Protein 5YSQ (pdb70)

CATH classification: 3.40.1190.20

Nearest PDB structures (foldseek):
  5ysq-assembly2_B  TM=1.004E+00  e=3.819E-64  Thermotoga maritima MSB8
  5ysp-assembly2_B  TM=1.000E+00  e=1.215E-58  Thermotoga maritima MSB8
  5ysp-assembly1_A  TM=9.959E-01  e=4.113E-56  Thermotoga maritima MSB8
  7e4l-assembly1_A  TM=9.920E-01  e=1.603E-54  Thermotoga maritima MSB8
  7e4l-assembly2_B  TM=9.922E-01  e=3.864E-53  Thermotoga maritima MSB8

B-factor: mean 18.33, std 5.8, range [7.93, 45.81]

Solvent-accessible surface area: 21974 Å² total; per-residue (Å²): 42,0,1,1,1,0,0,0,0,74,17,11,32,20,52,141,73,46,151,101,61,43,74,8,11,3,0,1,17,0,0,0,0,0,20,17,35,68,17,125,2,21,0,10,0,12,3,28,204,129,37,38,79,88,1,58,55,0,141,117,36,57,1,68,12,56,50,45,91,11,101,97,14,0,11,4,39,21,120,140,122,82,14,39,16,78,41,32,1,61,50,1,67,82,88,29,0,68,193,24,57,31,89,1,1,1,0,2,0,13,24,76,26,0,0,47,16,93,2,0,42,56,0,58,116,83,13,165,29,0,1,0,9,0,30,0,1,0,21,25,45,79,154,87,39,8,38,74,97,62,3,155,80,24,113,103,10,1,124,51,2,30,0,0,6,0,28,54,73,5,1,79,33,4,29,72,35,85,68,26,89,71,1,0,103,49,0,95,85,34,27,1,86,21,0,0,0,0,38,69,61,1,0,8,0,12,41,40,88,40,51,32,1,20,8,30,8,19,9,92,92,0,88,67,10,17,12,22,0,0,1,0,0,0,1,1,0,56,36,50,68,108,30,70,24,43,64,0,0,51,15,0,2,4,0,0,0,8,0,0,104,18,78,29,33,3,107,156,98,2,47,145,53,30,45,60,86,13,70,90,1,0,0,1,0,0,0,0,55,15,30,32,19,50,37,58,75,173,115,105,32,63,10,12,11,0,0,5,0,0,2,0,0,22,54,43,68,13,83,3,13,0,0,0,12,2,22,79,139,10,47,82,79,1,85,64,1,213,134,33,54,5,71,45,33,52,29,133,4,91,121,4,0,8,5,23,45,122,36,10,9,52,54,87,62,169,52,21,59,10,85,32,24,2,46,56,2,65,104,89,14,17,87,78,33,56,31,84,1,1,0,0,3,1,16,27,75,26,0,1,43,32,93,10,0,41,52,0,59,94,73,10,144,29,0,1,0,6,0,33,0,2,0,21,22,38,91,154,107,49,11,28,63,129,73,2,158,84,25,82,75,15,0,111,52,0,29,0,0,6,0,36,57,82,6,1,84,32,4,31,69,34,77,68,29,112,63,1,0,124,34,0,72,80,46,18,0,89,12,0,0,0,1,44,28,38,2,1,18,0,11,49,44,98,69,61,98,22,61,0,110,27,20,31,45,68,0,29,87,19,32,14,20,0,0,0,0,0,0,1,1,0,52,34,62,91,143,49,66,24,73,60,0,1,55,47,0,2,40,2,0,11,13,0,0,123,20,75,21,23,6,98,68,118,4,57,123,62,76

Organism: Thermotoga maritima (strain ATCC 43589 / DSM 3109 / JCM 10099 / NBRC 100826 / MSB8) (NCBI:txid243274)

Secondary structure (DSSP, 8-state):
-EEEE---EEEEEEETTEEEEEEE-HHHHHHHHHHHTT--EEEEEEE-GGGGGGGTHHHHTT-EEEEEE-SS-EEEEEE--EEEEEE-PPPP-GGGGTT--SSEEEE--SSTTSS-TTHHHHHHTT-SEEEEETHHHHEEEETTEEEE---TTHHHHGGG-SEEEEEHHHHHHHHS---HHHHHHHHHHTT-SSEEEEETTEEEEESSSEEEEE--EEESTT-TTHHHHHHHHHHIIIIIS---HHHHHHHHHHHHHHHTTSSSS--GGGGGG--GGG-/-EEEE----EEEEEETTEEEEE-S-TTHHHHHHHHHTT--EEEEEEE-TTTGGGGGGGGGGT-EEEEEE-SS--EEEEEE-SSGGG-EEEEEE-PPPP-GGGGGG--SSEEEE--SSTTSS-GGGHHHHHHH-SEEEEETHHHHEEEETTEEEE---TTHHHHGGG-SEEEEEHHHHHHHHS-S-HHHHHHHHHHHT-SEEEEEETTEEEEESSSEEEEE--EEEHHHHTTHHHHHHHHHHIIIIII---HHHHHHHHHHHHHHHTTSSSS--GGGGGG-

Radius of gyration: 25.56 Å; Cα contacts (8 Å, |Δi|>4): 1455; chains: 2; bounding box: 62×67×62 Å

Foldseek 3Di:
DEEEEEAFEFEFEAEPNDTDTDGQAFSNQLQLLLLLVPHQYEYEYEADPVCVVSVVCSVVSRYHYDYDYWPHGWYWYCYVPKIFTPDDTQADDQVSCVPDDDAYYEHTYQEAPNYDLVNLVSNLVHHNAYEYELNNQQQHHDVGIRHGAARVCLLVRQQSHQEYEEEQVSLCRHPVDSPNVVSQVVSVVSRHQWYWYDYDFWIWIDRPDIATEGADAADPQQCRSLRSQLVSQLCCVVVPVVHPNNLSRQRSNQQSNLSRVDHHHGDSVSVVPGDPVRD/DEEEEEAFEFEWEAEPRRTDTDGCAFSNQLQLLLLLVPDQYEYEYEADPVCPVVVVCQVVSRYHYDYDYFPHGWYKYFFDYPDPVRGWMFTPDDTAADDPVSCVPDDAQEYEHTYQAARNYDLVCLVVVLVVHDAYEYELNNQAQHADVRITDGAERPCLLVRLQSHQEYEEEQVSLCRHPVDSPNVVSQVVSVVSHHQWYWYDYQFWIWIDRPDIATEGAPDADPQQPRSLRSQLVSQLCCVCVPVPHDNNVSRHRSSQQSNLSRHHHHHRDSVSVVRD

InterPro domains:
  IPR011611 Carbohydrate kinase PfkB [PF00294] (132-271)
  IPR016831 PPi-dependent kinase [PIRSF025725] (1-281)
  IPR016831 PPi-dependent kinase [cd01937] (1-267)
  IPR029056 Ribokinase-like [G3DSA:3.40.1190.20] (1-286)
  IPR029056 Ribokinase-like [SSF53613] (1-280)
  IPR050306 PfkB Carbohydrate Kinase [PTHR43085] (20-274)

Structure (mmCIF, N/CA/C/O backbone):
data_5YSQ
#
_entry.id   5YSQ
#
_cell.length_a   46.745
_cell.length_b   62.354
_cell.length_c   87.979
_cell.angle_alpha   90.00
_cell.angle_beta   103.97
_cell.angle_gamma   90.00
#
_symmetry.space_group_name_H-M   'P 1 21 1'
#
loop_
_entity.id
_entity.type
_entity.pdbx_description
1 polymer TM0415
2 non-polymer 1,2,3,4,5,6-HEXAHYDROXY-CYCLOHEXANE
3 non-polymer 'SULFATE ION'
4 water water
#
loop_
_atom_site.group_PDB
_atom_site.id
_atom_site.type_symbol
_atom_site.label_atom_id
_atom_site.label_alt_id
_atom_site.label_comp_id
_atom_site.label_asym_id
_atom_site.label_entity_id
_atom_site.label_seq_id
_atom_site.pdbx_PDB_ins_code
_atom_site.Cartn_x
_atom_site.Cartn_y
_atom_site.Cartn_z
_atom_site.occupancy
_atom_site.B_iso_or_equiv
_atom_site.auth_seq_id
_atom_site.auth_comp_id
_atom_site.auth_asym_id
_atom_site.auth_atom_id
_atom_site.pdbx_PDB_model_num
ATOM 1 N N . MET A 1 1 ? 12.410 11.448 19.208 1.00 22.68 1 MET A N 1
ATOM 2 C CA . MET A 1 1 ? 12.961 10.452 20.172 1.00 21.32 1 MET A CA 1
ATOM 3 C C . MET A 1 1 ? 11.974 10.089 21.256 1.00 19.27 1 MET A C 1
ATOM 4 O O . MET A 1 1 ? 11.212 10.933 21.705 1.00 19.10 1 MET A O 1
ATOM 9 N N . ILE A 1 2 ? 12.060 8.853 21.717 1.00 16.86 2 ILE A N 1
ATOM 10 C CA . ILE A 1 2 ? 11.225 8.309 22.783 1.00 15.38 2 ILE A CA 1
ATOM 11 C C . ILE A 1 2 ? 12.116 7.740 23.872 1.00 14.32 2 ILE A C 1
ATOM 12 O O . ILE A 1 2 ? 13.121 7.061 23.539 1.00 14.47 2 ILE A O 1
ATOM 17 N N . THR A 1 3 ? 11.818 8.026 25.139 1.00 13.08 3 THR A N 1
ATOM 18 C CA . THR A 1 3 ? 12.530 7.492 26.295 1.00 12.34 3 THR A CA 1
ATOM 19 C C . THR A 1 3 ? 11.579 6.584 27.057 1.00 11.25 3 THR A C 1
ATOM 20 O O . THR A 1 3 ? 10.426 6.973 27.329 1.00 11.12 3 THR A O 1
ATOM 24 N N . PHE A 1 4 ? 12.026 5.399 27.392 1.00 10.65 4 PHE A N 1
ATOM 25 C CA . PHE A 1 4 ? 11.283 4.442 28.225 1.00 9.89 4 PHE A CA 1
ATOM 26 C C . PHE A 1 4 ? 11.920 4.468 29.596 1.00 10.21 4 PHE A C 1
ATOM 27 O O . PHE A 1 4 ? 13.166 4.331 29.680 1.00 11.16 4 PHE A O 1
ATOM 35 N N . ILE A 1 5 ? 11.156 4.610 30.670 1.00 9.65 5 ILE A N 1
ATOM 36 C CA . ILE A 1 5 ? 11.666 4.611 32.022 1.00 9.76 5 ILE A CA 1
ATOM 37 C C . ILE A 1 5 ? 11.108 3.451 32.779 1.00 9.13 5 ILE A C 1
ATOM 38 O O . ILE A 1 5 ? 9.889 3.344 32.982 1.00 8.99 5 ILE A O 1
ATOM 43 N N . GLY A 1 6 ? 11.971 2.537 33.206 1.00 8.76 6 GLY A N 1
ATOM 44 C CA . GLY A 1 6 ? 11.530 1.385 33.945 1.00 8.57 6 GLY A CA 1
ATOM 45 C C . GLY A 1 6 ? 12.597 0.399 34.244 1.00 8.49 6 GLY A C 1
ATOM 46 O O . GLY A 1 6 ? 13.660 0.437 33.622 1.00 8.75 6 GLY A O 1
ATOM 47 N N . HIS A 1 7 ? 12.348 -0.409 35.243 1.00 8.46 7 HIS A N 1
ATOM 48 C CA . HIS A 1 7 ? 13.268 -1.491 35.615 1.00 8.63 7 HIS A CA 1
ATOM 49 C C . HIS A 1 7 ? 13.381 -2.569 34.542 1.00 8.95 7 HIS A C 1
ATOM 50 O O . HIS A 1 7 ? 12.415 -3.067 33.996 1.00 9.13 7 HIS A O 1
ATOM 57 N N . VAL A 1 8 ? 14.621 -2.966 34.292 1.00 9.10 8 VAL A N 1
ATOM 58 C CA . VAL A 1 8 ? 14.938 -4.275 33.673 1.00 9.46 8 VAL A CA 1
ATOM 59 C C . VAL A 1 8 ? 14.711 -5.341 34.722 1.00 9.44 8 VAL A C 1
ATOM 60 O O . VAL A 1 8 ? 14.723 -5.075 35.924 1.00 9.40 8 VAL A O 1
ATOM 64 N N . SER A 1 9 ? 14.597 -6.580 34.264 1.00 9.48 9 SER A N 1
ATOM 65 C CA . SER A 1 9 ? 14.317 -7.668 35.181 1.00 9.80 9 SER A CA 1
ATOM 66 C C . SER A 1 9 ? 15.032 -8.929 34.792 1.00 10.10 9 SER A C 1
ATOM 67 O O . SER A 1 9 ? 15.062 -9.311 33.611 1.00 10.21 9 SER A O 1
ATOM 70 N N . LYS A 1 10 ? 15.540 -9.624 35.812 1.00 10.78 10 LYS A N 1
ATOM 71 C CA . LYS A 1 10 ? 15.871 -11.054 35.669 1.00 11.98 10 LYS A CA 1
ATOM 72 C C . LYS A 1 10 ? 14.569 -11.817 35.898 1.00 11.62 10 LYS A C 1
ATOM 73 O O . LYS A 1 10 ? 14.141 -11.943 37.028 1.00 11.32 10 LYS A O 1
ATOM 79 N N . ASP A 1 11 ? 13.984 -12.319 34.820 1.00 11.57 11 ASP A N 1
ATOM 80 C CA . ASP A 1 11 ? 12.739 -13.090 34.881 1.00 12.05 11 ASP A CA 1
ATOM 81 C C . ASP A 1 11 ? 13.075 -14.539 35.165 1.00 12.66 11 ASP A C 1
ATOM 82 O O . ASP A 1 11 ? 13.898 -15.142 34.468 1.00 13.22 11 ASP A O 1
ATOM 87 N N . VAL A 1 12 ? 12.389 -15.102 36.158 1.00 12.75 12 VAL A N 1
ATOM 88 C CA . VAL A 1 12 ? 12.498 -16.520 36.491 1.00 14.05 12 VAL A CA 1
ATOM 89 C C . VAL A 1 12 ? 11.208 -17.140 36.048 1.00 14.75 12 VAL A C 1
ATOM 90 O O . VAL A 1 12 ? 10.194 -17.018 36.720 1.00 14.48 12 VAL A O 1
ATOM 94 N N . ASN A 1 13 ? 11.251 -17.752 34.868 1.00 15.64 13 ASN A N 1
ATOM 95 C CA . ASN A 1 13 ? 10.035 -18.297 34.276 1.00 16.86 13 ASN A CA 1
ATOM 96 C C . ASN A 1 13 ? 9.954 -19.751 34.621 1.00 18.83 13 ASN A C 1
ATOM 97 O O . ASN A 1 13 ? 10.867 -20.510 34.299 1.00 19.98 13 ASN A O 1
ATOM 102 N N . VAL A 1 14 ? 8.866 -20.138 35.285 1.00 19.83 14 VAL A N 1
ATOM 103 C CA . VAL A 1 14 ? 8.725 -21.507 35.792 1.00 22.34 14 VAL A CA 1
ATOM 104 C C . VAL A 1 14 ? 7.608 -22.180 34.976 1.00 24.59 14 VAL A C 1
ATOM 105 O O . VAL A 1 14 ? 6.456 -21.793 35.087 1.00 25.11 14 VAL A O 1
ATOM 109 N N . VAL A 1 15 ? 8.000 -23.147 34.139 1.00 27.33 15 VAL A N 1
ATOM 110 C CA . VAL A 1 15 ? 7.128 -23.842 33.174 1.00 29.74 15 VAL A CA 1
ATOM 111 C C . VAL A 1 15 ? 7.070 -25.294 33.600 1.00 32.49 15 VAL A C 1
ATOM 112 O O . VAL A 1 15 ? 8.086 -25.984 33.524 1.00 32.79 15 VAL A O 1
ATOM 116 N N . ASP A 1 16 ? 5.904 -25.728 34.081 1.00 34.62 16 ASP A N 1
ATOM 117 C CA . ASP A 1 16 ? 5.681 -27.093 34.598 1.00 37.68 16 ASP A CA 1
ATOM 118 C C . ASP A 1 16 ? 6.775 -27.472 35.572 1.00 37.09 16 ASP A C 1
ATOM 119 O O . ASP A 1 16 ? 7.423 -28.497 35.413 1.00 38.01 16 ASP A O 1
ATOM 124 N N . GLY A 1 17 ? 7.009 -26.581 36.541 1.00 35.15 17 GLY A N 1
ATOM 125 C CA . GLY A 1 17 ? 8.054 -26.756 37.545 1.00 35.16 17 GLY A CA 1
ATOM 126 C C . GLY A 1 17 ? 9.515 -26.605 37.106 1.00 34.43 17 GLY A C 1
ATOM 127 O O . GLY A 1 17 ? 10.426 -26.897 37.897 1.00 35.45 17 GLY A O 1
ATOM 128 N N . LYS A 1 18 ? 9.756 -26.132 35.880 1.00 32.40 18 LYS A N 1
ATOM 129 C CA . LYS A 1 18 ? 11.101 -25.969 35.323 1.00 31.43 18 LYS A CA 1
ATOM 130 C C . LYS A 1 18 ? 11.454 -24.479 35.250 1.00 28.88 18 LYS A C 1
ATOM 131 O O . LYS A 1 18 ? 10.770 -23.706 34.600 1.00 27.22 18 LYS A O 1
ATOM 133 N N . ARG A 1 19 ? 12.568 -24.124 35.861 1.00 28.04 19 ARG A N 1
ATOM 134 C CA . ARG A 1 19 ? 13.025 -22.737 35.956 1.00 26.30 19 ARG A CA 1
ATOM 135 C C . ARG A 1 19 ? 13.832 -22.388 34.736 1.00 25.64 19 ARG A C 1
ATOM 136 O O . ARG A 1 19 ? 14.725 -23.135 34.377 1.00 27.46 19 ARG A O 1
ATOM 144 N N A GLU A 1 20 ? 13.486 -21.292 34.055 0.50 24.05 20 GLU A N 1
ATOM 145 N N B GLU A 1 20 ? 13.483 -21.302 34.061 0.50 24.22 20 GLU A N 1
ATOM 146 C CA A GLU A 1 20 ? 14.213 -20.824 32.876 0.50 23.98 20 GLU A CA 1
ATOM 147 C CA B GLU A 1 20 ? 14.264 -20.799 32.957 0.50 24.19 20 GLU A CA 1
ATOM 148 C C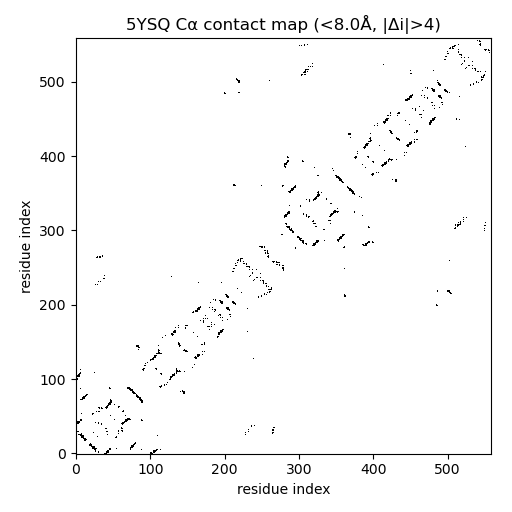 A GLU A 1 20 ? 14.372 -19.287 32.986 0.50 21.99 20 GLU A C 1
ATOM 149 C C B GLU A 1 20 ? 14.460 -19.344 33.292 0.50 22.08 20 GLU A C 1
ATOM 150 O O A GLU A 1 20 ? 13.375 -18.558 33.073 0.50 20.75 20 GLU A O 1
ATOM 151 O O B GLU A 1 20 ? 13.594 -18.753 33.927 0.50 20.77 20 GLU A O 1
ATOM 162 N N . ILE A 1 21 ? 15.610 -18.793 32.927 1.00 21.70 21 ILE A N 1
ATOM 163 C CA . ILE A 1 21 ? 15.898 -17.379 33.158 1.00 20.07 21 ILE A CA 1
ATOM 164 C C . ILE A 1 21 ? 15.843 -16.602 31.865 1.00 18.98 21 ILE A C 1
ATOM 165 O O . ILE A 1 21 ? 16.376 -17.036 30.856 1.00 20.69 21 ILE A O 1
ATOM 170 N N . ALA A 1 22 ? 15.182 -15.460 31.898 1.00 16.55 22 ALA A N 1
ATOM 171 C CA . ALA A 1 22 ? 15.201 -14.526 30.768 1.00 15.92 22 ALA A CA 1
ATOM 172 C C . ALA A 1 22 ? 15.507 -13.107 31.245 1.00 14.68 22 ALA A C 1
ATOM 173 O O . ALA A 1 22 ? 15.173 -12.712 32.369 1.00 14.28 22 ALA A O 1
ATOM 175 N N A TYR A 1 23 ? 16.192 -12.327 30.427 0.80 14.97 23 TYR A N 1
ATOM 176 N N B TYR A 1 23 ? 16.018 -12.296 30.300 0.20 14.08 23 TYR A N 1
ATOM 177 C CA A TYR A 1 23 ? 16.618 -10.996 30.836 0.80 14.65 23 TYR A CA 1
ATOM 178 C CA B TYR A 1 23 ? 16.407 -10.882 30.515 0.20 13.02 23 TYR A CA 1
ATOM 179 C C A TYR A 1 23 ? 15.751 -10.088 30.030 0.80 14.38 23 TYR A C 1
ATOM 180 C C B TYR A 1 23 ? 15.781 -9.873 29.519 0.20 12.19 23 TYR A C 1
ATOM 181 O O A TYR A 1 23 ? 15.820 -10.010 28.816 0.80 15.26 23 TYR A O 1
ATOM 182 O O B TYR A 1 23 ? 16.006 -8.661 29.646 0.20 11.62 23 TYR A O 1
ATOM 199 N N A GLY A 1 24 ? 14.809 -9.476 30.735 0.80 13.95 24 GLY A N 1
ATOM 200 N N B GLY A 1 24 ? 14.985 -10.325 28.545 0.20 12.05 24 GLY A N 1
ATOM 201 C CA A GLY A 1 24 ? 13.770 -8.729 30.093 0.80 13.43 24 GLY A CA 1
ATOM 202 C CA B GLY A 1 24 ? 14.501 -9.397 27.514 0.20 11.60 24 GLY A CA 1
ATOM 203 C C A GLY A 1 24 ? 13.363 -7.512 30.898 0.80 12.72 24 GLY A C 1
ATOM 204 C C B GLY A 1 24 ? 13.103 -8.832 27.728 0.20 10.62 24 GLY A C 1
ATOM 205 O O A GLY A 1 24 ? 14.254 -6.756 31.388 0.80 12.36 24 GLY A O 1
ATOM 206 O O B GLY A 1 24 ? 12.495 -8.303 26.797 0.20 10.44 24 GLY A O 1
ATOM 207 N N A GLY A 1 25 ? 12.030 -7.377 30.934 0.80 12.63 25 GLY A N 1
ATOM 208 N N B GLY A 1 25 ? 12.604 -8.936 28.959 0.20 9.96 25 GLY A N 1
ATOM 209 C CA A GLY A 1 25 ? 11.332 -6.231 31.469 0.80 12.38 25 GLY A CA 1
ATOM 210 C CA B GLY A 1 25 ? 11.279 -8.423 29.320 0.20 9.35 25 GLY A CA 1
ATOM 211 C C A GLY A 1 25 ? 10.587 -5.440 30.404 0.80 12.58 25 GLY A C 1
ATOM 212 C C B GLY A 1 25 ? 11.374 -7.025 29.919 0.20 8.65 25 GLY A C 1
ATOM 213 O O A GLY A 1 25 ? 10.760 -5.658 29.199 0.80 13.16 25 GLY A O 1
ATOM 214 O O B GLY A 1 25 ? 12.297 -6.287 29.615 0.20 8.52 25 GLY A O 1
ATOM 215 N N A GLY A 1 26 ? 9.684 -4.566 30.826 0.80 11.89 26 GLY A N 1
ATOM 216 N N B GLY A 1 26 ? 10.432 -6.652 30.776 0.20 8.29 26 GLY A N 1
ATOM 217 C CA A GLY A 1 26 ? 8.812 -3.870 29.894 0.80 11.58 26 GLY A CA 1
ATOM 218 C CA B GLY A 1 26 ? 10.444 -5.305 31.354 0.20 7.93 26 GLY A CA 1
ATOM 219 C C A GLY A 1 26 ? 9.656 -2.945 29.024 0.80 11.39 26 GLY A C 1
ATOM 220 C C B GLY A 1 26 ? 10.585 -4.208 30.315 0.20 7.93 26 GLY A C 1
ATOM 221 O O A GLY A 1 26 ? 9.370 -2.798 27.830 0.80 11.74 26 GLY A O 1
ATOM 222 O O B GLY A 1 26 ? 9.965 -4.246 29.262 0.20 7.99 26 GLY A O 1
ATOM 223 N N A VAL A 1 27 ? 10.631 -2.259 29.638 0.80 11.24 27 VAL A N 1
ATOM 224 N N B VAL A 1 27 ? 11.437 -3.230 30.593 0.20 8.00 27 VAL A N 1
ATOM 225 C CA A VAL A 1 27 ? 11.446 -1.334 28.863 0.80 11.27 27 VAL A CA 1
ATOM 226 C CA B VAL A 1 27 ? 11.518 -2.051 29.750 0.20 8.22 27 VAL A CA 1
ATOM 227 C C A VAL A 1 27 ? 12.211 -2.065 27.774 0.80 11.23 27 VAL A C 1
ATOM 228 C C B VAL A 1 27 ? 12.094 -2.377 28.373 0.20 8.72 27 VAL A C 1
ATOM 229 O O A VAL A 1 27 ? 12.430 -1.503 26.703 0.80 11.67 27 VAL A O 1
ATOM 230 O O B VAL A 1 27 ? 11.990 -1.570 27.452 0.20 8.91 27 VAL A O 1
ATOM 237 N N A VAL A 1 28 ? 12.649 -3.299 28.014 0.80 10.95 28 VAL A N 1
ATOM 238 N N B VAL A 1 28 ? 12.686 -3.560 28.231 0.20 9.15 28 VAL A N 1
ATOM 239 C CA A VAL A 1 28 ? 13.341 -4.023 26.965 0.80 11.54 28 VAL A CA 1
ATOM 240 C CA B VAL A 1 28 ? 13.353 -3.935 26.990 0.20 9.94 28 VAL A CA 1
ATOM 241 C C A VAL A 1 28 ? 12.461 -4.267 25.759 0.80 11.18 28 VAL A C 1
ATOM 242 C C B VAL A 1 28 ? 12.423 -4.132 25.803 0.20 10.26 28 VAL A C 1
ATOM 243 O O A VAL A 1 28 ? 12.816 -3.973 24.609 0.80 11.77 28 VAL A O 1
ATOM 244 O O B VAL A 1 28 ? 12.751 -3.677 24.708 0.20 10.72 28 VAL A O 1
ATOM 251 N N . MET A 1 29 ? 11.265 -4.780 26.013 1.00 10.37 29 MET A N 1
ATOM 252 C CA . MET A 1 29 ? 10.362 -5.105 24.929 1.00 10.50 29 MET A CA 1
ATOM 253 C C . MET A 1 29 ? 9.942 -3.834 24.141 1.00 10.14 29 MET A C 1
ATOM 254 O O . MET A 1 29 ? 9.925 -3.849 22.912 1.00 10.31 29 MET A O 1
ATOM 259 N N . GLY A 1 30 ? 9.608 -2.765 24.866 1.00 9.38 30 GLY A N 1
ATOM 260 C CA . GLY A 1 30 ? 9.143 -1.581 24.192 1.00 9.36 30 GLY A CA 1
ATOM 261 C C . GLY A 1 30 ? 10.243 -0.830 23.451 1.00 9.61 30 GLY A C 1
ATOM 262 O O . GLY A 1 30 ? 10.081 -0.411 22.321 1.00 10.22 30 GLY A O 1
ATOM 263 N N . ALA A 1 31 ? 11.376 -0.685 24.121 1.00 9.63 31 ALA A N 1
ATOM 264 C CA . ALA A 1 31 ? 12.480 0.067 23.521 1.00 10.22 31 ALA A CA 1
ATOM 265 C C . ALA A 1 31 ? 13.035 -0.567 22.255 1.00 10.83 31 ALA A C 1
ATOM 266 O O . ALA A 1 31 ? 13.302 0.095 21.279 1.00 11.67 31 ALA A O 1
ATOM 268 N N . ILE A 1 32 ? 13.190 -1.891 22.267 1.00 10.86 32 ILE A N 1
ATOM 269 C CA . ILE A 1 32 ? 13.610 -2.565 21.041 1.00 11.67 32 ILE A CA 1
ATOM 270 C C . ILE A 1 32 ? 12.620 -2.346 19.889 1.00 11.81 32 ILE A C 1
ATOM 271 O O . ILE A 1 32 ? 13.037 -2.153 18.751 1.00 12.47 32 ILE A O 1
ATOM 276 N N . THR A 1 33 ? 11.317 -2.418 20.187 1.00 11.00 33 THR A N 1
ATOM 277 C CA . THR A 1 33 ? 10.310 -2.133 19.144 1.00 11.51 33 THR A CA 1
ATOM 278 C C . THR A 1 33 ? 10.441 -0.756 18.538 1.00 11.83 33 THR A C 1
ATOM 279 O O . THR A 1 33 ? 10.449 -0.643 17.323 1.00 12.29 33 THR A O 1
ATOM 283 N N . SER A 1 34 ? 10.492 0.283 19.382 1.00 11.65 34 SER A N 1
ATOM 284 C CA . SER A 1 34 ? 10.609 1.615 18.804 1.00 12.57 34 SER A CA 1
ATOM 285 C C . SER A 1 34 ? 11.908 1.797 18.020 1.00 13.46 34 SER A C 1
ATOM 286 O O . SER A 1 34 ? 11.931 2.400 16.936 1.00 14.34 34 SER A O 1
ATOM 289 N N . SER A 1 35 ? 13.004 1.267 18.548 1.00 13.49 35 SER A N 1
ATOM 290 C CA . SER A 1 35 ? 14.279 1.410 17.843 1.00 14.75 35 SER A CA 1
ATOM 291 C C . SER A 1 35 ? 14.258 0.719 16.471 1.00 15.71 35 SER A C 1
ATOM 292 O O . SER A 1 35 ? 14.663 1.272 15.472 1.00 16.82 35 SER A O 1
ATOM 295 N N A LEU A 1 36 ? 13.790 -0.514 16.431 0.80 15.46 36 LEU A N 1
ATOM 296 N N B LEU A 1 36 ? 13.802 -0.530 16.443 0.20 15.45 36 LEU A N 1
ATOM 297 C CA A LEU A 1 36 ? 13.724 -1.250 15.169 0.80 16.58 36 LEU A CA 1
ATOM 298 C CA B LEU A 1 36 ? 13.710 -1.284 15.186 0.20 16.42 36 LEU A CA 1
ATOM 299 C C A LEU A 1 36 ? 12.733 -0.637 14.173 0.80 16.96 36 LEU A C 1
ATOM 300 C C B LEU A 1 36 ? 12.709 -0.669 14.189 0.20 16.84 36 LEU A C 1
ATOM 301 O O A LEU A 1 36 ? 12.900 -0.796 12.963 0.80 18.20 36 LEU A O 1
ATOM 302 O O B LEU A 1 36 ? 12.849 -0.866 12.981 0.20 17.96 36 LEU A O 1
ATOM 311 N N . LEU A 1 37 ? 11.710 0.064 14.698 1.00 16.11 37 LEU A N 1
ATOM 312 C CA . LEU A 1 37 ? 10.784 0.815 13.864 1.00 16.70 37 LEU A CA 1
ATOM 313 C C . LEU A 1 37 ? 11.356 2.164 13.418 1.00 17.54 37 LEU A C 1
ATOM 314 O O . LEU A 1 37 ? 10.722 2.817 12.617 1.00 19.19 37 LEU A O 1
ATOM 319 N N . GLY A 1 38 ? 12.555 2.523 13.854 1.00 17.70 38 GLY A N 1
ATOM 320 C CA . GLY A 1 38 ? 13.284 3.659 13.276 1.00 18.69 38 GLY A CA 1
ATOM 321 C C . GLY A 1 38 ? 13.228 4.956 14.052 1.00 18.35 38 GLY A C 1
ATOM 322 O O . GLY A 1 38 ? 13.640 5.989 13.522 1.00 19.82 38 GLY A O 1
ATOM 323 N N . VAL A 1 39 ? 12.726 4.935 15.266 1.00 16.99 39 VAL A N 1
ATOM 324 C CA . VAL A 1 39 ? 12.641 6.102 16.129 1.00 16.68 39 VAL A CA 1
ATOM 325 C C . VAL A 1 39 ? 13.796 6.036 17.130 1.00 16.50 39 VAL A C 1
ATOM 326 O O . VAL A 1 39 ? 14.007 5.014 17.774 1.00 16.07 39 VAL A O 1
ATOM 330 N N . LYS A 1 40 ? 14.537 7.124 17.265 1.00 17.47 40 LYS A N 1
ATOM 331 C CA . LYS A 1 40 ? 15.665 7.159 18.196 1.00 17.60 40 LYS A CA 1
ATOM 332 C C . LYS A 1 40 ? 15.159 6.908 19.607 1.00 16.17 40 LYS A C 1
ATOM 333 O O . LYS A 1 40 ? 14.229 7.582 20.044 1.00 15.40 40 LYS A O 1
ATOM 338 N N . THR A 1 41 ? 15.714 5.922 20.288 1.00 15.34 41 THR A N 1
ATOM 339 C CA . THR A 1 41 ? 15.166 5.392 21.527 1.00 14.11 41 THR A CA 1
ATOM 340 C C . THR A 1 41 ? 16.167 5.369 22.649 1.00 14.13 41 THR A C 1
ATOM 341 O O . THR A 1 41 ? 17.343 5.021 22.425 1.00 14.84 41 THR A O 1
ATOM 345 N N . LYS A 1 42 ? 15.758 5.799 23.835 1.00 13.76 42 LYS A N 1
ATOM 346 C CA . LYS A 1 42 ? 16.512 5.775 25.056 1.00 13.92 42 LYS A CA 1
ATOM 347 C C . LYS A 1 42 ? 15.784 5.021 26.143 1.00 12.69 42 LYS A C 1
ATOM 348 O O . LYS A 1 42 ? 14.562 5.034 26.236 1.00 11.65 42 LYS A O 1
ATOM 352 N N . VAL A 1 43 ? 16.552 4.380 27.005 1.00 12.51 43 VAL A N 1
ATOM 353 C CA . VAL A 1 43 ? 16.040 3.676 28.175 1.00 11.59 43 VAL A CA 1
ATOM 354 C C . VAL A 1 43 ? 16.739 4.259 29.370 1.00 11.83 43 VAL A C 1
ATOM 355 O O . VAL A 1 43 ? 17.966 4.359 29.381 1.00 12.69 43 VAL A O 1
ATOM 359 N N . ILE A 1 44 ? 15.992 4.610 30.423 1.00 11.18 44 ILE A N 1
ATOM 360 C CA . ILE A 1 44 ? 16.544 4.927 31.729 1.00 11.48 44 ILE A CA 1
ATOM 361 C C . ILE A 1 44 ? 16.141 3.812 32.639 1.00 10.76 44 ILE A C 1
ATOM 362 O O . ILE A 1 44 ? 14.940 3.541 32.818 1.00 9.76 44 ILE A O 1
ATOM 367 N N . THR A 1 45 ? 17.109 3.081 33.200 1.00 10.85 45 THR A N 1
ATOM 368 C CA . THR A 1 45 ? 16.819 1.939 34.050 1.00 10.51 45 THR A CA 1
ATOM 369 C C . THR A 1 45 ? 17.747 1.891 35.264 1.00 10.93 45 THR A C 1
ATOM 370 O O . THR A 1 45 ? 18.629 2.755 35.418 1.00 11.57 45 THR A O 1
ATOM 374 N N . LYS A 1 46 ? 17.533 0.868 36.108 1.00 10.80 46 LYS A N 1
ATOM 375 C CA . LYS A 1 46 ? 18.408 0.590 37.225 1.00 11.69 46 LYS A CA 1
ATOM 376 C C . LYS A 1 46 ? 18.644 -0.874 37.350 1.00 11.54 46 LYS A C 1
ATOM 377 O O . LYS A 1 46 ? 17.731 -1.639 37.128 1.00 10.67 46 LYS A O 1
ATOM 383 N N . CYS A 1 47 ? 19.824 -1.251 37.795 1.00 12.10 47 CYS A N 1
ATOM 384 C CA . CYS A 1 47 ? 20.194 -2.622 38.094 1.00 12.37 47 CYS A CA 1
ATOM 385 C C . CYS A 1 47 ? 21.571 -2.572 38.714 1.00 13.11 47 CYS A C 1
ATOM 386 O O . CYS A 1 47 ? 22.243 -1.529 38.774 1.00 13.58 47 CYS A O 1
ATOM 389 N N . THR A 1 48 ? 22.034 -3.721 39.210 1.00 13.03 48 THR A N 1
ATOM 390 C CA . THR A 1 48 ? 23.460 -3.778 39.694 1.00 14.27 48 THR A CA 1
ATOM 391 C C . THR A 1 48 ? 24.448 -3.648 38.565 1.00 15.25 48 THR A C 1
ATOM 392 O O . THR A 1 48 ? 24.167 -3.975 37.385 1.00 14.88 48 THR A O 1
ATOM 396 N N . ARG A 1 49 ? 25.632 -3.168 38.904 1.00 16.74 49 ARG A N 1
ATOM 397 C CA A ARG A 1 49 ? 26.698 -3.139 37.929 0.70 18.07 49 ARG A CA 1
ATOM 398 C CA B ARG A 1 49 ? 26.668 -3.098 37.899 0.30 17.90 49 ARG A CA 1
ATOM 399 C C . ARG A 1 49 ? 26.983 -4.491 37.355 1.00 18.19 49 ARG A C 1
ATOM 400 O O . ARG A 1 49 ? 27.254 -4.618 36.162 1.00 18.27 49 ARG A O 1
ATOM 415 N N . GLU A 1 50 ? 26.940 -5.510 38.219 1.00 18.19 50 GLU A N 1
ATOM 416 C CA . GLU A 1 50 ? 27.236 -6.864 37.777 1.00 19.17 50 GLU A CA 1
ATOM 417 C C . GLU A 1 50 ? 26.250 -7.356 36.704 1.00 18.07 50 GLU A C 1
ATOM 418 O O . GLU A 1 50 ? 26.624 -8.216 35.867 1.00 19.17 50 GLU A O 1
ATOM 422 N N . ASP A 1 51 ? 25.012 -6.897 36.734 1.00 16.62 51 ASP A N 1
ATOM 423 C CA . ASP A 1 51 ? 24.035 -7.356 35.778 1.00 15.93 51 ASP A CA 1
ATOM 424 C C . ASP A 1 51 ? 23.941 -6.558 34.487 1.00 15.83 51 ASP A C 1
ATOM 425 O O . ASP A 1 51 ? 23.203 -6.941 33.560 1.00 15.15 51 ASP A O 1
ATOM 430 N N . VAL A 1 52 ? 24.721 -5.483 34.368 1.00 16.34 52 VAL A N 1
ATOM 431 C CA . VAL A 1 52 ? 24.618 -4.669 33.171 1.00 16.45 52 VAL A CA 1
ATOM 432 C C . VAL A 1 52 ? 24.875 -5.489 31.912 1.00 16.98 52 VAL A C 1
ATOM 433 O O . VAL A 1 52 ? 24.169 -5.274 30.922 1.00 16.65 52 VAL A O 1
ATOM 437 N N . SER A 1 53 ? 25.826 -6.423 31.941 1.00 18.12 53 SER A N 1
ATOM 438 C CA . SER A 1 53 ? 26.122 -7.185 30.701 1.00 19.22 53 SER A CA 1
ATOM 439 C C . SER A 1 53 ? 25.015 -8.103 30.229 1.00 18.62 53 SER A C 1
ATOM 440 O O . SER A 1 53 ? 25.002 -8.533 29.076 1.00 19.39 53 SER A O 1
ATOM 443 N N A LYS A 1 54 ? 24.073 -8.413 31.113 0.50 17.47 54 LYS A N 1
ATOM 444 N N B LYS A 1 54 ? 24.072 -8.412 31.115 0.50 17.62 54 LYS A N 1
ATOM 445 C CA A LYS A 1 54 ? 22.903 -9.186 30.733 0.50 16.92 54 LYS A CA 1
ATOM 446 C CA B LYS A 1 54 ? 22.904 -9.202 30.754 0.50 17.18 54 LYS A CA 1
ATOM 447 C C A LYS A 1 54 ? 21.982 -8.411 29.837 0.50 16.36 54 LYS A C 1
ATOM 448 C C B LYS A 1 54 ? 21.915 -8.412 29.923 0.50 16.43 54 LYS A C 1
ATOM 449 O O A LYS A 1 54 ? 21.185 -8.999 29.117 0.50 16.18 54 LYS A O 1
ATOM 450 O O B LYS A 1 54 ? 20.988 -8.987 29.356 0.50 15.95 54 LYS A O 1
ATOM 461 N N . PHE A 1 55 ? 22.035 -7.076 29.917 1.00 16.35 55 PHE A N 1
ATOM 462 C CA . PHE A 1 55 ? 21.167 -6.208 29.146 1.00 16.60 55 PHE A CA 1
ATOM 463 C C . PHE A 1 55 ? 21.952 -5.447 28.075 1.00 18.67 55 PHE A C 1
ATOM 464 O O . PHE A 1 55 ? 21.322 -4.553 27.459 1.00 20.36 55 PHE A O 1
ATOM 472 N N . SER A 1 56 ? 23.227 -5.796 27.812 1.00 21.47 56 SER A N 1
ATOM 473 C CA . SER A 1 56 ? 24.024 -5.178 26.726 1.00 23.42 56 SER A CA 1
ATOM 474 C C . SER A 1 56 ? 23.329 -5.208 25.359 1.00 22.89 56 SER A C 1
ATOM 475 O O . SER A 1 56 ? 23.532 -4.330 24.524 1.00 24.47 56 SER A O 1
ATOM 478 N N . PHE A 1 57 ? 22.480 -6.205 25.156 1.00 21.31 57 PHE A N 1
ATOM 479 C CA . PHE A 1 57 ? 21.840 -6.394 23.857 1.00 20.80 57 PHE A CA 1
ATOM 480 C C . PHE A 1 57 ? 20.888 -5.237 23.473 1.00 19.39 57 PHE A C 1
ATOM 481 O O . PHE A 1 57 ? 20.617 -5.021 22.298 1.00 19.70 57 PHE A O 1
ATOM 489 N N . LEU A 1 58 ? 20.454 -4.437 24.439 1.00 17.67 58 LEU A N 1
ATOM 490 C CA . LEU A 1 58 ? 19.718 -3.222 24.096 1.00 17.29 58 LEU A CA 1
ATOM 491 C C . LEU A 1 58 ? 20.486 -2.342 23.131 1.00 18.28 58 LEU A C 1
ATOM 492 O O . LEU A 1 58 ? 19.968 -1.969 22.076 1.00 18.41 58 LEU A O 1
ATOM 497 N N A ARG A 1 59 ? 21.741 -2.059 23.460 0.70 19.32 59 ARG A N 1
ATOM 498 N N B ARG A 1 59 ? 21.755 -2.067 23.408 0.30 19.33 59 ARG A N 1
ATOM 499 C CA A ARG A 1 59 ? 22.608 -1.283 22.551 0.70 21.04 59 ARG A CA 1
ATOM 500 C CA B ARG A 1 59 ? 22.567 -1.263 22.469 0.30 20.82 59 ARG A CA 1
ATOM 501 C C A ARG A 1 59 ? 22.805 -1.922 21.161 0.70 22.17 59 ARG A C 1
ATOM 502 C C B ARG A 1 59 ? 22.900 -1.928 21.129 0.30 22.22 59 ARG A C 1
ATOM 503 O O A ARG A 1 59 ? 22.838 -1.188 20.171 0.70 23.33 59 ARG A O 1
ATOM 504 O O B ARG A 1 59 ? 23.195 -1.222 20.146 0.30 23.42 59 ARG A O 1
ATOM 519 N N . ASP A 1 60 ? 22.878 -3.265 21.086 1.00 22.62 60 ASP A N 1
ATOM 520 C CA . ASP A 1 60 ? 23.009 -4.010 19.789 1.00 24.17 60 ASP A CA 1
ATOM 521 C C . ASP A 1 60 ? 21.745 -3.867 18.901 1.00 23.44 60 ASP A C 1
ATOM 522 O O . ASP A 1 60 ? 21.773 -4.164 17.694 1.00 24.44 60 ASP A O 1
ATOM 527 N N . ASN A 1 61 ? 20.626 -3.478 19.530 1.00 21.58 61 ASN A N 1
ATOM 528 C CA . ASN A 1 61 ? 19.347 -3.173 18.887 1.00 20.74 61 ASN A CA 1
ATOM 529 C C . ASN A 1 61 ? 19.128 -1.669 18.745 1.00 20.53 61 ASN A C 1
ATOM 530 O O . ASN A 1 61 ? 18.011 -1.248 18.516 1.00 20.00 61 ASN A O 1
ATOM 535 N N . GLY A 1 62 ? 20.198 -0.883 18.867 1.00 21.01 62 GLY A N 1
ATOM 536 C CA . GLY A 1 62 ? 20.151 0.550 18.654 1.00 21.06 62 GLY A CA 1
ATOM 537 C C . GLY A 1 62 ? 19.656 1.441 19.796 1.00 19.88 62 GLY A C 1
ATOM 538 O O . GLY A 1 62 ? 19.498 2.651 19.605 1.00 20.43 62 GLY A O 1
ATOM 539 N N . VAL A 1 63 ? 19.444 0.872 20.982 1.00 18.76 63 VAL A N 1
ATOM 540 C CA . VAL A 1 63 ? 18.844 1.613 22.099 1.00 17.68 63 VAL A CA 1
ATOM 541 C C . VAL A 1 63 ? 19.926 2.260 22.948 1.00 18.67 63 VAL A C 1
ATOM 542 O O . VAL A 1 63 ? 20.898 1.587 23.326 1.00 19.35 63 VAL A O 1
ATOM 546 N N . GLU A 1 64 ? 19.848 3.571 23.180 1.00 18.82 64 GLU A N 1
ATOM 547 C CA . GLU A 1 64 ? 20.716 4.216 24.180 1.00 19.56 64 GLU A CA 1
ATOM 548 C C . GLU A 1 64 ? 20.264 3.928 25.571 1.00 18.03 64 GLU A C 1
ATOM 549 O O . GLU A 1 64 ? 19.122 4.151 25.887 1.00 17.04 64 GLU A O 1
ATOM 555 N N . VAL A 1 65 ? 21.107 3.444 26.457 1.00 17.53 65 VAL A N 1
ATOM 556 C CA . VAL A 1 65 ? 20.726 3.070 27.792 1.00 16.21 65 VAL A CA 1
ATOM 557 C C . VAL A 1 65 ? 21.529 3.762 28.837 1.00 16.75 65 VAL A C 1
ATOM 558 O O . VAL A 1 65 ? 22.759 3.806 28.712 1.00 18.45 65 VAL A O 1
ATOM 562 N N . VAL A 1 66 ? 20.848 4.331 29.830 1.00 16.10 66 VAL A N 1
ATOM 563 C CA . VAL A 1 66 ? 21.374 4.852 31.086 1.00 16.72 66 VAL A CA 1
ATOM 564 C C . VAL A 1 66 ? 21.133 3.828 32.185 1.00 15.95 66 VAL A C 1
ATOM 565 O O . VAL A 1 66 ? 19.973 3.573 32.586 1.00 14.33 66 VAL A O 1
ATOM 569 N N . PHE A 1 67 ? 22.205 3.179 32.650 1.00 16.75 67 PHE A N 1
ATOM 570 C CA . PHE A 1 67 ? 22.127 2.157 33.675 1.00 16.30 67 PHE A CA 1
ATOM 571 C C . PHE A 1 67 ? 22.433 2.825 35.005 1.00 17.27 67 PHE A C 1
ATOM 572 O O . PHE A 1 67 ? 23.616 3.028 35.410 1.00 19.53 67 PHE A O 1
ATOM 580 N N . LEU A 1 68 ? 21.398 3.262 35.699 1.00 16.90 68 LEU A N 1
ATOM 581 C CA . LEU 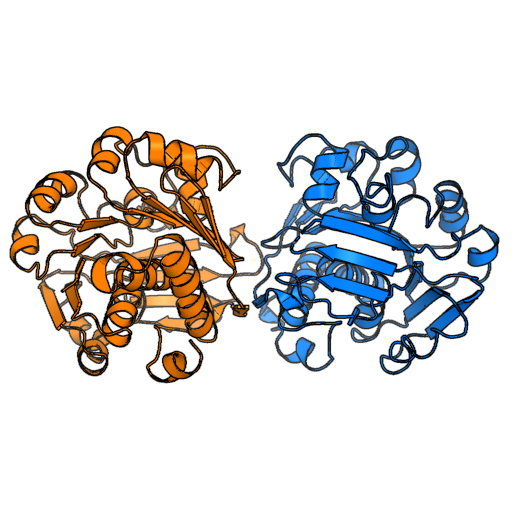A 1 68 ? 21.597 3.914 36.994 1.00 17.70 68 LEU A CA 1
ATOM 582 C C . LEU A 1 68 ? 21.822 2.924 38.119 1.00 17.94 68 LEU A C 1
ATOM 583 O O . LEU A 1 68 ? 21.455 1.737 37.973 1.00 16.51 68 LEU A O 1
ATOM 588 N N . LYS A 1 69 ? 22.383 3.454 39.234 1.00 19.95 69 LYS A N 1
ATOM 589 C CA . LYS A 1 69 ? 22.931 2.619 40.347 1.00 20.50 69 LYS A CA 1
ATOM 590 C C . LYS A 1 69 ? 21.871 2.074 41.187 1.00 19.13 69 LYS A C 1
ATOM 591 O O . LYS A 1 69 ? 20.870 2.773 41.544 1.00 20.22 69 LYS A O 1
ATOM 593 N N . SER A 1 70 ? 21.988 0.772 41.417 1.00 18.05 70 SER A N 1
ATOM 594 C CA . SER A 1 70 ? 21.140 0.135 42.343 1.00 16.73 70 SER A CA 1
ATOM 595 C C . SER A 1 70 ? 21.852 -1.035 42.998 1.00 16.60 70 SER A C 1
ATOM 596 O O . SER A 1 70 ? 22.600 -1.750 42.320 1.00 16.60 70 SER A O 1
ATOM 599 N N . PRO A 1 71 ? 21.591 -1.237 44.292 1.00 16.50 71 PRO A N 1
ATOM 600 C CA . PRO A 1 71 ? 22.283 -2.388 44.936 1.00 17.09 71 PRO A CA 1
ATOM 601 C C . PRO A 1 71 ? 21.642 -3.714 44.620 1.00 16.35 71 PRO A C 1
ATOM 602 O O . PRO A 1 71 ? 22.268 -4.747 44.882 1.00 16.87 71 PRO A O 1
ATOM 606 N N . ARG A 1 72 ? 20.430 -3.685 44.073 1.00 15.33 72 ARG A N 1
ATOM 607 C CA . ARG A 1 72 ? 19.768 -4.903 43.622 1.00 15.04 72 ARG A CA 1
ATOM 608 C C . ARG A 1 72 ? 19.224 -4.718 42.174 1.00 13.47 72 ARG A C 1
ATOM 609 O O . ARG A 1 72 ? 19.029 -3.611 41.722 1.00 12.42 72 ARG A O 1
ATOM 614 N N . THR A 1 73 ? 19.003 -5.808 41.475 1.00 12.57 73 THR A N 1
ATOM 615 C CA . THR A 1 73 ? 18.347 -5.870 40.178 1.00 11.85 73 THR A CA 1
ATOM 616 C C . THR A 1 73 ? 16.967 -6.457 40.385 1.00 11.01 73 THR A C 1
ATOM 617 O O . THR A 1 73 ? 16.833 -7.425 41.141 1.00 11.31 73 THR A O 1
ATOM 621 N N . THR A 1 74 ? 15.950 -5.846 39.794 1.00 10.34 74 THR A N 1
ATOM 622 C CA . THR A 1 74 ? 14.614 -6.429 39.858 1.00 9.88 74 THR A CA 1
ATOM 623 C C . THR A 1 74 ? 14.614 -7.808 39.281 1.00 9.87 74 THR A C 1
ATOM 624 O O . THR A 1 74 ? 15.254 -8.058 38.274 1.00 10.39 74 THR A O 1
ATOM 628 N N . SER A 1 75 ? 13.949 -8.726 40.005 1.00 9.83 75 SER A N 1
ATOM 629 C CA . SER A 1 75 ? 13.747 -10.064 39.526 1.00 10.20 75 SER A CA 1
ATOM 630 C C . SER A 1 75 ? 12.339 -10.492 39.874 1.00 10.23 75 SER A C 1
ATOM 631 O O . SER A 1 75 ? 11.882 -10.335 40.990 1.00 10.20 75 SER A O 1
ATOM 634 N N . ILE A 1 76 ? 11.659 -11.009 38.846 1.00 10.18 76 ILE A N 1
ATOM 635 C CA . ILE A 1 76 ? 10.244 -11.406 38.957 1.00 10.65 76 ILE A CA 1
ATOM 636 C C . ILE A 1 76 ? 10.181 -12.879 38.579 1.00 11.37 76 ILE A C 1
ATOM 637 O O . ILE A 1 76 ? 10.651 -13.245 37.528 1.00 11.48 76 ILE A O 1
ATOM 642 N N . GLU A 1 77 ? 9.483 -13.658 39.389 1.00 12.13 77 GLU A N 1
ATOM 643 C CA . GLU A 1 77 ? 9.204 -15.073 39.054 1.00 13.39 77 GLU A CA 1
ATOM 644 C C . GLU A 1 77 ? 7.806 -15.121 38.432 1.00 13.94 77 GLU A C 1
ATOM 645 O O . GLU A 1 77 ? 6.865 -14.615 38.995 1.00 13.56 77 GLU A O 1
ATOM 651 N N . ASN A 1 78 ? 7.681 -15.742 37.260 1.00 14.87 78 ASN A N 1
ATOM 652 C CA . ASN A 1 78 ? 6.411 -15.920 36.579 1.00 16.14 78 ASN A CA 1
ATOM 653 C C . ASN A 1 78 ? 6.125 -17.391 36.548 1.00 18.75 78 ASN A C 1
ATOM 654 O O . ASN A 1 78 ? 6.908 -18.160 35.991 1.00 19.17 78 ASN A O 1
ATOM 659 N N . ARG A 1 79 ? 5.011 -17.797 37.187 1.00 25.50 79 ARG A N 1
ATOM 660 C CA . ARG A 1 79 ? 4.575 -19.211 37.205 1.00 29.42 79 ARG A CA 1
ATOM 661 C C . ARG A 1 79 ? 3.384 -19.374 36.280 1.00 31.92 79 ARG A C 1
ATOM 662 O O . ARG A 1 79 ? 2.450 -18.563 36.294 1.00 31.36 79 ARG A O 1
ATOM 670 N N . TYR A 1 80 ? 3.441 -20.442 35.490 1.00 35.57 80 TYR A N 1
ATOM 671 C CA . TYR A 1 80 ? 2.428 -20.795 34.482 1.00 39.16 80 TYR A CA 1
ATOM 672 C C . TYR A 1 80 ? 2.058 -22.200 34.803 1.00 41.50 80 TYR A C 1
ATOM 673 O O . TYR A 1 80 ? 2.968 -23.018 34.923 1.00 42.87 80 TYR A O 1
ATOM 682 N N . ARG A 1 87 ? -1.174 -17.201 35.219 1.00 38.43 87 ARG A N 1
ATOM 683 C CA . ARG A 1 87 ? -0.394 -15.958 35.117 1.00 35.65 87 ARG A CA 1
ATOM 684 C C . ARG A 1 87 ? -0.069 -15.272 36.485 1.00 33.06 87 ARG A C 1
ATOM 685 O O . ARG A 1 87 ? -0.549 -14.170 36.759 1.00 33.86 87 ARG A O 1
ATOM 687 N N . GLU A 1 88 ? 0.740 -15.933 37.323 1.00 30.14 88 GLU A N 1
ATOM 688 C CA . GLU A 1 88 ? 0.992 -15.561 38.735 1.00 27.62 88 GLU A CA 1
ATOM 689 C C . GLU A 1 88 ? 2.450 -15.136 38.862 1.00 23.47 88 GLU A C 1
ATOM 690 O O . GLU A 1 88 ? 3.335 -15.963 38.637 1.00 23.25 88 GLU A O 1
ATOM 696 N N . SER A 1 89 ? 2.699 -13.911 39.305 1.00 20.06 89 SER A N 1
ATOM 697 C CA . SER A 1 89 ? 4.037 -13.378 39.370 1.00 17.41 89 SER A CA 1
ATOM 698 C C . SER A 1 89 ? 4.401 -12.939 40.783 1.00 15.90 89 SER A C 1
ATOM 699 O O . SER A 1 89 ? 3.513 -12.646 41.591 1.00 16.16 89 SER A O 1
ATOM 702 N N . PHE A 1 90 ? 5.702 -12.949 41.082 1.00 14.44 90 PHE A N 1
ATOM 703 C CA . PHE A 1 90 ? 6.223 -12.650 42.393 1.00 14.00 90 PHE A CA 1
ATOM 704 C C . PHE A 1 90 ? 7.440 -11.753 42.222 1.00 12.87 90 PHE A C 1
ATOM 705 O O . PHE A 1 90 ? 8.356 -12.090 41.434 1.00 12.84 90 PHE A O 1
ATOM 713 N N . LEU A 1 91 ? 7.500 -10.736 43.058 1.00 12.42 91 LEU A N 1
ATOM 714 C CA . LEU A 1 91 ? 8.649 -9.816 43.072 1.00 11.77 91 LEU A CA 1
ATOM 715 C C . LEU A 1 91 ? 9.671 -10.364 44.073 1.00 12.35 91 LEU A C 1
ATOM 716 O O . LEU A 1 91 ? 9.530 -10.209 45.287 1.00 13.41 91 LEU A O 1
ATOM 721 N N . ILE A 1 92 ? 10.694 -11.014 43.540 1.00 12.41 92 ILE A N 1
ATOM 722 C CA . ILE A 1 92 ? 11.709 -11.655 44.346 1.00 13.37 92 ILE A CA 1
ATOM 723 C C . ILE A 1 92 ? 12.673 -10.637 44.909 1.00 13.30 92 ILE A C 1
ATOM 724 O O . ILE A 1 92 ? 13.036 -10.719 46.064 1.00 14.37 92 ILE A O 1
ATOM 729 N N A SER A 1 93 ? 13.100 -9.701 44.041 0.80 12.37 93 SER A N 1
ATOM 730 N N B SER A 1 93 ? 13.112 -9.708 44.060 0.20 12.42 93 SER A N 1
ATOM 731 C CA A SER A 1 93 ? 14.054 -8.652 44.386 0.80 12.55 93 SER A CA 1
ATOM 732 C CA B SER A 1 93 ? 13.989 -8.626 44.471 0.20 12.48 93 SER A CA 1
ATOM 733 C C A SER A 1 93 ? 13.624 -7.402 43.650 0.80 11.23 93 SER A C 1
ATOM 734 C C B SER A 1 93 ? 13.598 -7.404 43.683 0.20 11.24 93 SER A C 1
ATOM 735 O O A SER A 1 93 ? 13.046 -7.471 42.567 0.80 10.49 93 SER A O 1
ATOM 736 O O B SER A 1 93 ? 13.020 -7.507 42.600 0.20 10.58 93 SER A O 1
ATOM 741 N N . ALA A 1 94 ? 13.921 -6.243 44.239 1.00 11.24 94 ALA A N 1
ATOM 742 C CA . ALA A 1 94 ? 13.541 -4.989 43.658 1.00 10.39 94 ALA A CA 1
ATOM 743 C C . ALA A 1 94 ? 14.718 -4.013 43.618 1.00 10.88 94 ALA A C 1
ATOM 744 O O . ALA A 1 94 ? 15.269 -3.688 44.660 1.00 12.08 94 ALA A O 1
ATOM 746 N N . ALA A 1 95 ? 15.056 -3.572 42.402 1.00 10.51 95 ALA A N 1
ATOM 747 C CA . ALA A 1 95 ? 15.987 -2.422 42.276 1.00 11.06 95 ALA A CA 1
ATOM 748 C C . ALA A 1 95 ? 15.352 -1.201 42.940 1.00 11.01 95 ALA A C 1
ATOM 749 O O . ALA A 1 95 ? 14.151 -1.150 43.242 1.00 10.60 95 ALA A O 1
ATOM 751 N N . ASP A 1 96 ? 16.195 -0.197 43.147 1.00 11.85 96 ASP A N 1
ATOM 752 C CA . ASP A 1 96 ? 15.732 0.997 43.813 1.00 12.13 96 ASP A CA 1
ATOM 753 C C . ASP A 1 96 ? 14.680 1.707 42.921 1.00 10.78 96 ASP A C 1
ATOM 754 O O . ASP A 1 96 ? 14.793 1.727 41.698 1.00 10.77 96 ASP A O 1
ATOM 759 N N A PRO A 1 97 ? 13.670 2.321 43.557 0.60 10.46 97 PRO A N 1
ATOM 760 N N B PRO A 1 97 ? 13.654 2.303 43.547 0.40 10.76 97 PRO A N 1
ATOM 761 C CA A PRO A 1 97 ? 12.744 3.105 42.756 0.60 10.04 97 PRO A CA 1
ATOM 762 C CA B PRO A 1 97 ? 12.682 3.040 42.745 0.40 10.28 97 PRO A CA 1
ATOM 763 C C A PRO A 1 97 ? 13.401 4.283 42.046 0.60 10.21 97 PRO A C 1
ATOM 764 C C B PRO A 1 97 ? 13.299 4.303 42.154 0.40 10.39 97 PRO A C 1
ATOM 765 O O A PRO A 1 97 ? 14.497 4.760 42.393 0.60 10.87 97 PRO A O 1
ATOM 766 O O B PRO A 1 97 ? 14.289 4.850 42.727 0.40 11.13 97 PRO A O 1
ATOM 773 N N . PHE A 1 98 ? 12.712 4.761 41.039 1.00 9.93 98 PHE A N 1
ATOM 774 C CA . PHE A 1 98 ? 13.087 6.035 40.422 1.00 10.23 98 PHE A CA 1
ATOM 775 C C . PHE A 1 98 ? 12.796 7.179 41.385 1.00 10.85 98 PHE A C 1
ATOM 776 O O . PHE A 1 98 ? 11.902 7.106 42.234 1.00 11.24 98 PHE A O 1
ATOM 784 N N . THR A 1 99 ? 13.652 8.192 41.298 1.00 11.48 99 THR A N 1
ATOM 785 C CA . THR A 1 99 ? 13.463 9.454 42.048 1.00 12.56 99 THR A CA 1
ATOM 786 C C . THR A 1 99 ? 13.477 10.618 41.058 1.00 12.71 99 THR A C 1
ATOM 787 O O . THR A 1 99 ? 13.857 10.516 39.918 1.00 12.43 99 THR A O 1
ATOM 791 N N . GLU A 1 100 ? 13.073 11.762 41.561 1.00 13.56 100 GLU A N 1
ATOM 792 C CA . GLU A 1 100 ? 12.962 12.962 40.739 1.00 14.12 100 GLU A CA 1
ATOM 793 C C . GLU A 1 100 ? 14.243 13.304 39.956 1.00 14.31 100 GLU A C 1
ATOM 794 O O . GLU A 1 100 ? 14.191 13.683 38.807 1.00 14.42 100 GLU A O 1
ATOM 800 N N . SER A 1 101 ? 15.391 13.183 40.595 1.00 14.67 101 SER A N 1
ATOM 801 C CA . SER A 1 101 ? 16.635 13.560 39.937 1.00 15.58 101 SER A CA 1
ATOM 802 C C . SER A 1 101 ? 16.990 12.641 38.785 1.00 14.97 101 SER A C 1
ATOM 803 O O . SER A 1 101 ? 17.716 13.023 37.891 1.00 15.50 101 SER A O 1
ATOM 806 N N . ASP A 1 102 ? 16.399 11.440 38.775 1.00 14.05 102 ASP A N 1
ATOM 807 C CA . ASP A 1 102 ? 16.627 10.498 37.636 1.00 14.00 102 ASP A CA 1
ATOM 808 C C . ASP A 1 102 ? 16.020 11.044 36.349 1.00 14.42 102 ASP A C 1
ATOM 809 O O . ASP A 1 102 ? 16.351 10.592 35.260 1.00 14.68 102 ASP A O 1
ATOM 814 N N . LEU A 1 103 ? 15.120 12.023 36.461 1.00 14.95 103 LEU A N 1
ATOM 815 C CA . LEU A 1 103 ? 14.460 12.627 35.311 1.00 16.04 103 LEU A CA 1
ATOM 816 C C . LEU A 1 103 ? 15.187 13.863 34.783 1.00 17.95 103 LEU A C 1
ATOM 817 O O . LEU A 1 103 ? 14.691 14.535 33.887 1.00 19.21 103 LEU A O 1
ATOM 822 N N . ALA A 1 104 ? 16.355 14.211 35.332 1.00 18.88 104 ALA A N 1
ATOM 823 C CA . ALA A 1 104 ? 16.995 15.500 35.041 1.00 21.23 104 ALA A CA 1
ATOM 824 C C . ALA A 1 104 ? 17.409 15.759 33.590 1.00 23.21 104 ALA A C 1
ATOM 825 O O . ALA A 1 104 ? 17.446 16.908 33.150 1.00 25.28 104 ALA A O 1
ATOM 827 N N . PHE A 1 105 ? 17.743 14.681 32.877 1.00 23.91 105 PHE A N 1
ATOM 828 C CA . PHE A 1 105 ? 18.233 14.787 31.521 1.00 26.47 105 PHE A CA 1
ATOM 829 C C . PHE A 1 105 ? 17.163 14.480 30.458 1.00 27.33 105 PHE A C 1
ATOM 830 O O . PHE A 1 105 ? 17.475 14.394 29.261 1.00 29.99 105 PHE A O 1
ATOM 838 N N . ILE A 1 106 ? 15.896 14.385 30.863 1.00 26.20 106 ILE A N 1
ATOM 839 C CA . ILE A 1 106 ? 14.827 14.029 29.919 1.00 26.69 106 ILE A CA 1
ATOM 840 C C . ILE A 1 106 ? 14.774 14.979 28.701 1.00 29.76 106 ILE A C 1
ATOM 841 O O . ILE A 1 106 ? 14.740 16.218 28.838 1.00 30.84 106 ILE A O 1
ATOM 846 N N . GLU A 1 107 ? 14.782 14.376 27.511 1.00 31.53 107 GLU A N 1
ATOM 847 C CA . GLU A 1 107 ? 14.757 15.093 26.247 1.00 34.43 107 GLU A CA 1
ATOM 848 C C . GLU A 1 107 ? 13.942 14.230 25.301 1.00 35.40 107 GLU A C 1
ATOM 849 O O . GLU A 1 107 ? 13.590 13.099 25.647 1.00 34.15 107 GLU A O 1
ATOM 851 N N . GLY A 1 108 ? 13.666 14.775 24.120 1.00 38.40 108 GLY A N 1
ATOM 852 C CA . GLY A 1 108 ? 12.779 14.147 23.153 1.00 39.48 108 GLY A CA 1
ATOM 853 C C . GLY A 1 108 ? 11.312 14.456 23.389 1.00 39.12 108 GLY A C 1
ATOM 854 O O . GLY A 1 108 ? 10.909 15.046 24.395 1.00 38.14 108 GLY A O 1
ATOM 855 N N . GLU A 1 109 ? 10.526 13.983 22.441 1.00 21.87 109 GLU A N 1
ATOM 856 C CA . GLU A 1 109 ? 9.123 14.284 22.299 1.00 20.90 109 GLU A CA 1
ATOM 857 C C . GLU A 1 109 ? 8.249 13.437 23.181 1.00 18.46 109 GLU A C 1
ATOM 858 O O . GLU A 1 109 ? 7.172 13.877 23.603 1.00 19.60 109 GLU A O 1
ATOM 864 N N . ALA A 1 110 ? 8.688 12.211 23.446 1.00 15.51 110 ALA A N 1
ATOM 865 C CA . ALA A 1 110 ? 7.851 11.252 24.116 1.00 13.70 110 ALA A CA 1
ATOM 866 C C . ALA A 1 110 ? 8.580 10.509 25.232 1.00 12.39 110 ALA A C 1
ATOM 867 O O . ALA A 1 110 ? 9.750 10.160 25.087 1.00 12.39 110 ALA A O 1
ATOM 869 N N . VAL A 1 111 ? 7.881 10.281 26.352 1.00 11.36 111 VAL A N 1
ATOM 870 C CA . VAL A 1 111 ? 8.358 9.418 27.427 1.00 10.84 111 VAL A CA 1
ATOM 871 C C . VAL A 1 111 ? 7.243 8.452 27.831 1.00 9.94 111 VAL A C 1
ATOM 872 O O . VAL A 1 111 ? 6.091 8.883 28.030 1.00 9.54 111 VAL A O 1
ATOM 876 N N . HIS A 1 112 ? 7.593 7.175 27.965 1.00 9.37 112 HIS A N 1
ATOM 877 C CA . HIS A 1 112 ? 6.699 6.131 28.432 1.00 8.99 112 HIS A CA 1
ATOM 878 C C . HIS A 1 112 ? 7.183 5.636 29.805 1.00 8.74 112 HIS A C 1
ATOM 879 O O . HIS A 1 112 ? 8.300 5.147 29.921 1.00 8.67 112 HIS A O 1
ATOM 886 N N . ILE A 1 113 ? 6.340 5.792 30.805 1.00 8.71 113 ILE A N 1
ATOM 887 C CA . ILE A 1 113 ? 6.515 5.302 32.161 1.00 8.85 113 ILE A CA 1
ATOM 888 C C . ILE A 1 113 ? 6.136 3.844 32.148 1.00 8.91 113 ILE A C 1
ATOM 889 O O . ILE A 1 113 ? 4.981 3.493 31.901 1.00 8.53 113 ILE A O 1
ATOM 894 N N . ASN A 1 114 ? 7.104 2.954 32.392 1.00 9.32 114 ASN A N 1
ATOM 895 C CA . ASN A 1 114 ? 6.979 1.523 32.026 1.00 9.61 114 ASN A CA 1
ATOM 896 C C . ASN A 1 114 ? 7.404 0.658 33.206 1.00 9.25 114 ASN A C 1
ATOM 897 O O . ASN A 1 114 ? 8.398 -0.048 33.101 1.00 8.88 114 ASN A O 1
ATOM 902 N N . PRO A 1 115 ? 6.688 0.697 34.345 1.00 8.75 115 PRO A N 1
ATOM 903 C CA . PRO A 1 115 ? 7.131 0.005 35.545 1.00 9.07 115 PRO A CA 1
ATOM 904 C C . PRO A 1 115 ? 6.617 -1.390 35.681 1.00 9.05 115 PRO A C 1
ATOM 905 O O . PRO A 1 115 ? 5.565 -1.749 35.109 1.00 9.01 115 PRO A O 1
ATOM 909 N N . LEU A 1 116 ? 7.289 -2.188 36.489 1.00 9.16 116 LEU A N 1
ATOM 910 C CA . LEU A 1 116 ? 6.917 -3.590 36.687 1.00 9.61 116 LEU A CA 1
ATOM 911 C C . LEU A 1 116 ? 6.071 -3.787 37.944 1.00 9.83 116 LEU A C 1
ATOM 912 O O . LEU A 1 116 ? 5.394 -4.807 38.092 1.00 10.33 116 LEU A O 1
ATOM 917 N N . TRP A 1 117 ? 6.133 -2.898 38.922 1.00 9.99 117 TRP A N 1
ATOM 918 C CA . TRP A 1 117 ? 5.528 -3.087 40.243 1.00 10.56 117 TRP A CA 1
ATOM 919 C C . TRP A 1 117 ? 5.208 -1.717 40.836 1.00 11.29 117 TRP A C 1
ATOM 920 O O . TRP A 1 117 ? 5.941 -0.776 40.587 1.00 11.27 117 TRP A O 1
ATOM 931 N N . TYR A 1 118 ? 4.101 -1.612 41.569 1.00 11.81 118 TYR A N 1
ATOM 932 C CA . TYR A 1 118 ? 3.656 -0.349 42.168 1.00 12.39 118 TYR A CA 1
ATOM 933 C C . TYR A 1 118 ? 4.622 0.018 43.255 1.00 12.60 118 TYR A C 1
ATOM 934 O O . TYR A 1 118 ? 4.784 -0.721 44.221 1.00 13.59 118 TYR A O 1
ATOM 943 N N . GLY A 1 119 ? 5.220 1.209 43.090 1.00 12.22 119 GLY A N 1
ATOM 944 C CA . GLY A 1 119 ? 6.315 1.694 43.926 1.00 12.50 119 GLY A CA 1
ATOM 945 C C . GLY A 1 119 ? 7.606 1.905 43.138 1.00 12.04 119 GLY A C 1
ATOM 946 O O . GLY A 1 119 ? 8.477 2.689 43.559 1.00 12.71 119 GLY A O 1
ATOM 947 N N . GLU A 1 120 ? 7.765 1.215 42.036 1.00 10.95 120 GLU A N 1
ATOM 948 C CA . GLU A 1 120 ? 8.921 1.423 41.178 1.00 10.63 120 GLU A CA 1
ATOM 949 C C . GLU A 1 120 ? 9.048 2.899 40.740 1.00 10.57 120 GLU A C 1
ATOM 950 O O . GLU A 1 120 ? 10.163 3.464 40.695 1.00 10.84 120 GLU A O 1
ATOM 956 N N . PHE A 1 121 ? 7.905 3.471 40.374 1.00 10.41 121 PHE A N 1
ATOM 957 C CA . PHE A 1 121 ? 7.817 4.824 39.792 1.00 10.37 121 PHE A CA 1
ATOM 958 C C . PHE A 1 121 ? 6.822 5.568 40.673 1.00 10.83 121 PHE A C 1
ATOM 959 O O . PHE A 1 121 ? 5.609 5.492 40.479 1.00 10.69 121 PHE A O 1
ATOM 967 N N . PRO A 1 122 ? 7.331 6.242 41.708 1.00 11.55 122 PRO A N 1
ATOM 968 C CA . PRO A 1 122 ? 6.395 6.912 42.605 1.00 12.30 122 PRO A CA 1
ATOM 969 C C . PRO A 1 122 ? 5.517 7.907 41.859 1.00 12.45 122 PRO A C 1
ATOM 970 O O . PRO A 1 122 ? 5.984 8.627 40.964 1.00 12.17 122 PRO A O 1
ATOM 974 N N . GLU A 1 123 ? 4.265 7.995 42.279 1.00 13.21 123 GLU A N 1
ATOM 975 C CA . GLU A 1 123 ? 3.303 8.856 41.613 1.00 13.87 123 GLU A CA 1
ATOM 976 C C . GLU A 1 123 ? 3.720 10.322 41.610 1.00 14.20 123 GLU A C 1
ATOM 977 O O . GLU A 1 123 ? 3.420 11.026 40.647 1.00 13.78 123 GLU A O 1
ATOM 983 N N . ASP A 1 124 ? 4.431 10.773 42.629 1.00 15.14 124 ASP A N 1
ATOM 984 C CA . ASP A 1 124 ? 4.957 12.146 42.666 1.00 15.80 124 ASP A CA 1
ATOM 985 C C . ASP A 1 124 ? 5.792 12.503 41.472 1.00 14.98 124 ASP A C 1
ATOM 986 O O . ASP A 1 124 ? 5.886 13.693 41.121 1.00 15.02 124 ASP A O 1
ATOM 991 N N . LEU A 1 125 ? 6.410 11.516 40.834 1.00 13.56 125 LEU A N 1
ATOM 992 C CA . LEU A 1 125 ? 7.226 11.824 39.656 1.00 13.30 125 LEU A CA 1
ATOM 993 C C . LEU A 1 125 ? 6.381 12.199 38.455 1.00 12.80 125 LEU A C 1
ATOM 994 O O . LEU A 1 125 ? 6.898 12.724 37.482 1.00 12.74 125 LEU A O 1
ATOM 999 N N . ILE A 1 126 ? 5.102 11.824 38.432 1.00 12.46 126 ILE A N 1
ATOM 1000 C CA . ILE A 1 126 ? 4.289 12.081 37.248 1.00 12.35 126 ILE A CA 1
ATOM 1001 C C . ILE A 1 126 ? 4.157 13.583 36.858 1.00 12.89 126 ILE A C 1
ATOM 1002 O O . ILE A 1 126 ? 4.498 13.952 35.742 1.00 12.74 126 ILE A O 1
ATOM 1007 N N . PRO A 1 127 ? 3.789 14.451 37.809 1.00 13.32 127 PRO A N 1
ATOM 1008 C CA . PRO A 1 127 ? 3.735 15.875 37.447 1.00 14.05 127 PRO A CA 1
ATOM 1009 C C . PRO A 1 127 ? 5.084 16.461 37.126 1.00 14.32 127 PRO A C 1
ATOM 1010 O O . PRO A 1 127 ? 5.179 17.385 36.330 1.00 14.83 127 PRO A O 1
ATOM 1014 N N . VAL A 1 128 ? 6.138 15.947 37.768 1.00 14.22 128 VAL A N 1
ATOM 1015 C CA . VAL A 1 128 ? 7.488 16.435 37.505 1.00 14.61 128 VAL A CA 1
ATOM 1016 C C . VAL A 1 128 ? 7.880 16.114 36.058 1.00 14.24 128 VAL A C 1
ATOM 1017 O O . VAL A 1 128 ? 8.385 16.965 35.335 1.00 14.61 128 VAL A O 1
ATOM 1021 N N . LEU A 1 129 ? 7.620 14.898 35.640 1.00 13.62 129 LEU A N 1
ATOM 1022 C CA . LEU A 1 129 ? 7.930 14.499 34.289 1.00 13.33 129 LEU A CA 1
ATOM 1023 C C . LEU A 1 129 ? 7.060 15.165 33.241 1.00 13.47 129 LEU A C 1
ATOM 1024 O O . LEU A 1 129 ? 7.539 15.550 32.178 1.00 13.73 129 LEU A O 1
ATOM 1029 N N . ARG A 1 130 ? 5.811 15.408 33.581 1.00 13.62 130 ARG A N 1
ATOM 1030 C CA . ARG A 1 130 ? 4.901 16.085 32.664 1.00 14.19 130 ARG A CA 1
ATOM 1031 C C . ARG A 1 130 ? 5.423 17.402 32.148 1.00 15.47 130 ARG A C 1
ATOM 1032 O O . ARG A 1 130 ? 5.248 17.698 30.991 1.00 15.82 130 ARG A O 1
ATOM 1040 N N . ARG A 1 131 ? 6.125 18.136 32.988 1.00 16.31 131 ARG A N 1
ATOM 1041 C CA . ARG A 1 131 ? 6.657 19.461 32.588 1.00 17.60 131 ARG A CA 1
ATOM 1042 C C . ARG A 1 131 ? 7.777 19.362 31.555 1.00 18.16 131 ARG A C 1
ATOM 1043 O O . ARG A 1 131 ? 8.145 20.368 30.938 1.00 20.24 131 ARG A O 1
ATOM 1046 N N . LYS A 1 132 ? 8.361 18.181 31.409 1.00 18.01 132 LYS A N 1
ATOM 1047 C CA . LYS A 1 132 ? 9.554 17.987 30.602 1.00 18.75 132 LYS A CA 1
ATOM 1048 C C . LYS A 1 132 ? 9.291 17.399 29.240 1.00 18.75 132 LYS A C 1
ATOM 1049 O O . LYS A 1 132 ? 10.231 17.338 28.451 1.00 19.39 132 LYS A O 1
ATOM 1055 N N . VAL A 1 133 ? 8.065 16.954 28.963 1.00 18.38 133 VAL A N 1
ATOM 1056 C CA A VAL A 1 133 ? 7.792 16.149 27.775 0.80 18.73 133 VAL A CA 1
ATOM 1057 C CA B VAL A 1 133 ? 7.871 16.255 27.707 0.20 18.31 133 VAL A CA 1
ATOM 1058 C C . VAL A 1 133 ? 6.535 16.594 27.057 1.00 18.72 133 VAL A C 1
ATOM 1059 O O . VAL A 1 133 ? 5.584 16.963 27.714 1.00 18.86 133 VAL A O 1
ATOM 1066 N N . MET A 1 134 ? 6.541 16.487 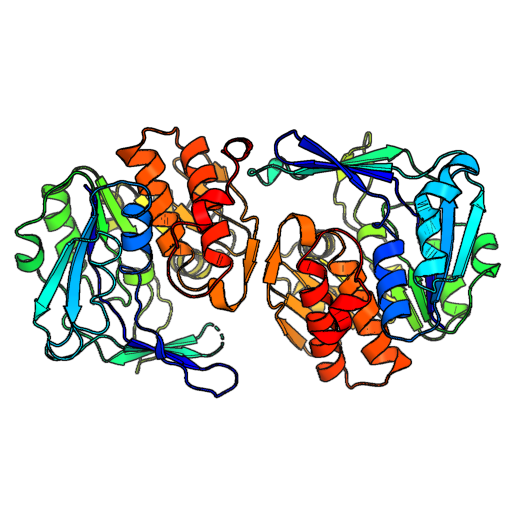25.739 1.00 19.22 134 MET A N 1
ATOM 1067 C CA . MET A 1 134 ? 5.376 16.782 24.926 1.00 20.40 134 MET A CA 1
ATOM 1068 C C . MET A 1 134 ? 4.312 15.719 24.987 1.00 18.01 134 MET A C 1
ATOM 1069 O O . MET A 1 134 ? 3.156 16.005 25.108 1.00 17.77 134 MET A O 1
ATOM 1074 N N . PHE A 1 135 ? 4.740 14.464 24.959 1.00 15.69 135 PHE A N 1
ATOM 1075 C CA . PHE A 1 135 ? 3.836 13.326 24.935 1.00 14.39 135 PHE A CA 1
ATOM 1076 C C . PHE A 1 135 ? 4.226 12.348 26.034 1.00 13.19 135 PHE A C 1
ATOM 1077 O O . PHE A 1 135 ? 5.309 11.786 25.999 1.00 13.63 135 PHE A O 1
ATOM 1085 N N . LEU A 1 136 ? 3.358 12.160 27.000 1.00 12.25 136 LEU A N 1
ATOM 1086 C CA . LEU A 1 136 ? 3.643 11.348 28.202 1.00 11.51 136 LEU A CA 1
ATOM 1087 C C . LEU A 1 136 ? 2.673 10.200 28.278 1.00 11.12 136 LEU A C 1
ATOM 1088 O O . LEU A 1 136 ? 1.455 10.394 28.186 1.00 11.31 136 LEU A O 1
ATOM 1093 N N . SER A 1 137 ? 3.171 8.995 28.400 1.00 10.56 137 SER A N 1
ATOM 1094 C CA . SER A 1 137 ? 2.327 7.817 28.510 1.00 10.34 137 SER A CA 1
ATOM 1095 C C . SER A 1 137 ? 2.752 6.949 29.710 1.00 9.91 137 SER A C 1
ATOM 1096 O O . SER A 1 137 ? 3.839 7.113 30.251 1.00 9.98 137 SER A O 1
ATOM 1099 N N . ALA A 1 138 ? 1.880 6.062 30.140 1.00 9.89 138 ALA A N 1
ATOM 1100 C CA . ALA A 1 138 ? 2.205 5.162 31.237 1.00 9.76 138 ALA A CA 1
ATOM 1101 C C . ALA A 1 138 ? 1.455 3.861 31.111 1.00 9.83 138 ALA A C 1
ATOM 1102 O O . ALA A 1 138 ? 0.375 3.817 30.501 1.00 10.21 138 ALA A O 1
ATOM 1104 N N . ASP A 1 139 ? 2.042 2.841 31.701 1.00 10.06 139 ASP A N 1
ATOM 1105 C CA . ASP A 1 139 ? 1.496 1.511 31.742 1.00 10.67 139 ASP A CA 1
ATOM 1106 C C . ASP A 1 139 ? 0.872 1.254 33.106 1.00 10.69 139 ASP A C 1
ATOM 1107 O O . ASP A 1 139 ? 1.522 1.382 34.127 1.00 10.39 139 ASP A O 1
ATOM 1112 N N . ALA A 1 140 ? -0.409 0.868 33.113 1.00 10.66 140 ALA A N 1
ATOM 1113 C CA . ALA A 1 140 ? -1.130 0.556 34.335 1.00 11.13 140 ALA A CA 1
ATOM 1114 C C . ALA A 1 140 ? -0.482 -0.488 35.201 1.00 11.15 140 ALA A C 1
ATOM 1115 O O . ALA A 1 140 ? -0.675 -0.471 36.410 1.00 11.64 140 ALA A O 1
ATOM 1117 N N . GLN A 1 141 ? 0.299 -1.393 34.612 1.00 10.88 141 GLN A N 1
ATOM 1118 C CA . GLN A 1 141 ? 0.959 -2.428 35.393 1.00 11.46 141 GLN A CA 1
ATOM 1119 C C . GLN A 1 141 ? 1.736 -1.821 36.576 1.00 11.78 141 GLN A C 1
ATOM 1120 O O . GLN A 1 141 ? 1.769 -2.396 37.683 1.00 12.58 141 GLN A O 1
ATOM 1126 N N . GLY A 1 142 ? 2.349 -0.668 36.325 1.00 11.32 142 GLY A N 1
ATOM 1127 C CA . GLY A 1 142 ? 3.131 0.007 37.344 1.00 11.80 142 GLY A CA 1
ATOM 1128 C C . GLY A 1 142 ? 2.353 0.599 38.497 1.00 12.55 142 GLY A C 1
ATOM 1129 O O . GLY A 1 142 ? 2.961 1.155 39.447 1.00 13.36 142 GLY A O 1
ATOM 1130 N N . PHE A 1 143 ? 1.028 0.600 38.404 1.00 12.62 143 PHE A N 1
ATOM 1131 C CA . PHE A 1 143 ? 0.186 1.270 39.386 1.00 12.91 143 PHE A CA 1
ATOM 1132 C C . PHE A 1 143 ? -0.869 0.336 40.017 1.00 13.31 143 PHE A C 1
ATOM 1133 O O . PHE A 1 143 ? -1.413 0.662 41.054 1.00 14.18 143 PHE A O 1
ATOM 1141 N N . VAL A 1 144 ? -1.055 -0.844 39.414 1.00 12.87 144 VAL A N 1
ATOM 1142 C CA . VAL A 1 144 ? -2.019 -1.832 39.932 1.00 13.62 144 VAL A CA 1
ATOM 1143 C C . VAL A 1 144 ? -1.422 -3.160 40.363 1.00 13.46 144 VAL A C 1
ATOM 1144 O O . VAL A 1 144 ? -2.079 -3.922 41.077 1.00 14.20 144 VAL A O 1
ATOM 1148 N N A ARG A 1 145 ? -0.177 -3.422 39.963 0.50 12.75 145 ARG A N 1
ATOM 1149 N N B ARG A 1 145 ? -0.197 -3.514 39.884 0.50 12.92 145 ARG A N 1
ATOM 1150 C CA A ARG A 1 145 ? 0.445 -4.634 40.327 0.50 12.90 145 ARG A CA 1
ATOM 1151 C CA B ARG A 1 145 ? 0.502 -4.718 40.372 0.50 13.24 145 ARG A CA 1
ATOM 1152 C C A ARG A 1 145 ? 1.320 -4.406 41.575 0.50 13.59 145 ARG A C 1
ATOM 1153 C C B ARG A 1 145 ? 1.285 -4.355 41.604 0.50 13.78 145 ARG A C 1
ATOM 1154 O O A ARG A 1 145 ? 2.405 -3.840 41.456 0.50 13.44 145 ARG A O 1
ATOM 1155 O O B ARG A 1 145 ? 2.306 -3.674 41.497 0.50 13.64 145 ARG A O 1
ATOM 1170 N N . VAL A 1 146 ? 0.846 -4.879 42.723 1.00 14.42 146 VAL A N 1
ATOM 1171 C CA . VAL A 1 146 ? 1.335 -4.516 44.063 1.00 15.37 146 VAL A CA 1
ATOM 1172 C C . VAL A 1 146 ? 1.945 -5.744 44.754 1.00 16.36 146 VAL A C 1
ATOM 1173 O O . VAL A 1 146 ? 1.282 -6.784 44.866 1.00 16.55 146 VAL A O 1
ATOM 1177 N N . PRO A 1 147 ? 3.210 -5.616 45.242 1.00 16.80 147 PRO A N 1
ATOM 1178 C CA . PRO A 1 147 ? 3.777 -6.744 45.937 1.00 18.06 147 PRO A CA 1
ATOM 1179 C C . PRO A 1 147 ? 3.172 -6.886 47.329 1.00 19.87 147 PRO A C 1
ATOM 1180 O O . PRO A 1 147 ? 3.115 -5.889 48.092 1.00 21.57 147 PRO A O 1
ATOM 1184 N N A GLU A 1 148 ? 2.740 -8.102 47.648 0.50 20.63 148 GLU A N 1
ATOM 1185 N N B GLU A 1 148 ? 2.698 -8.075 47.664 0.50 20.72 148 GLU A N 1
ATOM 1186 C CA A GLU A 1 148 ? 2.167 -8.448 48.932 0.50 21.98 148 GLU A CA 1
ATOM 1187 C CA B GLU A 1 148 ? 2.211 -8.360 48.996 0.50 22.11 148 GLU A CA 1
ATOM 1188 C C A GLU A 1 148 ? 2.789 -9.775 49.366 0.50 22.49 148 GLU A C 1
ATOM 1189 C C B GLU A 1 148 ? 2.808 -9.720 49.347 0.50 22.52 148 GLU A C 1
ATOM 1190 O O A GLU A 1 148 ? 2.368 -10.829 48.906 0.50 22.46 148 GLU A O 1
ATOM 1191 O O B GLU A 1 148 ? 2.412 -10.727 48.784 0.50 22.38 148 GLU A O 1
ATOM 1202 N N . ASN A 1 149 ? 3.774 -9.718 50.262 1.00 23.29 149 ASN A N 1
ATOM 1203 C CA . ASN A 1 149 ? 4.616 -10.902 50.588 1.00 23.77 149 ASN A CA 1
ATOM 1204 C C . ASN A 1 149 ? 5.107 -11.534 49.287 1.00 21.89 149 ASN A C 1
ATOM 1205 O O . ASN A 1 149 ? 4.946 -12.740 49.030 1.00 21.53 149 ASN A O 1
ATOM 1210 N N . GLU A 1 150 ? 5.600 -10.641 48.439 1.00 20.24 150 GLU A N 1
ATOM 1211 C CA . GLU A 1 150 ? 6.134 -10.911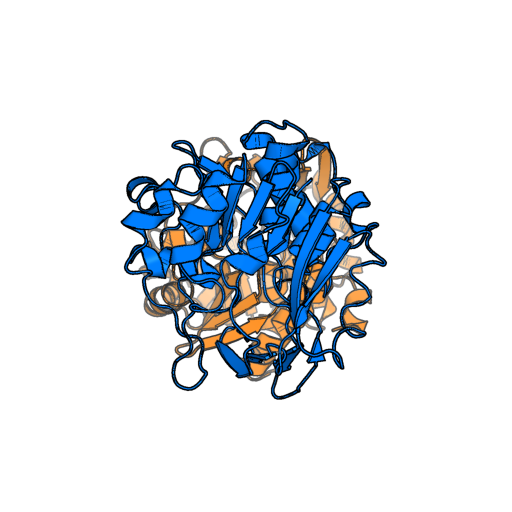 47.141 1.00 18.85 150 GLU A CA 1
ATOM 1212 C C . GLU A 1 150 ? 5.144 -11.143 46.008 1.00 17.71 150 GLU A C 1
ATOM 1213 O O . GLU A 1 150 ? 5.440 -10.783 44.877 1.00 16.69 150 GLU A O 1
ATOM 1219 N N . LYS A 1 151 ? 3.999 -11.770 46.295 1.00 18.12 151 LYS A N 1
ATOM 1220 C CA . LYS A 1 151 ? 3.055 -12.059 45.251 1.00 17.74 151 LYS A CA 1
ATOM 1221 C C . LYS A 1 151 ? 2.612 -10.706 44.696 1.00 16.86 151 LYS A C 1
ATOM 1222 O O . LYS A 1 151 ? 2.335 -9.784 45.485 1.00 17.02 151 LYS A O 1
ATOM 1226 N N . LEU A 1 152 ? 2.632 -10.586 43.389 1.00 15.86 152 LEU A N 1
ATOM 1227 C CA . LEU A 1 152 ? 2.178 -9.353 42.719 1.00 15.20 152 LEU A CA 1
ATOM 1228 C C . LEU A 1 152 ? 0.669 -9.470 42.559 1.00 15.81 152 LEU A C 1
ATOM 1229 O O . LEU A 1 152 ? 0.179 -10.251 41.726 1.00 16.04 152 LEU A O 1
ATOM 1234 N N A VAL A 1 153 ? -0.056 -8.720 43.378 0.80 16.21 153 VAL A N 1
ATOM 1235 N N B VAL A 1 153 ? -0.069 -8.701 43.362 0.20 16.22 153 VAL A N 1
ATOM 1236 C CA A VAL A 1 153 ? -1.498 -8.822 43.402 0.80 17.02 153 VAL A CA 1
ATOM 1237 C CA B VAL A 1 153 ? -1.524 -8.820 43.480 0.20 16.85 153 VAL A CA 1
ATOM 1238 C C A VAL A 1 153 ? -2.053 -7.623 42.656 0.80 16.53 153 VAL A C 1
ATOM 1239 C C B VAL A 1 153 ? -2.198 -7.560 42.939 0.20 16.54 153 VAL A C 1
ATOM 1240 O O A VAL A 1 153 ? -1.396 -6.603 42.538 0.80 16.02 153 VAL A O 1
ATOM 1241 O O B VAL A 1 153 ? -1.768 -6.446 43.273 0.20 16.14 153 VAL A O 1
ATOM 1248 N N . TYR A 1 154 ? -3.281 -7.738 42.166 1.00 16.73 154 TYR A N 1
ATOM 1249 C CA . TYR A 1 154 ? -3.878 -6.642 41.403 1.00 16.50 154 TYR A CA 1
ATOM 1250 C C . TYR A 1 154 ? -4.785 -5.839 42.340 1.00 16.91 154 TYR A C 1
ATOM 1251 O O . TYR A 1 154 ? -5.732 -6.399 42.938 1.00 17.61 154 TYR A O 1
ATOM 1260 N N . ARG A 1 155 ? -4.449 -4.560 42.499 1.00 16.31 155 ARG A N 1
ATOM 1261 C CA . ARG A 1 155 ? -5.198 -3.617 43.321 1.00 17.09 155 ARG A CA 1
ATOM 1262 C C . ARG A 1 155 ? -5.529 -2.350 42.562 1.00 16.17 155 ARG A C 1
ATOM 1263 O O . ARG A 1 155 ? -4.727 -1.830 41.781 1.00 15.05 155 ARG A O 1
ATOM 1269 N N . ASP A 1 156 ? -6.685 -1.792 42.869 1.00 16.63 156 ASP A N 1
ATOM 1270 C CA . ASP A 1 156 ? -7.094 -0.561 42.270 1.00 16.71 156 ASP A CA 1
ATOM 1271 C C . ASP A 1 156 ? -6.090 0.529 42.581 1.00 16.49 156 ASP A C 1
ATOM 1272 O O . ASP A 1 156 ? -5.464 0.511 43.643 1.00 17.17 156 ASP A O 1
ATOM 1277 N N . TRP A 1 157 ? -5.899 1.409 41.622 1.00 15.81 157 TRP A N 1
ATOM 1278 C CA . TRP A 1 157 ? -4.981 2.521 41.727 1.00 15.83 157 TRP A CA 1
ATOM 1279 C C . TRP A 1 157 ? -5.727 3.656 42.380 1.00 16.81 157 TRP A C 1
ATOM 1280 O O . TRP A 1 157 ? -6.537 4.336 41.760 1.00 16.81 157 TRP A O 1
ATOM 1291 N N . GLU A 1 158 ? -5.498 3.825 43.678 1.00 17.98 158 GLU A N 1
ATOM 1292 C CA . GLU A 1 158 ? -6.327 4.757 44.461 1.00 19.45 158 GLU A CA 1
ATOM 1293 C C . GLU A 1 158 ? -6.318 6.180 43.958 1.00 19.18 158 GLU A C 1
ATOM 1294 O O . GLU A 1 158 ? -7.335 6.856 44.023 1.00 19.95 158 GLU A O 1
ATOM 1300 N N A MET A 1 159 ? -5.170 6.647 43.478 0.70 18.52 159 MET A N 1
ATOM 1301 N N B MET A 1 159 ? -5.167 6.659 43.500 0.30 18.31 159 MET A N 1
ATOM 1302 C CA A MET A 1 159 ? -5.036 8.027 43.016 0.70 18.78 159 MET A CA 1
ATOM 1303 C CA B MET A 1 159 ? -5.052 8.038 43.039 0.30 18.28 159 MET A CA 1
ATOM 1304 C C A MET A 1 159 ? -5.151 8.167 41.493 0.70 17.64 159 MET A C 1
ATOM 1305 C C B MET A 1 159 ? -5.131 8.157 41.512 0.30 17.45 159 MET A C 1
ATOM 1306 O O A MET A 1 159 ? -4.751 9.175 40.914 0.70 17.25 159 MET A O 1
ATOM 1307 O O B MET A 1 159 ? -4.644 9.134 40.945 0.30 17.16 159 MET A O 1
ATOM 1316 N N . LYS A 1 160 ? -5.787 7.196 40.858 1.00 17.12 160 LYS A N 1
ATOM 1317 C CA . LYS A 1 160 ? -5.943 7.229 39.406 1.00 16.77 160 LYS A CA 1
ATOM 1318 C C . LYS A 1 160 ? -6.605 8.532 38.928 1.00 17.64 160 LYS A C 1
ATOM 1319 O O . LYS A 1 160 ? -6.217 9.089 37.907 1.00 17.08 160 LYS A O 1
ATOM 1325 N N . GLU A 1 161 ? -7.621 9.040 39.645 1.00 19.38 161 GLU A N 1
ATOM 1326 C CA . GLU A 1 161 ? -8.275 10.223 39.127 1.00 20.81 161 GLU A CA 1
ATOM 1327 C C . GLU A 1 161 ? -7.393 11.469 39.241 1.00 20.68 161 GLU A C 1
ATOM 1328 O O . GLU A 1 161 ? -7.580 12.442 38.507 1.00 23.39 161 GLU A O 1
ATOM 1334 N N . LYS A 1 162 ? -6.437 11.491 40.153 1.00 19.59 162 LYS A N 1
ATOM 1335 C CA . LYS A 1 162 ? -5.516 12.612 40.200 1.00 19.24 162 LYS A CA 1
ATOM 1336 C C . LYS A 1 162 ? -4.529 12.564 39.038 1.00 18.11 162 LYS A C 1
ATOM 1337 O O . LYS A 1 162 ? -4.189 13.615 38.476 1.00 18.92 162 LYS A O 1
ATOM 1342 N N . TYR A 1 163 ? -4.012 11.377 38.752 1.00 16.60 163 TYR A N 1
ATOM 1343 C CA . TYR A 1 163 ? -2.862 11.294 37.866 1.00 15.70 163 TYR A CA 1
ATOM 1344 C C . TYR A 1 163 ? -3.177 11.027 36.393 1.00 15.51 163 TYR A C 1
ATOM 1345 O O . TYR A 1 163 ? -2.366 11.379 35.538 1.00 14.98 163 TYR A O 1
ATOM 1354 N N . LEU A 1 164 ? -4.310 10.395 36.080 1.00 15.64 164 LEU A N 1
ATOM 1355 C CA . LEU A 1 164 ? -4.622 10.080 34.675 1.00 15.38 164 LEU A CA 1
ATOM 1356 C C . LEU A 1 164 ? -4.693 11.306 33.795 1.00 16.02 164 LEU A C 1
ATOM 1357 O O . LEU A 1 164 ? -4.336 11.239 32.652 1.00 15.10 164 LEU A O 1
ATOM 1362 N N . LYS A 1 165 ? -5.105 12.471 34.358 1.00 17.09 165 LYS A N 1
ATOM 1363 C CA . LYS A 1 165 ? -5.144 13.722 33.552 1.00 18.03 165 LYS A CA 1
ATOM 1364 C C . LYS A 1 165 ? -3.809 14.232 33.056 1.00 17.47 165 LYS A C 1
ATOM 1365 O O . LYS A 1 165 ? -3.760 15.023 32.086 1.00 18.13 165 LYS A O 1
ATOM 1370 N N . TYR A 1 166 ? -2.710 13.720 33.647 1.00 16.27 166 TYR A N 1
ATOM 1371 C CA . TYR A 1 166 ? -1.395 14.081 33.216 1.00 16.14 166 TYR A CA 1
ATOM 1372 C C . TYR A 1 166 ? -0.959 13.273 31.965 1.00 14.94 166 TYR A C 1
ATOM 1373 O O . TYR A 1 166 ? 0.049 13.640 31.380 1.00 15.71 166 TYR A O 1
ATOM 1382 N N . LEU A 1 167 ? -1.685 12.240 31.572 1.00 14.20 167 LEU A N 1
ATOM 1383 C CA . LEU A 1 167 ? -1.165 11.266 30.575 1.00 13.58 167 LEU A CA 1
ATOM 1384 C C . LEU A 1 167 ? -1.874 11.423 29.237 1.00 13.97 167 LEU A C 1
ATOM 1385 O O . LEU A 1 167 ? -3.135 11.441 29.186 1.00 15.41 167 LEU A O 1
ATOM 1390 N N . ASP A 1 168 ? -1.059 11.625 28.201 1.00 13.43 168 ASP A N 1
ATOM 1391 C CA . ASP A 1 168 ? -1.565 11.622 26.810 1.00 13.71 168 ASP A CA 1
ATOM 1392 C C . ASP A 1 168 ? -2.045 10.231 26.404 1.00 13.64 168 ASP A C 1
ATOM 1393 O O . ASP A 1 168 ? -2.955 10.106 25.551 1.00 14.46 168 ASP A O 1
ATOM 1398 N N . LEU A 1 169 ? -1.455 9.177 26.949 1.00 12.85 169 LEU A N 1
ATOM 1399 C CA . LEU A 1 169 ? -1.909 7.826 26.657 1.00 12.79 169 LEU A CA 1
ATOM 1400 C C . LEU A 1 169 ? -1.731 6.972 27.868 1.00 12.01 169 LEU A C 1
ATOM 1401 O O . LEU A 1 169 ? -0.714 7.092 28.561 1.00 11.99 169 LEU A O 1
ATOM 1406 N N . PHE A 1 170 ? -2.669 6.047 28.114 1.00 11.79 170 PHE A N 1
ATOM 1407 C CA . PHE A 1 170 ? -2.640 5.154 29.201 1.00 11.50 170 PHE A CA 1
ATOM 1408 C C . PHE A 1 170 ? -2.821 3.738 28.695 1.00 11.56 170 PHE A C 1
ATOM 1409 O O . PHE A 1 170 ? -3.801 3.494 27.981 1.00 11.48 170 PHE A O 1
ATOM 1417 N N . LYS A 1 171 ? -1.931 2.823 29.065 1.00 11.08 171 LYS A N 1
ATOM 1418 C CA . LYS A 1 171 ? -1.978 1.462 28.599 1.00 11.21 171 LYS A CA 1
ATOM 1419 C C . LYS A 1 171 ? -2.503 0.519 29.692 1.00 11.02 171 LYS A C 1
ATOM 1420 O O . LYS A 1 171 ? -2.055 0.607 30.820 1.00 10.90 171 LYS A O 1
ATOM 1426 N N . VAL A 1 172 ? -3.451 -0.359 29.332 1.00 10.85 172 VAL A N 1
ATOM 1427 C CA . VAL A 1 172 ? -3.949 -1.400 30.164 1.00 11.32 172 VAL A CA 1
ATOM 1428 C C . VAL A 1 172 ? -4.038 -2.711 29.405 1.00 11.70 172 VAL A C 1
ATOM 1429 O O . VAL A 1 172 ? -4.091 -2.684 28.164 1.00 12.67 172 VAL A O 1
ATOM 1433 N N . ASP A 1 173 ? -4.082 -3.807 30.134 1.00 11.79 173 ASP A N 1
ATOM 1434 C CA . ASP A 1 173 ? -4.532 -5.054 29.596 1.00 12.55 173 ASP A CA 1
ATOM 1435 C C . ASP A 1 173 ? -5.834 -5.478 30.329 1.00 13.02 173 ASP A C 1
ATOM 1436 O O . ASP A 1 173 ? -6.353 -4.744 31.160 1.00 13.25 173 ASP A O 1
ATOM 1441 N N . SER A 1 174 ? -6.383 -6.613 29.935 1.00 13.26 174 SER A N 1
ATOM 1442 C CA . SER A 1 174 ? -7.669 -7.052 30.496 1.00 14.42 174 SER A CA 1
ATOM 1443 C C . SER A 1 174 ? -7.719 -6.989 32.005 1.00 14.52 174 SER A C 1
ATOM 1444 O O . SER A 1 174 ? -8.681 -6.414 32.600 1.00 15.08 174 SER A O 1
ATOM 1447 N N . ARG A 1 175 ? -6.722 -7.617 32.634 1.00 14.42 175 ARG A N 1
ATOM 1448 C CA . ARG A 1 175 ? -6.744 -7.798 34.072 1.00 14.99 175 ARG A CA 1
ATOM 1449 C C . ARG A 1 175 ? -6.565 -6.438 34.742 1.00 14.27 175 ARG A C 1
ATOM 1450 O O . ARG A 1 175 ? -7.273 -6.139 35.700 1.00 14.21 175 ARG A O 1
ATOM 1454 N N . GLU A 1 176 ? -5.737 -5.567 34.197 1.00 13.20 176 GLU A N 1
ATOM 1455 C CA . GLU A 1 176 ? -5.576 -4.217 34.747 1.00 13.11 176 GLU A CA 1
ATOM 1456 C C . GLU A 1 176 ? -6.847 -3.398 34.657 1.00 13.29 176 GLU A C 1
ATOM 1457 O O . GLU A 1 176 ? -7.212 -2.671 35.572 1.00 13.36 176 GLU A O 1
ATOM 1463 N N . ALA A 1 177 ? -7.469 -3.452 33.491 1.00 12.97 177 ALA A N 1
ATOM 1464 C CA . ALA A 1 177 ? -8.660 -2.667 33.232 1.00 13.47 177 ALA A CA 1
ATOM 1465 C C . ALA A 1 177 ? -9.770 -3.099 34.203 1.00 14.53 177 ALA A C 1
ATOM 1466 O O . ALA A 1 177 ? -10.442 -2.260 34.798 1.00 14.89 177 ALA A O 1
ATOM 1468 N N . GLU A 1 178 ? -9.966 -4.393 34.372 1.00 14.95 178 GLU A N 1
ATOM 1469 C CA . GLU A 1 178 ? -10.970 -4.892 35.312 1.00 16.46 178 GLU A CA 1
ATOM 1470 C C . GLU A 1 178 ? -10.694 -4.443 36.742 1.00 16.30 178 GLU A C 1
ATOM 1471 O O . GLU A 1 178 ? -11.618 -4.068 37.476 1.00 16.80 178 GLU A O 1
ATOM 1477 N N . THR A 1 179 ? -9.407 -4.405 37.109 1.00 15.44 179 THR A N 1
ATOM 1478 C CA . THR A 1 179 ? -8.998 -4.007 38.454 1.00 15.89 179 THR A CA 1
ATOM 1479 C C . THR A 1 179 ? -9.365 -2.530 38.703 1.00 15.91 179 THR A C 1
ATOM 1480 O O . THR A 1 179 ? -9.863 -2.164 39.802 1.00 16.87 179 THR A O 1
ATOM 1484 N N . LEU A 1 180 ? -9.195 -1.710 37.660 1.00 14.94 180 LEU A N 1
ATOM 1485 C CA . LEU A 1 180 ? -9.483 -0.282 37.751 1.00 14.94 180 LEU A CA 1
ATOM 1486 C C . LEU A 1 180 ? -10.972 0.096 37.733 1.00 15.69 180 LEU A C 1
ATOM 1487 O O . LEU A 1 180 ? -11.324 1.237 38.042 1.00 16.03 180 LEU A O 1
ATOM 1492 N N . THR A 1 181 ? -11.804 -0.810 37.224 1.00 15.88 181 THR A N 1
ATOM 1493 C CA . THR A 1 181 ? -13.202 -0.457 36.917 1.00 16.72 181 THR A CA 1
ATOM 1494 C C . THR A 1 181 ? -14.266 -1.384 37.506 1.00 17.83 181 THR A C 1
ATOM 1495 O O . THR A 1 181 ? -15.406 -0.994 37.571 1.00 18.73 181 THR A O 1
ATOM 1499 N N . GLY A 1 182 ? -13.893 -2.601 37.901 1.00 17.60 182 GLY A N 1
ATOM 1500 C CA . GLY A 1 182 ? -14.861 -3.584 38.404 1.00 18.85 182 GLY A CA 1
ATOM 1501 C C . GLY A 1 182 ? -15.551 -4.359 37.323 1.00 19.24 182 GLY A C 1
ATOM 1502 O O . GLY A 1 182 ? -16.420 -5.185 37.659 1.00 20.29 182 GLY A O 1
ATOM 1503 N N . THR A 1 183 ? -15.323 -4.028 36.056 1.00 18.73 183 THR A N 1
ATOM 1504 C CA . THR A 1 183 ? -15.989 -4.720 34.956 1.00 19.69 183 THR A CA 1
ATOM 1505 C C . THR A 1 183 ? -15.004 -5.402 34.035 1.00 19.30 183 THR A C 1
ATOM 1506 O O . THR A 1 183 ? -13.982 -4.820 33.662 1.00 18.36 183 THR A O 1
ATOM 1510 N N . ASN A 1 184 ? -15.344 -6.637 33.646 1.00 20.55 184 ASN A N 1
ATOM 1511 C CA . ASN A 1 184 ? -14.580 -7.342 32.625 1.00 20.19 184 ASN A CA 1
ATOM 1512 C C . ASN A 1 184 ? -15.041 -7.053 31.194 1.00 20.15 184 ASN A C 1
ATOM 1513 O O . ASN A 1 184 ? -14.545 -7.659 30.274 1.00 19.79 184 ASN A O 1
ATOM 1518 N N . ASP A 1 185 ? -15.920 -6.070 30.987 1.00 20.21 185 ASP A N 1
ATOM 1519 C CA . ASP A 1 185 ? -16.185 -5.616 29.624 1.00 20.31 185 ASP A CA 1
ATOM 1520 C C . ASP A 1 185 ? -15.138 -4.587 29.208 1.00 19.05 185 ASP A C 1
ATOM 1521 O O . ASP A 1 185 ? -15.133 -3.478 29.759 1.00 18.60 185 ASP A O 1
ATOM 1526 N N . LEU A 1 186 ? -14.255 -4.955 28.270 1.00 18.01 186 LEU A N 1
ATOM 1527 C CA . LEU A 1 186 ? -13.085 -4.117 28.031 1.00 17.16 186 LEU A CA 1
ATOM 1528 C C . LEU A 1 186 ? -13.453 -2.766 27.476 1.00 17.30 186 LEU A C 1
ATOM 1529 O O . LEU A 1 186 ? -12.910 -1.732 27.924 1.00 15.95 186 LEU A O 1
ATOM 1534 N N . ARG A 1 187 ? -14.433 -2.738 26.588 1.00 18.05 187 ARG A N 1
ATOM 1535 C CA . ARG A 1 187 ? -14.883 -1.441 26.035 1.00 18.74 187 ARG A CA 1
ATOM 1536 C C . ARG A 1 187 ? -15.481 -0.560 27.083 1.00 18.64 187 ARG A C 1
ATOM 1537 O O . ARG A 1 187 ? -15.186 0.606 27.163 1.00 17.86 187 ARG A O 1
ATOM 1545 N N . GLU A 1 188 ? -16.341 -1.119 27.904 1.00 19.03 188 GLU A N 1
ATOM 1546 C CA . GLU A 1 188 ? -16.884 -0.347 28.968 1.00 19.48 188 GLU A CA 1
ATOM 1547 C C . GLU A 1 188 ? -15.787 0.145 29.945 1.00 18.25 188 GLU A C 1
ATOM 1548 O O . GLU A 1 188 ? -15.830 1.281 30.438 1.00 18.30 188 GLU A O 1
ATOM 1554 N N A SER A 1 189 ? -14.773 -0.679 30.219 0.50 17.26 189 SER A N 1
ATOM 1555 N N B SER A 1 189 ? -14.782 -0.695 30.212 0.50 17.38 189 SER A N 1
ATOM 1556 C CA A SER A 1 189 ? -13.725 -0.224 31.105 0.50 16.47 189 SER A CA 1
ATOM 1557 C CA B SER A 1 189 ? -13.688 -0.273 31.054 0.50 16.61 189 SER A CA 1
ATOM 1558 C C A SER A 1 189 ? -12.984 0.980 30.489 0.50 15.79 189 SER A C 1
ATOM 1559 C C B SER A 1 189 ? -13.009 0.977 30.481 0.50 15.90 189 SER A C 1
ATOM 1560 O O A SER A 1 189 ? -12.555 1.888 31.219 0.50 15.57 189 SER A O 1
ATOM 1561 O O B SER A 1 189 ? -12.635 1.896 31.227 0.50 15.67 189 SER A O 1
ATOM 1566 N N . CYS A 1 190 ? -12.851 0.967 29.155 1.00 15.64 190 CYS A N 1
ATOM 1567 C CA . CYS A 1 190 ? -12.214 2.088 28.446 1.00 15.10 190 CYS A CA 1
ATOM 1568 C C . CYS A 1 190 ? -13.048 3.358 28.651 1.00 15.58 190 CYS A C 1
ATOM 1569 O O . CYS A 1 190 ? -12.494 4.422 28.929 1.00 15.22 190 CYS A O 1
ATOM 1572 N N A ARG A 1 191 ? -14.364 3.233 28.541 0.60 16.46 191 ARG A N 1
ATOM 1573 N N B ARG A 1 191 ? -14.366 3.260 28.513 0.40 16.54 191 ARG A N 1
ATOM 1574 C CA A ARG A 1 191 ? -15.272 4.372 28.783 0.60 17.38 191 ARG A CA 1
ATOM 1575 C CA B ARG A 1 191 ? -15.240 4.407 28.814 0.40 17.44 191 ARG A CA 1
ATOM 1576 C C A ARG A 1 191 ? -15.123 4.892 30.219 0.60 17.47 191 ARG A C 1
ATOM 1577 C C B ARG A 1 191 ? -14.985 4.897 30.231 0.40 17.39 191 ARG A C 1
ATOM 1578 O O A ARG A 1 191 ? -15.128 6.123 30.445 0.60 17.74 191 ARG A O 1
ATOM 1579 O O B ARG A 1 191 ? -14.719 6.087 30.454 0.40 17.40 191 ARG A O 1
ATOM 1594 N N . ILE A 1 192 ? -15.016 3.974 31.186 1.00 17.40 192 ILE A N 1
ATOM 1595 C CA . ILE A 1 192 ? -14.847 4.346 32.597 1.00 17.82 192 ILE A CA 1
ATOM 1596 C C . ILE A 1 192 ? -13.499 5.014 32.817 1.00 17.15 192 ILE A C 1
ATOM 1597 O O . ILE A 1 192 ? -13.397 6.060 33.426 1.00 17.29 192 ILE A O 1
ATOM 1602 N N . ILE A 1 193 ? -12.449 4.402 32.289 1.00 16.37 193 ILE A N 1
ATOM 1603 C CA . ILE A 1 193 ? -11.105 4.957 32.509 1.00 15.99 193 ILE A CA 1
ATOM 1604 C C . ILE A 1 193 ? -10.941 6.338 31.816 1.00 16.84 193 ILE A C 1
ATOM 1605 O O . ILE A 1 193 ? -10.316 7.240 32.389 1.00 16.62 193 ILE A O 1
ATOM 1610 N N . ARG A 1 194 ? -11.549 6.526 30.650 1.00 17.94 194 ARG A N 1
ATOM 1611 C CA . ARG A 1 194 ? -11.669 7.879 30.044 1.00 19.45 194 ARG A CA 1
ATOM 1612 C C . ARG A 1 194 ? -12.319 8.827 31.008 1.00 20.37 194 ARG A C 1
ATOM 1613 O O . ARG A 1 194 ? -11.862 9.954 31.163 1.00 21.86 194 ARG A O 1
ATOM 1621 N N . SER A 1 195 ? -13.402 8.421 31.655 1.00 20.97 195 SER A N 1
ATOM 1622 C CA . SER A 1 195 ? -14.100 9.324 32.592 1.00 22.02 195 SER A CA 1
ATOM 1623 C C . SER A 1 195 ? -13.207 9.717 33.782 1.00 21.71 195 SER A C 1
ATOM 1624 O O . SER A 1 195 ? -13.444 10.767 34.410 1.00 22.97 195 SER A O 1
ATOM 1627 N N . PHE A 1 196 ? -12.241 8.871 34.147 1.00 20.58 196 PHE A N 1
ATOM 1628 C CA . PHE A 1 196 ? -11.280 9.222 35.201 1.00 20.38 196 PHE A CA 1
ATOM 1629 C C . PHE A 1 196 ? -10.258 10.265 34.755 1.00 20.21 196 PHE A C 1
ATOM 1630 O O . PHE A 1 196 ? -9.410 10.671 35.561 1.00 19.85 196 PHE A O 1
ATOM 1638 N N . GLY A 1 197 ? -10.213 10.624 33.469 1.00 20.47 197 GLY A N 1
ATOM 1639 C CA . GLY A 1 197 ? -9.191 11.592 33.001 1.00 20.17 197 GLY A CA 1
ATOM 1640 C C . GLY A 1 197 ? -8.239 11.191 31.920 1.00 19.62 197 GLY A C 1
ATOM 1641 O O . GLY A 1 197 ? -7.413 12.008 31.484 1.00 18.54 197 GLY A O 1
ATOM 1642 N N . ALA A 1 198 ? -8.338 9.918 31.492 1.00 19.74 198 ALA A N 1
ATOM 1643 C CA . ALA A 1 198 ? -7.503 9.383 30.455 1.00 19.27 198 ALA A CA 1
ATOM 1644 C C . ALA A 1 198 ? -7.878 9.807 29.066 1.00 19.14 198 ALA A C 1
ATOM 1645 O O . ALA A 1 198 ? -8.885 9.367 28.535 1.00 20.96 198 ALA A O 1
ATOM 1647 N N . LYS A 1 199 ? -6.986 10.568 28.434 1.00 19.64 199 LYS A N 1
ATOM 1648 C CA . LYS A 1 199 ? -7.282 11.121 27.091 1.00 19.43 199 LYS A CA 1
ATOM 1649 C C . LYS A 1 199 ? -7.348 10.073 25.966 1.00 17.97 199 LYS A C 1
ATOM 1650 O O . LYS A 1 199 ? -8.225 10.179 25.096 1.00 18.28 199 LYS A O 1
ATOM 1654 N N . ILE A 1 200 ? -6.384 9.185 25.934 1.00 16.13 200 ILE A N 1
ATOM 1655 C CA . ILE A 1 200 ? -6.358 8.023 25.030 1.00 15.33 200 ILE A CA 1
ATOM 1656 C C . ILE A 1 200 ? -6.033 6.777 25.856 1.00 14.08 200 ILE A C 1
ATOM 1657 O O . ILE A 1 200 ? -5.097 6.775 26.653 1.00 13.43 200 ILE A O 1
ATOM 1662 N N A ILE A 1 201 ? -6.782 5.704 25.630 0.50 13.74 201 ILE A N 1
ATOM 1663 N N B ILE A 1 201 ? -6.832 5.721 25.681 0.50 13.93 201 ILE A N 1
ATOM 1664 C CA A ILE A 1 201 ? -6.531 4.440 26.282 0.50 13.14 201 ILE A CA 1
ATOM 1665 C CA B ILE A 1 201 ? -6.582 4.418 26.279 0.50 13.45 201 ILE A CA 1
ATOM 1666 C C A ILE A 1 201 ? -6.201 3.378 25.259 0.50 13.03 201 ILE A C 1
ATOM 1667 C C B ILE A 1 201 ? -6.135 3.459 25.187 0.50 13.21 201 ILE A C 1
ATOM 1668 O O A ILE A 1 201 ? -6.948 3.204 24.308 0.50 13.14 201 ILE A O 1
ATOM 1669 O O B ILE A 1 201 ? -6.733 3.444 24.110 0.50 13.29 201 ILE A O 1
ATOM 1678 N N . LEU A 1 202 ? -5.081 2.695 25.464 1.00 12.58 202 LEU A N 1
ATOM 1679 C CA . LEU A 1 202 ? -4.681 1.561 24.620 1.00 12.61 202 LEU A CA 1
ATOM 1680 C C . LEU A 1 202 ? -4.866 0.332 25.504 1.00 12.61 202 LEU A C 1
ATOM 1681 O O . LEU A 1 202 ? -4.258 0.216 26.590 1.00 12.28 202 LEU A O 1
ATOM 1686 N N . ALA A 1 203 ? -5.702 -0.602 25.069 1.00 12.60 203 ALA A N 1
ATOM 1687 C CA . ALA A 1 203 ? -6.080 -1.788 25.819 1.00 13.20 203 ALA A CA 1
ATOM 1688 C C . ALA A 1 203 ? -5.750 -3.013 25.043 1.00 13.52 203 ALA A C 1
ATOM 1689 O O . ALA A 1 203 ? -6.327 -3.208 23.961 1.00 14.76 203 ALA A O 1
ATOM 1691 N N . THR A 1 204 ? -4.879 -3.859 25.563 1.00 12.98 204 THR A N 1
ATOM 1692 C CA . THR A 1 204 ? -4.624 -5.168 24.917 1.00 13.21 204 THR A CA 1
ATOM 1693 C C . THR A 1 204 ? -5.375 -6.297 25.608 1.00 13.76 204 THR A C 1
ATOM 1694 O O . THR A 1 204 ? -5.640 -6.268 26.814 1.00 14.26 204 THR A O 1
ATOM 1698 N N . HIS A 1 205 ? -5.758 -7.277 24.806 1.00 14.15 205 HIS A N 1
ATOM 1699 C CA . HIS A 1 205 ? -6.461 -8.436 25.295 1.00 14.96 205 HIS A CA 1
ATOM 1700 C C . HIS A 1 205 ? -6.114 -9.613 24.371 1.00 14.84 205 HIS A C 1
ATOM 1701 O O . HIS A 1 205 ? -5.448 -9.430 23.362 1.00 14.22 205 HIS A O 1
ATOM 1708 N N . ALA A 1 206 ? -6.553 -10.817 24.718 1.00 15.72 206 ALA A N 1
ATOM 1709 C CA . ALA A 1 206 ? -6.084 -12.014 24.036 1.00 16.30 206 ALA A CA 1
ATOM 1710 C C . ALA A 1 206 ? -6.145 -11.857 22.502 1.00 16.48 206 ALA A C 1
ATOM 1711 O O . ALA A 1 206 ? -5.217 -12.238 21.806 1.00 17.15 206 ALA A O 1
ATOM 1713 N N . SER A 1 207 ? -7.243 -11.343 21.988 1.00 16.84 207 SER A N 1
ATOM 1714 C CA . SER A 1 207 ? -7.450 -11.354 20.560 1.00 17.26 207 SER A CA 1
ATOM 1715 C C . SER A 1 207 ? -6.913 -10.107 19.862 1.00 16.17 207 SER A C 1
ATOM 1716 O O . SER A 1 207 ? -6.819 -10.108 18.644 1.00 16.48 207 SER A O 1
ATOM 1719 N N . GLY A 1 208 ? -6.584 -9.036 20.590 1.00 14.81 208 GLY A N 1
ATOM 1720 C CA . GLY A 1 208 ? -6.192 -7.821 19.874 1.00 14.16 208 GLY A CA 1
ATOM 1721 C C . GLY A 1 208 ? -6.002 -6.599 20.720 1.00 13.45 208 GLY A C 1
ATOM 1722 O O . GLY A 1 208 ? -5.702 -6.704 21.885 1.00 12.92 208 GLY A O 1
ATOM 1723 N N . VAL A 1 209 ? -6.162 -5.445 20.073 1.00 13.43 209 VAL A N 1
ATOM 1724 C CA A VAL A 1 209 ? -5.956 -4.176 20.735 0.80 13.16 209 VAL A CA 1
ATOM 1725 C CA B VAL A 1 209 ? -5.871 -4.105 20.580 0.20 12.96 209 VAL A CA 1
ATOM 1726 C C . VAL A 1 209 ? -7.158 -3.283 20.467 1.00 13.51 209 VAL A C 1
ATOM 1727 O O . VAL A 1 209 ? -7.787 -3.322 19.407 1.00 14.44 209 VAL A O 1
ATOM 1734 N N . ILE A 1 210 ? -7.482 -2.528 21.473 1.00 13.51 210 ILE A N 1
ATOM 1735 C CA . ILE A 1 210 ? -8.553 -1.563 21.416 1.00 14.11 210 ILE A CA 1
ATOM 1736 C C . ILE A 1 210 ? -7.935 -0.238 21.790 1.00 13.38 210 ILE A C 1
ATOM 1737 O O . ILE A 1 210 ? -7.246 -0.169 22.806 1.00 12.98 210 ILE A O 1
ATOM 1742 N N . VAL A 1 211 ? -8.156 0.798 20.982 1.00 13.26 211 VAL A N 1
ATOM 1743 C CA . VAL A 1 211 ? -7.768 2.162 21.313 1.00 13.09 211 VAL A CA 1
ATOM 1744 C C . VAL A 1 211 ? -9.034 2.988 21.469 1.00 13.47 211 VAL A C 1
ATOM 1745 O O . VAL A 1 211 ? -9.953 2.899 20.655 1.00 14.33 211 VAL A O 1
ATOM 1749 N N . PHE A 1 212 ? -9.066 3.815 22.489 1.00 13.09 212 PHE A N 1
ATOM 1750 C CA . PHE A 1 212 ? -10.270 4.603 22.786 1.00 13.80 212 PHE A CA 1
ATOM 1751 C C . PHE A 1 212 ? -9.886 6.040 23.121 1.00 14.00 212 PHE A C 1
ATOM 1752 O O . PHE A 1 212 ? -9.121 6.258 24.044 1.00 13.25 212 PHE A O 1
ATOM 1760 N N . ASP A 1 213 ? -10.374 6.985 22.313 1.00 15.03 213 ASP A N 1
ATOM 1761 C CA . ASP A 1 213 ? -10.174 8.414 22.557 1.00 15.74 213 ASP A CA 1
ATOM 1762 C C . ASP A 1 213 ? -11.504 9.159 22.603 1.00 16.84 213 ASP A C 1
ATOM 1763 O O . ASP A 1 213 ? -11.567 10.378 22.356 1.00 17.76 213 ASP A O 1
ATOM 1768 N N . GLY A 1 214 ? -12.598 8.450 22.904 1.00 17.26 214 GLY A N 1
ATOM 1769 C CA . GLY A 1 214 ? -13.955 8.964 22.755 1.00 18.21 214 GLY A CA 1
ATOM 1770 C C . GLY A 1 214 ? -14.669 8.165 21.683 1.00 18.72 214 GLY A C 1
ATOM 1771 O O . GLY A 1 214 ? -15.892 7.997 21.728 1.00 19.78 214 GLY A O 1
ATOM 1772 N N A ASN A 1 215 ? -13.867 7.721 20.708 0.50 18.24 215 ASN A N 1
ATOM 1773 N N B ASN A 1 215 ? -13.911 7.696 20.698 0.50 18.31 215 ASN A N 1
ATOM 1774 C CA A ASN A 1 215 ? -14.246 6.737 19.662 0.50 18.57 215 ASN A CA 1
ATOM 1775 C CA B ASN A 1 215 ? -14.384 6.622 19.791 0.50 18.67 215 ASN A CA 1
ATOM 1776 C C A ASN A 1 215 ? -13.395 5.475 19.853 0.50 17.47 215 ASN A C 1
ATOM 1777 C C B ASN A 1 215 ? -13.419 5.459 19.876 0.50 17.52 215 ASN A C 1
ATOM 1778 O O A ASN A 1 215 ? -12.277 5.549 20.354 0.50 16.60 215 ASN A O 1
ATOM 1779 O O B ASN A 1 215 ? -12.273 5.582 20.300 0.50 16.66 215 ASN A O 1
ATOM 1788 N N . PHE A 1 216 ? -13.915 4.315 19.411 1.00 17.62 216 PHE A N 1
ATOM 1789 C CA . PHE A 1 216 ? -13.173 3.057 19.453 1.00 17.00 216 PHE A CA 1
ATOM 1790 C C . PHE A 1 216 ? -12.557 2.727 18.098 1.00 17.16 216 PHE A C 1
ATOM 1791 O O . PHE A 1 216 ? -13.203 2.883 17.034 1.00 17.96 216 PHE A O 1
ATOM 1799 N N . TYR A 1 217 ? -11.345 2.190 18.171 1.00 16.50 217 TYR A N 1
ATOM 1800 C CA . TYR A 1 217 ? -10.600 1.648 17.054 1.00 16.97 217 TYR A CA 1
ATOM 1801 C C . TYR A 1 217 ? -10.105 0.290 17.513 1.00 16.44 217 TYR A C 1
ATOM 1802 O O . TYR A 1 217 ? -9.514 0.167 18.604 1.00 15.76 217 TYR A O 1
ATOM 1811 N N . GLU A 1 218 ? -10.257 -0.727 16.683 1.00 17.04 218 GLU A N 1
ATOM 1812 C CA . GLU A 1 218 ? -9.856 -2.070 17.085 1.00 17.27 218 GLU A CA 1
ATOM 1813 C C . GLU A 1 218 ? -9.071 -2.726 15.995 1.00 16.90 218 GLU A C 1
ATOM 1814 O O . GLU A 1 218 ? -9.409 -2.565 14.824 1.00 17.60 218 GLU A O 1
ATOM 1820 N N . ALA A 1 219 ? -8.112 -3.536 16.396 1.00 15.82 219 ALA A N 1
ATOM 1821 C CA . ALA A 1 219 ? -7.373 -4.380 15.466 1.00 15.90 219 ALA A CA 1
ATOM 1822 C C . ALA A 1 219 ? -7.035 -5.691 16.132 1.00 15.53 219 ALA A C 1
ATOM 1823 O O . ALA A 1 219 ? -6.672 -5.748 17.303 1.00 15.42 219 ALA A O 1
ATOM 1825 N N . SER A 1 220 ? -7.139 -6.772 15.374 1.00 16.10 220 SER A N 1
ATOM 1826 C CA . SER A 1 220 ? -6.932 -8.087 15.928 1.00 15.95 220 SER A CA 1
ATOM 1827 C C . SER A 1 220 ? -5.516 -8.592 15.675 1.00 15.66 220 SER A C 1
ATOM 1828 O O . SER A 1 220 ? -4.894 -8.267 14.680 1.00 16.21 220 SER A O 1
ATOM 1831 N N . PHE A 1 221 ? -5.022 -9.433 16.555 1.00 15.53 221 PHE A N 1
ATOM 1832 C CA . PHE A 1 221 ? -3.717 -10.060 16.333 1.00 15.47 221 PHE A CA 1
ATOM 1833 C C . PHE A 1 221 ? -3.894 -11.183 15.338 1.00 16.57 221 PHE A C 1
ATOM 1834 O O . PHE A 1 221 ? -4.931 -11.856 15.317 1.00 17.56 221 PHE A O 1
ATOM 1842 N N . ARG A 1 222 ? -2.916 -11.341 14.469 1.00 16.77 222 ARG A N 1
ATOM 1843 C CA . ARG A 1 222 ? -3.020 -12.394 13.483 1.00 18.22 222 ARG A CA 1
ATOM 1844 C C . ARG A 1 222 ? -1.986 -13.489 13.579 1.00 17.53 222 ARG A C 1
ATOM 1845 O O . ARG A 1 222 ? -1.959 -14.346 12.723 1.00 17.87 222 ARG A O 1
ATOM 1853 N N . SER A 1 223 ? -1.174 -13.495 14.620 1.00 16.27 223 SER A N 1
ATOM 1854 C CA . SER A 1 223 ? -0.375 -14.691 14.956 1.00 16.38 223 SER A CA 1
ATOM 1855 C C . SER A 1 223 ? -0.022 -14.637 16.421 1.00 15.62 223 SER A C 1
ATOM 1856 O O . SER A 1 223 ? -0.119 -13.565 17.051 1.00 15.18 223 SER A O 1
ATOM 1859 N N . TRP A 1 224 ? 0.364 -15.777 16.971 1.00 15.54 224 TRP A N 1
ATOM 1860 C CA . TRP A 1 224 ? 0.608 -15.893 18.390 1.00 15.26 224 TRP A CA 1
ATOM 1861 C C . TRP A 1 224 ? 1.405 -17.151 18.657 1.00 15.34 224 TRP A C 1
ATOM 1862 O O . TRP A 1 224 ? 1.352 -18.106 17.880 1.00 15.89 224 TRP A O 1
ATOM 1873 N N . SER A 1 225 ? 2.082 -17.163 19.807 1.00 14.87 225 SER A N 1
ATOM 1874 C CA . SER A 1 225 ? 2.615 -18.391 20.387 1.00 15.28 225 SER A CA 1
ATOM 1875 C C . SER A 1 225 ? 2.657 -18.275 21.891 1.00 15.23 225 SER A C 1
ATOM 1876 O O . SER A 1 225 ? 2.747 -17.186 22.413 1.00 14.42 225 SER A O 1
ATOM 1879 N N . LEU A 1 226 ? 2.665 -19.406 22.557 1.00 16.71 226 LEU A N 1
ATOM 1880 C CA . LEU A 1 226 ? 2.622 -19.395 24.016 1.00 17.46 226 LEU A CA 1
ATOM 1881 C C . LEU A 1 226 ? 3.845 -18.697 24.601 1.00 17.10 226 LEU A C 1
ATOM 1882 O O . LEU A 1 226 ? 3.686 -17.815 25.480 1.00 17.18 226 LEU A O 1
ATOM 1887 N N . GLU A 1 227 ? 5.006 -19.056 24.083 1.00 17.09 227 GLU A N 1
ATOM 1888 C CA . GLU A 1 227 ? 6.255 -18.456 24.571 1.00 17.44 227 GLU A CA 1
ATOM 1889 C C . GLU A 1 227 ? 6.506 -17.078 24.010 1.00 16.63 227 GLU A C 1
ATOM 1890 O O . GLU A 1 227 ? 7.379 -16.339 24.523 1.00 17.61 227 GLU A O 1
ATOM 1894 N N . GLY A 1 228 ? 5.771 -16.686 22.981 1.00 15.89 228 GLY A N 1
ATOM 1895 C CA . GLY A 1 228 ? 5.874 -15.318 22.498 1.00 15.28 228 GLY A CA 1
ATOM 1896 C C . GLY A 1 228 ? 4.968 -14.282 23.100 1.00 14.84 228 GLY A C 1
ATOM 1897 O O . GLY A 1 228 ? 4.995 -13.138 22.696 1.00 14.18 228 GLY A O 1
ATOM 1898 N N . ARG A 1 229 ? 4.104 -14.675 24.035 1.00 15.21 229 ARG A N 1
ATOM 1899 C CA . ARG A 1 229 ? 3.051 -13.769 24.516 1.00 15.27 229 ARG A CA 1
ATOM 1900 C C . ARG A 1 229 ? 3.596 -12.705 25.512 1.00 13.93 229 ARG A C 1
ATOM 1901 O O . ARG A 1 229 ? 3.105 -11.571 25.529 1.00 13.93 229 ARG A O 1
ATOM 1909 N N A THR A 1 230 ? 4.614 -13.046 26.306 0.70 13.70 230 THR A N 1
ATOM 1910 N N B THR A 1 230 ? 4.580 -13.037 26.328 0.30 13.35 230 THR A N 1
ATOM 1911 C CA A THR A 1 230 ? 5.223 -12.075 27.212 0.70 13.54 230 THR A CA 1
ATOM 1912 C CA B THR A 1 230 ? 5.051 -12.063 27.288 0.30 12.66 230 THR A CA 1
ATOM 1913 C C A THR A 1 230 ? 5.780 -10.922 26.387 0.70 12.67 230 THR A C 1
ATOM 1914 C C B THR A 1 230 ? 5.839 -10.965 26.528 0.30 12.28 230 THR A C 1
ATOM 1915 O O A THR A 1 230 ? 6.368 -11.132 25.356 0.70 12.84 230 THR A O 1
ATOM 1916 O O B THR A 1 230 ? 6.672 -11.282 25.685 0.30 12.58 230 THR A O 1
ATOM 1923 N N . GLY A 1 231 ? 5.527 -9.697 26.834 1.00 11.85 231 GLY A N 1
ATOM 1924 C CA . GLY A 1 231 ? 5.943 -8.525 26.109 1.00 11.34 231 GLY A CA 1
ATOM 1925 C C . GLY A 1 231 ? 4.997 -8.033 25.033 1.00 10.81 231 GLY A C 1
ATOM 1926 O O . GLY A 1 231 ? 5.291 -7.057 24.335 1.00 10.57 231 GLY A O 1
ATOM 1927 N N . ARG A 1 232 ? 3.858 -8.711 24.871 1.00 10.62 232 ARG A N 1
ATOM 1928 C CA . ARG A 1 232 ? 2.777 -8.308 23.959 1.00 11.05 232 ARG A CA 1
ATOM 1929 C C . ARG A 1 232 ? 2.460 -6.844 24.123 1.00 10.64 232 ARG A C 1
ATOM 1930 O O . ARG A 1 232 ? 2.394 -6.092 23.156 1.00 10.35 232 ARG A O 1
ATOM 1938 N N . GLY A 1 233 ? 2.102 -6.478 25.340 1.00 10.26 233 GLY A N 1
ATOM 1939 C CA . GLY A 1 233 ? 1.567 -5.147 25.561 1.00 10.42 233 GLY A CA 1
ATOM 1940 C C . GLY A 1 233 ? 2.617 -4.054 25.425 1.00 10.22 233 GLY A C 1
ATOM 1941 O O . GLY A 1 233 ? 2.339 -3.003 24.877 1.00 10.13 233 GLY A O 1
ATOM 1942 N N . ASP A 1 234 ? 3.835 -4.354 25.876 1.00 10.53 234 ASP A N 1
ATOM 1943 C CA . ASP A 1 234 ? 4.907 -3.362 25.732 1.00 11.13 234 ASP A CA 1
ATOM 1944 C C . ASP A 1 234 ? 5.291 -3.165 24.255 1.00 10.46 234 ASP A C 1
ATOM 1945 O O . ASP A 1 234 ? 5.531 -2.035 23.770 1.00 10.06 234 ASP A O 1
ATOM 1950 N N . THR A 1 235 ? 5.314 -4.274 23.485 1.00 10.07 235 THR A N 1
ATOM 1951 C CA . THR A 1 235 ? 5.542 -4.164 22.034 1.00 10.27 235 THR A CA 1
ATOM 1952 C C . THR A 1 235 ? 4.418 -3.346 21.366 1.00 10.28 235 THR A C 1
ATOM 1953 O O . THR A 1 235 ? 4.651 -2.469 20.537 1.00 10.39 235 THR A O 1
ATOM 1957 N N . CYS A 1 236 ? 3.174 -3.665 21.695 1.00 10.38 236 CYS A N 1
ATOM 1958 C CA . CYS A 1 236 ? 2.081 -2.969 21.113 1.00 10.94 236 CYS A CA 1
ATOM 1959 C C . CYS A 1 236 ? 2.060 -1.471 21.466 1.00 10.69 236 CYS A C 1
ATOM 1960 O O . CYS A 1 236 ? 1.837 -0.647 20.601 1.00 11.07 236 CYS A O 1
ATOM 1963 N N . THR A 1 237 ? 2.348 -1.148 22.714 1.00 10.43 237 THR A N 1
ATOM 1964 C CA . THR A 1 237 ? 2.404 0.257 23.107 1.00 10.78 237 THR A CA 1
ATOM 1965 C C . THR A 1 237 ? 3.453 1.026 22.322 1.00 10.54 237 THR A C 1
ATOM 1966 O O . THR A 1 237 ? 3.205 2.108 21.770 1.00 10.84 237 THR A O 1
ATOM 1970 N N . ALA A 1 238 ? 4.664 0.454 22.244 1.00 9.85 238 ALA A N 1
ATOM 1971 C CA . ALA A 1 238 ? 5.747 1.117 21.535 1.00 10.28 238 ALA A CA 1
ATOM 1972 C C . ALA A 1 238 ? 5.432 1.296 20.070 1.00 10.59 238 ALA A C 1
ATOM 1973 O O . ALA A 1 238 ? 5.688 2.368 19.529 1.00 11.23 238 ALA A O 1
ATOM 1975 N N . ALA A 1 239 ? 4.819 0.263 19.448 1.00 10.55 239 ALA A N 1
ATOM 1976 C CA . ALA A 1 239 ? 4.440 0.401 18.031 1.00 11.13 239 ALA A CA 1
ATOM 1977 C C . ALA A 1 239 ? 3.386 1.469 17.816 1.00 11.23 239 ALA A C 1
ATOM 1978 O O . ALA A 1 239 ? 3.463 2.226 16.852 1.00 11.91 239 ALA A O 1
ATOM 1980 N N . PHE A 1 240 ? 2.409 1.541 18.729 1.00 11.07 240 PHE A N 1
ATOM 1981 C CA . PHE A 1 240 ? 1.404 2.567 18.613 1.00 11.32 240 PHE A CA 1
ATOM 1982 C C . PHE A 1 240 ? 2.008 3.970 18.740 1.00 11.56 240 PHE A C 1
ATOM 1983 O O . PHE A 1 240 ? 1.668 4.882 17.966 1.00 11.77 240 PHE A O 1
ATOM 1991 N N . LEU A 1 241 ? 2.907 4.146 19.697 1.00 11.36 241 LEU A N 1
ATOM 1992 C CA . LEU A 1 241 ? 3.569 5.429 19.897 1.00 11.77 241 LEU A CA 1
ATOM 1993 C C . LEU A 1 241 ? 4.386 5.822 18.687 1.00 12.29 241 LEU A C 1
ATOM 1994 O O . LEU A 1 241 ? 4.297 6.935 18.212 1.00 12.62 241 LEU A O 1
ATOM 1999 N N . VAL A 1 242 ? 5.120 4.876 18.118 1.00 12.17 242 VAL A N 1
ATOM 2000 C CA . VAL A 1 242 ? 5.812 5.151 16.896 1.00 13.16 242 VAL A CA 1
ATOM 2001 C C . VAL A 1 242 ? 4.861 5.576 15.764 1.00 13.78 242 VAL A C 1
ATOM 2002 O O . VAL A 1 242 ? 5.088 6.610 15.080 1.00 14.70 242 VAL A O 1
ATOM 2006 N N . GLY A 1 243 ? 3.796 4.813 15.556 1.00 13.56 243 GLY A N 1
ATOM 2007 C CA . GLY A 1 243 ? 2.897 5.110 14.431 1.00 14.38 243 GLY A CA 1
ATOM 2008 C C . GLY A 1 243 ? 2.205 6.461 14.580 1.00 14.85 243 GLY A C 1
ATOM 2009 O O . GLY A 1 243 ? 2.132 7.268 13.652 1.00 15.36 243 GLY A O 1
ATOM 2010 N N . PHE A 1 244 ? 1.709 6.706 15.784 1.00 14.44 244 PHE A N 1
ATOM 2011 C CA . PHE A 1 244 ? 0.842 7.837 16.031 1.00 15.03 244 PHE A CA 1
ATOM 2012 C C . PHE A 1 244 ? 1.617 9.099 16.335 1.00 15.60 244 PHE A C 1
ATOM 2013 O O . PHE A 1 244 ? 1.287 10.168 15.840 1.00 16.12 244 PHE A O 1
ATOM 2021 N N . VAL A 1 245 ? 2.589 9.005 17.214 1.00 15.39 245 VAL A N 1
ATOM 2022 C CA . VAL A 1 245 ? 3.331 10.202 17.629 1.00 15.88 245 VAL A CA 1
ATOM 2023 C C . VAL A 1 245 ? 4.402 10.621 16.617 1.00 17.03 245 VAL A C 1
ATOM 2024 O O . VAL A 1 245 ? 4.591 11.814 16.374 1.00 18.04 245 VAL A O 1
ATOM 2028 N N . PHE A 1 246 ? 5.103 9.663 16.015 1.00 17.10 246 PHE A N 1
ATOM 2029 C CA . PHE A 1 246 ? 6.265 9.950 15.201 1.00 18.46 246 PHE A CA 1
ATOM 2030 C C . PHE A 1 246 ? 6.034 9.778 13.706 1.00 19.51 246 PHE A C 1
ATOM 2031 O O . PHE A 1 246 ? 6.562 10.555 12.917 1.00 21.39 246 PHE A O 1
ATOM 2039 N N . LYS A 1 247 ? 5.252 8.790 13.287 1.00 19.24 247 LYS A N 1
ATOM 2040 C CA . LYS A 1 247 ? 5.000 8.611 11.851 1.00 20.40 247 LYS A CA 1
ATOM 2041 C C . LYS A 1 247 ? 3.761 9.351 11.370 1.00 21.22 247 LYS A C 1
ATOM 2042 O O . LYS A 1 247 ? 3.509 9.384 10.214 1.00 23.21 247 LYS A O 1
ATOM 2045 N N . LYS A 1 248 ? 2.993 9.943 12.280 1.00 21.12 248 LYS A N 1
ATOM 2046 C CA . LYS A 1 248 ? 1.806 10.769 11.950 1.00 21.89 248 LYS A CA 1
ATOM 2047 C C . LYS A 1 248 ? 0.716 9.992 11.203 1.00 21.72 248 LYS A C 1
ATOM 2048 O O . LYS A 1 248 ? -0.053 10.528 10.385 1.00 23.07 248 LYS A O 1
ATOM 2051 N N . MET A 1 249 ? 0.620 8.699 11.550 1.00 20.00 249 MET A N 1
ATOM 2052 C CA . MET A 1 249 ? -0.483 7.872 11.126 1.00 19.81 249 MET A CA 1
ATOM 2053 C C . MET A 1 249 ? -1.733 8.355 11.849 1.00 19.17 249 MET A C 1
ATOM 2054 O O . MET A 1 249 ? -1.662 8.834 12.996 1.00 18.88 249 MET A O 1
ATOM 2059 N N . SER A 1 250 ? -2.879 8.246 11.189 1.00 19.50 250 SER A N 1
ATOM 2060 C CA . SER A 1 250 ? -4.138 8.405 11.895 1.00 19.17 250 SER A CA 1
ATOM 2061 C C . SER A 1 250 ? -4.232 7.426 13.048 1.00 17.94 250 SER A C 1
ATOM 2062 O O . SER A 1 250 ? -3.556 6.406 13.068 1.00 17.13 250 SER A O 1
ATOM 2065 N N . ILE A 1 251 ? -5.062 7.756 14.031 1.00 17.70 251 ILE A N 1
ATOM 2066 C CA . ILE A 1 251 ? -5.305 6.843 15.142 1.00 17.03 251 ILE A CA 1
ATOM 2067 C C . ILE A 1 251 ? -5.782 5.469 14.659 1.00 16.88 251 ILE A C 1
ATOM 2068 O O . ILE A 1 251 ? -5.322 4.425 15.198 1.00 15.90 251 ILE A O 1
ATOM 2073 N N . GLU A 1 252 ? -6.660 5.422 13.673 1.00 17.80 252 GLU A N 1
ATOM 2074 C CA . GLU A 1 252 ? -7.154 4.117 13.164 1.00 17.88 252 GLU A CA 1
ATOM 2075 C C . GLU A 1 252 ? -6.000 3.326 12.541 1.00 17.58 252 GLU A C 1
ATOM 2076 O O . GLU A 1 252 ? -5.843 2.142 12.829 1.00 17.32 252 GLU A O 1
ATOM 2078 N N . LYS A 1 253 ? -5.161 3.981 11.734 1.00 17.72 253 LYS A N 1
ATOM 2079 C CA . LYS A 1 253 ? -4.035 3.312 11.105 1.00 17.64 253 LYS A CA 1
ATOM 2080 C C . LYS A 1 253 ? -2.966 2.892 12.136 1.00 16.33 253 LYS A C 1
ATOM 2081 O O . LYS A 1 253 ? -2.425 1.800 12.050 1.00 15.82 253 LYS A O 1
ATOM 2086 N N . ALA A 1 254 ? -2.662 3.750 13.118 1.00 15.45 254 ALA A N 1
ATOM 2087 C CA . ALA A 1 254 ? -1.688 3.400 14.157 1.00 14.46 254 ALA A CA 1
ATOM 2088 C C . ALA A 1 254 ? -2.154 2.197 14.972 1.00 13.79 254 ALA A C 1
ATOM 2089 O O . ALA A 1 254 ? -1.351 1.399 15.441 1.00 13.28 254 ALA A O 1
ATOM 2091 N N . THR A 1 255 ? -3.454 2.080 15.180 1.00 13.99 255 THR A N 1
ATOM 2092 C CA . THR A 1 255 ? -4.018 0.892 15.907 1.00 13.55 255 THR A CA 1
ATOM 2093 C C . THR A 1 255 ? -3.780 -0.420 15.126 1.00 13.80 255 THR A C 1
ATOM 2094 O O . THR A 1 255 ? -3.341 -1.413 15.701 1.00 13.39 255 THR A O 1
ATOM 2098 N N . LYS A 1 256 ? -4.049 -0.393 13.827 1.00 14.53 256 LYS A N 1
ATOM 2099 C CA . LYS A 1 256 ? -3.811 -1.537 12.969 1.00 15.25 256 LYS A CA 1
ATOM 2100 C C . LYS A 1 256 ? -2.326 -1.841 12.908 1.00 14.73 256 LYS A C 1
ATOM 2101 O O . LYS A 1 256 ? -1.936 -3.018 12.967 1.00 14.48 256 LYS A O 1
ATOM 2106 N N . PHE A 1 257 ? -1.505 -0.813 12.826 1.00 14.48 257 PHE A N 1
ATOM 2107 C CA . PHE A 1 257 ? -0.044 -0.984 12.818 1.00 14.16 257 PHE A CA 1
ATOM 2108 C C . PHE A 1 257 ? 0.472 -1.632 14.104 1.00 13.16 257 PHE A C 1
ATOM 2109 O O . PHE A 1 257 ? 1.280 -2.569 14.083 1.00 12.97 257 PHE A O 1
ATOM 2117 N N . ALA A 1 258 ? 0.012 -1.139 15.247 1.00 12.23 258 ALA A N 1
ATOM 2118 C CA . ALA A 1 258 ? 0.412 -1.682 16.534 1.00 11.58 258 ALA A CA 1
ATOM 2119 C C . ALA A 1 258 ? 0.056 -3.160 16.602 1.00 11.47 258 ALA A C 1
ATOM 2120 O O . ALA A 1 258 ? 0.847 -3.981 17.026 1.00 11.14 258 ALA A O 1
ATOM 2122 N N . ALA A 1 259 ? -1.147 -3.513 16.167 1.00 11.74 259 ALA A N 1
ATOM 2123 C CA . ALA A 1 259 ? -1.546 -4.937 16.163 1.00 11.82 259 ALA A CA 1
ATOM 2124 C C . ALA A 1 259 ? -0.630 -5.762 15.260 1.00 12.22 259 ALA A C 1
ATOM 2125 O O . ALA A 1 259 ? -0.257 -6.886 15.597 1.00 12.23 259 ALA A O 1
ATOM 2127 N N . ALA A 1 260 ? -0.265 -5.214 14.117 1.00 12.67 260 ALA A N 1
ATOM 2128 C CA . ALA A 1 260 ? 0.508 -5.938 13.116 1.00 13.16 260 ALA A CA 1
ATOM 2129 C C . ALA A 1 260 ? 1.908 -6.243 13.662 1.00 12.68 260 ALA A C 1
ATOM 2130 O O . ALA A 1 260 ? 2.396 -7.344 13.549 1.00 13.10 260 ALA A O 1
ATOM 2132 N N . VAL A 1 261 ? 2.532 -5.245 14.287 1.00 12.18 261 VAL A N 1
ATOM 2133 C CA . VAL A 1 261 ? 3.859 -5.396 14.886 1.00 11.75 261 VAL A CA 1
ATOM 2134 C C . VAL A 1 261 ? 3.833 -6.385 16.072 1.00 11.32 261 VAL A C 1
ATOM 2135 O O . VAL A 1 261 ? 4.731 -7.228 16.219 1.00 11.23 261 VAL A O 1
ATOM 2139 N N . THR A 1 262 ? 2.823 -6.251 16.916 1.00 11.04 262 THR A N 1
ATOM 2140 C CA . THR A 1 262 ? 2.680 -7.184 18.019 1.00 10.89 262 THR A CA 1
ATOM 2141 C C . THR A 1 262 ? 2.526 -8.620 17.527 1.00 11.40 262 THR A C 1
ATOM 2142 O O . THR A 1 262 ? 3.130 -9.534 18.064 1.00 11.40 262 THR A O 1
ATOM 2146 N N . SER A 1 263 ? 1.720 -8.807 16.490 1.00 11.71 263 SER A N 1
ATOM 2147 C CA . SER A 1 263 ? 1.476 -10.143 15.966 1.00 12.32 263 SER A CA 1
ATOM 2148 C C . SER A 1 263 ? 2.757 -10.830 15.556 1.00 12.50 263 SER A C 1
ATOM 2149 O O . SER A 1 263 ? 2.975 -12.018 15.868 1.00 12.74 263 SER A O 1
ATOM 2152 N N . VAL A 1 264 ? 3.604 -10.124 14.808 1.00 12.61 264 VAL A N 1
ATOM 2153 C CA . VAL A 1 264 ? 4.836 -10.743 14.318 1.00 13.09 264 VAL A CA 1
ATOM 2154 C C . VAL A 1 264 ? 5.840 -10.972 15.436 1.00 12.61 264 VAL A C 1
ATOM 2155 O O . VAL A 1 264 ? 6.487 -12.011 15.426 1.00 12.93 264 VAL A O 1
ATOM 2159 N N . LYS A 1 265 ? 5.852 -10.135 16.484 1.00 12.00 265 LYS A N 1
ATOM 2160 C CA . LYS A 1 265 ? 6.716 -10.335 17.654 1.00 11.58 265 LYS A CA 1
ATOM 2161 C C . LYS A 1 265 ? 6.263 -11.569 18.461 1.00 11.57 265 LYS A C 1
ATOM 2162 O O . LYS A 1 265 ? 7.070 -12.276 19.051 1.00 11.67 265 LYS A O 1
ATOM 2168 N N . MET A 1 266 ? 4.968 -11.788 18.495 1.00 11.64 266 MET A N 1
ATOM 2169 C CA . MET A 1 266 ? 4.411 -12.912 19.320 1.00 11.92 266 MET A CA 1
ATOM 2170 C C . MET A 1 266 ? 4.686 -14.275 18.754 1.00 12.43 266 MET A C 1
ATOM 2171 O O . MET A 1 266 ? 4.416 -15.276 19.442 1.00 12.33 266 MET A O 1
ATOM 2176 N N . ARG A 1 267 ? 5.323 -14.352 17.590 1.00 12.79 267 ARG A N 1
ATOM 2177 C CA . ARG A 1 267 ? 5.631 -15.666 16.978 1.00 13.56 267 ARG A CA 1
ATOM 2178 C C . ARG A 1 267 ? 6.828 -16.346 17.633 1.00 13.69 267 ARG A C 1
ATOM 2179 O O . ARG A 1 267 ? 7.066 -17.553 17.375 1.00 14.80 267 ARG A O 1
ATOM 2187 N N . HIS A 1 268 ? 7.528 -15.647 18.512 1.00 13.02 268 HIS A N 1
ATOM 2188 C CA . HIS A 1 268 ? 8.740 -16.174 19.118 1.00 13.29 268 HIS A CA 1
ATOM 2189 C C . HIS A 1 268 ? 8.988 -15.557 20.504 1.00 12.85 268 HIS A C 1
ATOM 2190 O O . HIS A 1 268 ? 8.464 -14.495 20.816 1.00 11.86 268 HIS A O 1
ATOM 2197 N N . PRO A 1 269 ? 9.855 -16.202 21.303 1.00 13.25 269 PRO A N 1
ATOM 2198 C CA . PRO A 1 269 ? 10.227 -15.567 22.560 1.00 12.79 269 PRO A CA 1
ATOM 2199 C C . PRO A 1 269 ? 11.052 -14.269 22.391 1.00 12.73 269 PRO A C 1
ATOM 2200 O O . PRO A 1 269 ? 11.679 -14.108 21.369 1.00 13.27 269 PRO A O 1
ATOM 2204 N N . GLY A 1 270 ? 11.125 -13.474 23.421 1.00 12.47 270 GLY A N 1
ATOM 2205 C CA . GLY A 1 270 ? 11.945 -12.301 23.427 1.00 12.39 270 GLY A CA 1
ATOM 2206 C C . GLY A 1 270 ? 11.411 -11.142 22.585 1.00 12.06 270 GLY A C 1
ATOM 2207 O O . GLY A 1 270 ? 10.339 -11.205 22.018 1.00 12.32 270 GLY A O 1
ATOM 2208 N N . PRO A 1 271 ? 12.188 -10.063 22.513 1.00 12.15 271 PRO A N 1
ATOM 2209 C CA . PRO A 1 271 ? 11.755 -8.863 21.776 1.00 11.70 271 PRO A CA 1
ATOM 2210 C C . PRO A 1 271 ? 11.598 -9.007 20.288 1.00 11.83 271 PRO A C 1
ATOM 2211 O O . PRO A 1 271 ? 12.076 -9.962 19.669 1.00 12.16 271 PRO A O 1
ATOM 2215 N N . LEU A 1 272 ? 10.937 -8.023 19.685 1.00 11.31 272 LEU A N 1
ATOM 2216 C CA . LEU A 1 272 ? 10.828 -7.931 18.224 1.00 11.78 272 LEU A CA 1
ATOM 2217 C C . LEU A 1 272 ? 12.181 -8.092 17.575 1.00 12.48 272 LEU A C 1
ATOM 2218 O O . LEU A 1 272 ? 13.180 -7.644 18.125 1.00 12.43 272 LEU A O 1
ATOM 2223 N N . ARG A 1 273 ? 12.191 -8.729 16.404 1.00 13.13 273 ARG A N 1
ATOM 2224 C CA . ARG A 1 273 ? 13.404 -8.962 15.582 1.00 14.33 273 ARG A CA 1
ATOM 2225 C C . ARG A 1 273 ? 13.171 -8.248 14.258 1.00 15.29 273 ARG A C 1
ATOM 2226 O O . ARG A 1 273 ? 12.056 -8.069 13.842 1.00 14.99 273 ARG A O 1
ATOM 2234 N N A ARG A 1 274 ? 14.228 -7.804 13.609 0.50 16.32 274 ARG A N 1
ATOM 2235 N N B ARG A 1 274 ? 14.228 -7.817 13.608 0.50 16.23 274 ARG A N 1
ATOM 2236 C CA A ARG A 1 274 ? 14.053 -7.049 12.354 0.50 17.32 274 ARG A CA 1
ATOM 2237 C CA B ARG A 1 274 ? 14.057 -7.075 12.354 0.50 17.17 274 ARG A CA 1
ATOM 2238 C C A ARG A 1 274 ? 13.315 -7.840 11.285 0.50 17.84 274 ARG A C 1
ATOM 2239 C C B ARG A 1 274 ? 13.280 -7.853 11.321 0.50 17.71 274 ARG A C 1
ATOM 2240 O O A ARG A 1 274 ? 12.493 -7.280 10.551 0.50 18.06 274 ARG A O 1
ATOM 2241 O O B ARG A 1 274 ? 12.389 -7.302 10.665 0.50 17.87 274 ARG A O 1
ATOM 2256 N N . GLU A 1 275 ? 13.589 -9.138 11.186 1.00 18.00 275 GLU A N 1
ATOM 2257 C CA . GLU A 1 275 ? 12.904 -9.959 10.212 1.00 18.55 275 GLU A CA 1
ATOM 2258 C C . GLU A 1 275 ? 11.413 -10.015 10.443 1.00 17.56 275 GLU A C 1
ATOM 2259 O O . GLU A 1 275 ? 10.696 -10.310 9.524 1.00 18.14 275 GLU A O 1
ATOM 2265 N N . ASP A 1 276 ? 10.967 -9.812 11.680 1.00 16.39 276 ASP A N 1
ATOM 2266 C CA . ASP A 1 276 ? 9.548 -9.843 11.940 1.00 15.78 276 ASP A CA 1
ATOM 2267 C C . ASP A 1 276 ? 8.755 -8.866 11.067 1.00 16.12 276 ASP A C 1
ATOM 2268 O O . ASP A 1 276 ? 7.632 -9.138 10.641 1.00 16.33 276 ASP A O 1
ATOM 2273 N N . LEU A 1 277 ? 9.354 -7.736 10.834 1.00 16.47 277 LEU A N 1
ATOM 2274 C CA . LEU A 1 277 ? 8.685 -6.651 10.088 1.00 16.98 277 LEU A CA 1
ATOM 2275 C C . LEU A 1 277 ? 8.360 -7.043 8.647 1.00 18.19 277 LEU A C 1
ATOM 2276 O O . LEU A 1 277 ? 7.408 -6.505 8.058 1.00 18.52 277 LEU A O 1
ATOM 2281 N N . GLU A 1 278 ? 9.098 -8.012 8.083 1.00 19.11 278 GLU A N 1
ATOM 2282 C CA . GLU A 1 278 ? 8.871 -8.462 6.714 1.00 20.62 278 GLU A CA 1
ATOM 2283 C C . GLU A 1 278 ? 7.615 -9.298 6.578 1.00 20.82 278 GLU A C 1
ATOM 2284 O O . GLU A 1 278 ? 7.124 -9.528 5.470 1.00 21.41 278 GLU A O 1
ATOM 2290 N N . ALA A 1 279 ? 7.106 -9.777 7.710 1.00 20.24 279 ALA A N 1
ATOM 2291 C CA . ALA A 1 279 ? 5.917 -10.614 7.694 1.00 21.00 279 ALA A CA 1
ATOM 2292 C C . ALA A 1 279 ? 4.643 -9.795 7.839 1.00 21.23 279 ALA A C 1
ATOM 2293 O O . ALA A 1 279 ? 3.551 -10.367 7.820 1.00 21.83 279 ALA A O 1
ATOM 2295 N N . ILE A 1 280 ? 4.766 -8.478 7.954 1.00 21.56 280 ILE A N 1
ATOM 2296 C CA . ILE A 1 280 ? 3.607 -7.595 7.903 1.00 22.47 280 ILE A CA 1
ATOM 2297 C C . ILE A 1 280 ? 3.284 -7.283 6.441 1.00 25.12 280 ILE A C 1
ATOM 2298 O O . ILE A 1 280 ? 4.186 -7.117 5.623 1.00 26.79 280 ILE A O 1
ATOM 2303 N N . SER A 1 281 ? 2.008 -7.218 6.091 1.00 28.04 281 SER A N 1
ATOM 2304 C CA . SER A 1 281 ? 1.617 -6.582 4.832 1.00 30.46 281 SER A CA 1
ATOM 2305 C C . SER A 1 281 ? 1.135 -5.151 5.040 1.00 31.17 281 SER A C 1
ATOM 2306 O O . SER A 1 281 ? 0.376 -4.876 5.963 1.00 30.80 281 SER A O 1
ATOM 2309 N N . GLY A 1 282 ? 1.514 -4.236 4.144 1.00 33.65 282 GLY A N 1
ATOM 2310 C CA . GLY A 1 282 ? 0.964 -2.875 4.175 1.00 34.31 282 GLY A CA 1
ATOM 2311 C C . GLY A 1 282 ? -0.554 -2.832 3.929 1.00 35.76 282 GLY A C 1
ATOM 2312 O O . GLY A 1 282 ? -1.228 -1.856 4.325 1.00 36.79 282 GLY A O 1
ATOM 2313 N N . ASP A 1 283 ? -1.073 -3.895 3.285 1.00 37.01 283 ASP A N 1
ATOM 2314 C CA . ASP A 1 283 ? -2.521 -4.115 3.083 1.00 38.17 283 ASP A CA 1
ATOM 2315 C C . ASP A 1 283 ? -3.271 -4.151 4.446 1.00 37.79 283 ASP A C 1
ATOM 2316 O O . ASP A 1 283 ? -4.439 -3.763 4.535 1.00 38.85 283 ASP A O 1
ATOM 2319 N N . GLN A 1 284 ? -2.582 -4.594 5.496 1.00 36.86 284 GLN A N 1
ATOM 2320 C CA . GLN A 1 284 ? -3.154 -4.671 6.853 1.00 36.12 284 GLN A CA 1
ATOM 2321 C C . GLN A 1 284 ? -3.597 -3.371 7.532 1.00 36.85 284 GLN A C 1
ATOM 2322 O O . GLN A 1 284 ? -4.487 -3.426 8.389 1.00 36.88 284 GLN A O 1
ATOM 2328 N N . TYR A 1 285 ? -2.995 -2.226 7.185 1.00 37.36 285 TYR A N 1
ATOM 2329 C CA . TYR A 1 285 ? -3.027 -1.062 8.090 1.00 37.14 285 TYR A CA 1
ATOM 2330 C C . TYR A 1 285 ? -2.863 0.254 7.337 1.00 38.09 285 TYR A C 1
ATOM 2331 O O . TYR A 1 285 ? -3.677 1.164 7.508 1.00 40.09 285 TYR A O 1
ATOM 2340 N N . MET B 1 1 ? -14.737 -47.429 13.826 1.00 22.02 1 MET B N 1
ATOM 2341 C CA . MET B 1 1 ? -14.712 -46.352 12.804 1.00 20.98 1 MET B CA 1
ATOM 2342 C C . MET B 1 1 ? -15.397 -45.123 13.363 1.00 19.47 1 MET B C 1
ATOM 2343 O O . MET B 1 1 ? -16.237 -45.234 14.289 1.00 19.29 1 MET B O 1
ATOM 2348 N N . ILE B 1 2 ? -15.106 -43.976 12.744 1.00 17.96 2 ILE B N 1
ATOM 2349 C CA . ILE B 1 2 ? -15.871 -42.742 13.029 1.00 17.08 2 ILE B CA 1
ATOM 2350 C C . ILE B 1 2 ? -16.422 -42.237 11.707 1.00 16.06 2 ILE B C 1
ATOM 2351 O O . ILE B 1 2 ? -15.764 -42.312 10.657 1.00 15.60 2 ILE B O 1
ATOM 2356 N N . THR B 1 3 ? -17.652 -41.707 11.765 1.00 15.53 3 THR B N 1
ATOM 2357 C CA . THR B 1 3 ? -18.230 -41.027 10.610 1.00 14.99 3 THR B CA 1
ATOM 2358 C C . THR B 1 3 ? -18.474 -39.569 10.935 1.00 14.30 3 THR B C 1
ATOM 2359 O O . THR B 1 3 ? -19.043 -39.260 11.995 1.00 14.75 3 THR B O 1
ATOM 2363 N N . PHE B 1 4 ? -17.997 -38.716 10.033 1.00 13.65 4 PHE B N 1
ATOM 2364 C CA . PHE B 1 4 ? -18.318 -37.299 10.083 1.00 13.14 4 PHE B CA 1
ATOM 2365 C C . PHE B 1 4 ? -19.467 -36.992 9.096 1.00 13.00 4 PHE B C 1
ATOM 2366 O O . PHE B 1 4 ? -19.378 -37.358 7.927 1.00 12.74 4 PHE B O 1
ATOM 2374 N N . ILE B 1 5 ? -20.471 -36.226 9.547 1.00 13.18 5 ILE B N 1
ATOM 2375 C CA . ILE B 1 5 ? -21.601 -35.854 8.689 1.00 13.36 5 ILE B CA 1
ATOM 2376 C C . ILE B 1 5 ? -21.564 -34.361 8.549 1.00 12.98 5 ILE B C 1
ATOM 2377 O O . ILE B 1 5 ? -21.769 -33.626 9.544 1.00 12.79 5 ILE B O 1
ATOM 2382 N N . GLY B 1 6 ? -21.241 -33.898 7.367 1.00 12.51 6 GLY B N 1
ATOM 2383 C CA . GLY B 1 6 ? -21.235 -32.453 7.138 1.00 12.53 6 GLY B CA 1
ATOM 2384 C C . GLY B 1 6 ? -20.985 -32.076 5.722 1.00 12.42 6 GLY B C 1
ATOM 2385 O O . GLY B 1 6 ? -20.441 -32.875 4.948 1.00 12.71 6 GLY B O 1
ATOM 2386 N N . HIS B 1 7 ? -21.403 -30.866 5.384 1.00 12.41 7 HIS B N 1
ATOM 2387 C CA . HIS B 1 7 ? -21.130 -30.364 4.036 1.00 12.48 7 HIS B CA 1
ATOM 2388 C C . HIS B 1 7 ? -19.633 -30.126 3.786 1.00 12.36 7 HIS B C 1
ATOM 2389 O O . HIS B 1 7 ? -18.939 -29.562 4.612 1.00 12.51 7 HIS B O 1
ATOM 2396 N N . VAL B 1 8 ? -19.162 -30.579 2.631 1.00 12.46 8 VAL B N 1
ATOM 2397 C CA . VAL B 1 8 ? -17.925 -30.016 2.060 1.00 12.60 8 VAL B CA 1
ATOM 2398 C C . VAL B 1 8 ? -18.214 -28.586 1.576 1.00 12.93 8 VAL B C 1
ATOM 2399 O O . VAL B 1 8 ? -19.389 -28.239 1.330 1.00 12.96 8 VAL B O 1
ATOM 2403 N N . SER B 1 9 ? -17.175 -27.764 1.459 1.00 13.00 9 SER B N 1
ATOM 2404 C CA . SER B 1 9 ? -17.373 -26.372 1.040 1.00 13.40 9 SER B CA 1
ATOM 2405 C C . SER B 1 9 ? -16.300 -25.891 0.061 1.00 13.78 9 SER B C 1
ATOM 2406 O O . SER B 1 9 ? -15.147 -26.174 0.188 1.00 13.63 9 SER B O 1
ATOM 2409 N N . LYS B 1 10 ? -16.722 -25.046 -0.864 1.00 14.16 10 LYS B N 1
ATOM 2410 C CA . LYS B 1 10 ? -15.812 -24.286 -1.719 1.00 14.99 10 LYS B CA 1
ATOM 2411 C C . LYS B 1 10 ? -15.632 -22.917 -1.038 1.00 15.19 10 LYS B C 1
ATOM 2412 O O . LYS B 1 10 ? -16.495 -22.057 -1.131 1.00 15.63 10 LYS B O 1
ATOM 2418 N N . ASP B 1 11 ? -14.543 -22.766 -0.321 1.00 15.05 11 ASP B N 1
ATOM 2419 C CA . ASP B 1 11 ? -14.287 -21.498 0.398 1.00 15.48 11 ASP B CA 1
ATOM 2420 C C . ASP B 1 11 ? -13.544 -20.507 -0.477 1.00 16.11 11 ASP B C 1
ATOM 2421 O O . ASP B 1 11 ? -12.639 -20.857 -1.224 1.00 16.81 11 ASP B O 1
ATOM 2426 N N . VAL B 1 12 ? -13.959 -19.244 -0.401 1.00 16.60 12 VAL B N 1
ATOM 2427 C CA . VAL B 1 12 ? -13.218 -18.120 -0.939 1.00 17.59 12 VAL B CA 1
ATOM 2428 C C . VAL B 1 12 ? -12.782 -17.270 0.245 1.00 17.72 12 VAL B C 1
ATOM 2429 O O . VAL B 1 12 ? -13.620 -16.649 0.918 1.00 17.22 12 VAL B O 1
ATOM 2433 N N . ASN B 1 13 ? -11.478 -17.250 0.499 1.00 18.01 13 ASN B N 1
ATOM 2434 C CA . ASN B 1 13 ? -10.926 -16.562 1.690 1.00 18.61 13 ASN B CA 1
ATOM 2435 C C . ASN B 1 13 ? -10.277 -15.289 1.215 1.00 19.77 13 ASN B C 1
ATOM 2436 O O . ASN B 1 13 ? -9.331 -15.326 0.400 1.00 20.24 13 ASN B O 1
ATOM 2441 N N . VAL B 1 14 ? -10.729 -14.171 1.761 1.00 20.32 14 VAL B N 1
ATOM 2442 C CA . VAL B 1 14 ? -10.259 -12.857 1.319 1.00 21.95 14 VAL B CA 1
ATOM 2443 C C . VAL B 1 14 ? -9.542 -12.252 2.512 1.00 23.05 14 VAL B C 1
ATOM 2444 O O . VAL B 1 14 ? -10.165 -11.989 3.537 1.00 23.08 14 VAL B O 1
ATOM 2448 N N . VAL B 1 15 ? -8.247 -11.979 2.378 1.00 24.56 15 VAL B N 1
ATOM 2449 C CA . VAL B 1 15 ? -7.501 -11.341 3.484 1.00 26.01 15 VAL B CA 1
ATOM 2450 C C . VAL B 1 15 ? -6.921 -10.057 3.003 1.00 28.18 15 VAL B C 1
ATOM 2451 O O . VAL B 1 15 ? -6.129 -10.070 2.047 1.00 28.61 15 VAL B O 1
ATOM 2455 N N . ASP B 1 16 ? -7.270 -8.949 3.684 1.00 29.65 16 ASP B N 1
ATOM 2456 C CA . ASP B 1 16 ? -6.862 -7.613 3.276 1.00 31.93 16 ASP B CA 1
ATOM 2457 C C . ASP B 1 16 ? -7.115 -7.446 1.770 1.00 32.50 16 ASP B C 1
ATOM 2458 O O . ASP B 1 16 ? -6.257 -6.953 1.028 1.00 34.04 16 ASP B O 1
ATOM 2463 N N . GLY B 1 17 ? -8.280 -7.907 1.318 1.00 31.74 17 GLY B N 1
ATOM 2464 C CA . GLY B 1 17 ? -8.674 -7.787 -0.084 1.00 32.28 17 GLY B CA 1
ATOM 2465 C C . GLY B 1 17 ? -8.132 -8.816 -1.071 1.00 32.28 17 GLY B C 1
ATOM 2466 O O . GLY B 1 17 ? -8.654 -8.896 -2.186 1.00 32.85 17 GLY B O 1
ATOM 2467 N N . LYS B 1 18 ? -7.125 -9.619 -0.687 1.00 32.10 18 LYS B N 1
ATOM 2468 C CA . LYS B 1 18 ? -6.547 -10.693 -1.550 1.00 31.74 18 LYS B CA 1
ATOM 2469 C C . LYS B 1 18 ? -7.297 -12.062 -1.477 1.00 30.13 18 LYS B C 1
ATOM 2470 O O . LYS B 1 18 ? -7.475 -12.579 -0.382 1.00 28.83 18 LYS B O 1
ATOM 2473 N N . ARG B 1 19 ? -7.687 -12.664 -2.619 1.00 29.92 19 ARG B N 1
ATOM 2474 C CA . ARG B 1 19 ? -8.469 -13.942 -2.602 1.00 28.92 19 ARG B CA 1
ATOM 2475 C C . ARG B 1 19 ? -7.626 -15.210 -2.636 1.00 28.69 19 ARG B C 1
ATOM 2476 O O . ARG B 1 19 ? -6.583 -15.252 -3.287 1.00 29.97 19 ARG B O 1
ATOM 2484 N N . GLU B 1 20 ? -8.089 -16.234 -1.930 1.00 27.18 20 GLU B N 1
ATOM 2485 C CA . GLU B 1 20 ? -7.540 -17.583 -2.056 1.00 27.30 20 GLU B CA 1
ATOM 2486 C C . GLU B 1 20 ? -8.704 -18.572 -2.039 1.00 25.21 20 GLU B C 1
ATOM 2487 O O . GLU B 1 20 ? -9.676 -18.359 -1.341 1.00 24.17 20 GLU B O 1
ATOM 2493 N N . ILE B 1 21 ? -8.593 -19.665 -2.790 1.00 24.40 21 ILE B N 1
ATOM 2494 C CA . ILE B 1 21 ? -9.601 -20.720 -2.822 1.00 23.30 21 ILE B CA 1
ATOM 2495 C C . ILE B 1 21 ? -9.150 -21.851 -1.928 1.00 21.77 21 ILE B C 1
ATOM 2496 O O . ILE B 1 21 ? -7.988 -22.301 -1.992 1.00 23.68 21 ILE B O 1
ATOM 2501 N N . ALA B 1 22 ? -10.094 -22.367 -1.174 1.00 19.45 22 ALA B N 1
ATOM 2502 C CA . ALA B 1 22 ? -9.823 -23.537 -0.338 1.00 18.13 22 ALA B CA 1
ATOM 2503 C C . ALA B 1 22 ? -10.931 -24.560 -0.449 1.00 16.88 22 ALA B C 1
ATOM 2504 O O . ALA B 1 22 ? -12.092 -24.220 -0.509 1.00 15.98 22 ALA B O 1
ATOM 2506 N N . TYR B 1 23 ? -10.583 -25.868 -0.429 1.00 16.35 23 TYR B N 1
ATOM 2507 C CA . TYR B 1 23 ? -11.559 -26.934 -0.454 1.00 15.86 23 TYR B CA 1
ATOM 2508 C C . TYR B 1 23 ? -11.411 -27.912 0.703 1.00 15.41 23 TYR B C 1
ATOM 2509 O O . TYR B 1 23 ? -12.194 -28.891 0.800 1.00 14.93 23 TYR B O 1
ATOM 2518 N N . GLY B 1 24 ? -10.477 -27.644 1.617 1.00 15.67 24 GLY B N 1
ATOM 2519 C CA . GLY B 1 24 ? -10.174 -28.567 2.715 1.00 15.71 24 GLY B CA 1
ATOM 2520 C C . GLY B 1 24 ? -10.763 -28.186 4.061 1.00 15.40 24 GLY B C 1
ATOM 2521 O O . GLY B 1 24 ? -10.356 -28.733 5.100 1.00 15.08 24 GLY B O 1
ATOM 2522 N N . GLY B 1 25 ? -11.723 -27.258 4.049 1.00 15.40 25 GLY B N 1
ATOM 2523 C CA . GLY B 1 25 ? -12.439 -26.877 5.245 1.00 15.64 25 GLY B CA 1
ATOM 2524 C C . GLY B 1 25 ? -13.686 -27.726 5.383 1.00 15.79 25 GLY B C 1
ATOM 2525 O O . GLY B 1 25 ? -13.790 -28.833 4.882 1.00 16.27 25 GLY B O 1
ATOM 2526 N N . GLY B 1 26 ? -14.647 -27.195 6.105 1.00 16.41 26 GLY B N 1
ATOM 2527 C CA . GLY B 1 26 ? -15.863 -27.922 6.358 1.00 16.67 26 GLY B CA 1
ATOM 2528 C C . GLY B 1 26 ? -15.580 -29.257 7.042 1.00 16.50 26 GLY B C 1
ATOM 2529 O O . GLY B 1 26 ? -14.708 -29.381 7.892 1.00 17.86 26 GLY B O 1
ATOM 2530 N N . VAL B 1 27 ? -16.241 -30.301 6.541 1.00 16.73 27 VAL B N 1
ATOM 2531 C CA . VAL B 1 27 ? -16.158 -31.659 7.144 1.00 16.25 27 VAL B CA 1
ATOM 2532 C C . VAL B 1 27 ? -14.766 -32.371 6.960 1.00 15.76 27 VAL B C 1
ATOM 2533 O O . VAL B 1 27 ? -14.427 -33.331 7.645 1.00 16.40 27 VAL B O 1
ATOM 2537 N N . VAL B 1 28 ? -13.984 -31.867 6.011 1.00 15.10 28 VAL B N 1
ATOM 2538 C CA . VAL B 1 28 ? -12.680 -32.377 5.642 1.00 14.99 28 VAL B CA 1
ATOM 2539 C C . VAL B 1 28 ? -11.642 -32.261 6.762 1.00 15.03 28 VAL B C 1
ATOM 2540 O O . VAL B 1 28 ? -10.842 -33.183 6.972 1.00 15.40 28 VAL B O 1
ATOM 2544 N N . MET B 1 29 ? -11.626 -31.146 7.466 1.00 14.73 29 MET B N 1
ATOM 2545 C CA . MET B 1 29 ? -10.622 -30.920 8.498 1.00 14.81 29 MET B CA 1
ATOM 2546 C C . MET B 1 29 ? -10.610 -32.035 9.527 1.00 14.68 29 MET B C 1
ATOM 2547 O O . MET B 1 29 ? -9.559 -32.550 9.851 1.00 15.25 29 MET B O 1
ATOM 2552 N N . GLY B 1 30 ? -11.791 -32.325 10.111 1.00 14.09 30 GLY B N 1
ATOM 2553 C CA . GLY B 1 30 ? -11.844 -33.335 11.128 1.00 14.09 30 GLY B CA 1
ATOM 2554 C C . GLY B 1 30 ? -11.567 -34.712 10.606 1.00 14.11 30 GLY B C 1
ATOM 2555 O O . GLY B 1 30 ? -10.930 -35.516 11.270 1.00 14.64 30 GLY B O 1
ATOM 2556 N N . ALA B 1 31 ? -12.136 -35.022 9.448 1.00 13.83 31 ALA B N 1
ATOM 2557 C CA . ALA B 1 31 ? -12.006 -36.350 8.864 1.00 14.13 31 ALA B CA 1
ATOM 2558 C C . ALA B 1 31 ? -10.603 -36.708 8.530 1.00 14.63 31 ALA B C 1
ATOM 2559 O O . ALA B 1 31 ? -10.135 -37.830 8.803 1.00 14.88 31 ALA B O 1
ATOM 2561 N N . ILE B 1 32 ? -9.865 -35.747 7.991 1.00 14.72 32 ILE B N 1
ATOM 2562 C CA . ILE B 1 32 ? -8.466 -35.984 7.641 1.00 15.44 32 ILE B CA 1
ATOM 2563 C C . ILE B 1 32 ? -7.636 -36.170 8.951 1.00 15.71 32 ILE B C 1
ATOM 2564 O O . ILE B 1 32 ? -6.844 -37.069 9.037 1.00 16.90 32 ILE B O 1
ATOM 2569 N N . THR B 1 33 ? -7.949 -35.408 10.005 1.00 15.40 33 THR B N 1
ATOM 2570 C CA . THR B 1 33 ? -7.296 -35.571 11.308 1.00 16.02 33 THR B CA 1
ATOM 2571 C C . THR B 1 33 ? -7.490 -36.999 11.829 1.00 16.09 33 THR B C 1
ATOM 2572 O O . THR B 1 33 ? -6.524 -37.636 12.202 1.00 16.48 33 THR B O 1
ATOM 2576 N N . SER B 1 34 ? -8.727 -37.488 11.909 1.00 15.77 34 SER B N 1
ATOM 2577 C CA . SER B 1 34 ? -8.922 -38.802 12.537 1.00 16.16 34 SER B CA 1
ATOM 2578 C C . SER B 1 34 ? -8.258 -39.885 11.702 1.00 16.43 34 SER B C 1
ATOM 2579 O O . SER B 1 34 ? -7.699 -40.817 12.271 1.00 16.79 34 SER B O 1
ATOM 2582 N N . SER B 1 35 ? -8.340 -39.753 10.381 1.00 16.11 35 SER B N 1
ATOM 2583 C CA . SER B 1 35 ? -7.711 -40.701 9.452 1.00 16.57 35 SER B CA 1
ATOM 2584 C C . SER B 1 35 ? -6.215 -40.779 9.669 1.00 17.50 35 SER B C 1
ATOM 2585 O O . SER B 1 35 ? -5.639 -41.866 9.830 1.00 17.98 35 SER B O 1
ATOM 2588 N N . LEU B 1 36 ? -5.572 -39.617 9.712 1.00 17.40 36 LEU B N 1
ATOM 2589 C CA . LEU B 1 36 ? -4.123 -39.588 9.815 1.00 18.51 36 LEU B CA 1
ATOM 2590 C C . LEU B 1 36 ? -3.629 -40.042 11.180 1.00 18.91 36 LEU B C 1
ATOM 2591 O O . LEU B 1 36 ? -2.539 -40.521 11.315 1.00 20.29 36 LEU B O 1
ATOM 2596 N N . LEU B 1 37 ? -4.474 -39.893 12.200 1.00 18.35 37 LEU B N 1
ATOM 2597 C CA . LEU B 1 37 ? -4.165 -40.394 13.534 1.00 18.87 37 LEU B CA 1
ATOM 2598 C C . LEU B 1 37 ? -4.472 -41.895 13.710 1.00 19.34 37 LEU B C 1
ATOM 2599 O O . LEU B 1 37 ? -4.243 -42.436 14.789 1.00 20.15 37 LEU B O 1
ATOM 2604 N N . GLY B 1 38 ? -4.945 -42.571 12.657 1.00 19.12 38 GLY B N 1
ATOM 2605 C CA . GLY B 1 38 ? -5.077 -44.030 12.659 1.00 19.85 38 GLY B CA 1
ATOM 2606 C C . GLY B 1 38 ? -6.442 -44.638 12.979 1.00 19.56 38 GLY B C 1
ATOM 2607 O O . GLY B 1 38 ? -6.506 -45.842 13.218 1.00 20.39 38 GLY B O 1
ATOM 2608 N N . VAL B 1 39 ? -7.517 -43.845 12.969 1.00 18.62 39 VAL B N 1
ATOM 2609 C CA . VAL B 1 39 ? -8.863 -44.367 13.108 1.00 18.25 39 VAL B CA 1
ATOM 2610 C C . VAL B 1 39 ? -9.502 -44.318 11.731 1.00 17.90 39 VAL B C 1
ATOM 2611 O O . VAL B 1 39 ? -9.503 -43.265 11.083 1.00 17.27 39 VAL B O 1
ATOM 2615 N N A LYS B 1 40 ? -10.028 -45.458 11.276 0.60 18.23 40 LYS B N 1
ATOM 2616 N N B LYS B 1 40 ? -10.012 -45.450 11.265 0.40 18.33 40 LYS B N 1
ATOM 2617 C CA A LYS B 1 40 ? -10.709 -45.531 9.970 0.60 17.96 40 LYS B CA 1
ATOM 2618 C CA B LYS B 1 40 ? -10.696 -45.517 9.979 0.40 18.09 40 LYS B CA 1
ATOM 2619 C C A LYS B 1 40 ? -11.908 -44.589 10.000 0.60 17.07 40 LYS B C 1
ATOM 2620 C C B LYS B 1 40 ? -11.881 -44.568 10.010 0.40 17.16 40 LYS B C 1
ATOM 2621 O O A LYS B 1 40 ? -12.722 -44.594 10.953 0.60 17.02 40 LYS B O 1
ATOM 2622 O O B LYS B 1 40 ? -12.675 -44.565 10.968 0.40 17.09 40 LYS B O 1
ATOM 2627 N N . THR B 1 41 ? -11.967 -43.751 8.968 1.00 16.61 41 THR B N 1
ATOM 2628 C CA . THR B 1 41 ? -12.864 -42.625 8.928 1.00 15.99 41 THR B CA 1
ATOM 2629 C C . THR B 1 41 ? -13.740 -42.596 7.697 1.00 15.93 41 THR B C 1
ATOM 2630 O O . THR B 1 41 ? -13.290 -42.909 6.573 1.00 16.08 41 THR B O 1
ATOM 2634 N N . LYS B 1 42 ? -15.003 -42.245 7.902 1.00 15.54 42 LYS B N 1
ATOM 2635 C CA . LYS B 1 42 ? -15.857 -41.953 6.785 1.00 15.59 42 LYS B CA 1
ATOM 2636 C C . LYS B 1 42 ? -16.509 -40.589 6.867 1.00 14.65 42 LYS B C 1
ATOM 2637 O O . LYS B 1 42 ? -16.848 -40.082 7.965 1.00 14.62 42 LYS B O 1
ATOM 2643 N N . VAL B 1 43 ? -16.712 -40.010 5.673 1.00 14.12 43 VAL B N 1
ATOM 2644 C CA . VAL B 1 43 ? -17.499 -38.791 5.498 1.00 13.40 43 VAL B CA 1
ATOM 2645 C C . VAL B 1 43 ? -18.793 -39.066 4.727 1.00 13.41 43 VAL B C 1
ATOM 2646 O O . VAL B 1 43 ? -18.767 -39.659 3.653 1.00 13.83 43 VAL B O 1
ATOM 2650 N N . ILE B 1 44 ? -19.909 -38.542 5.264 1.00 13.24 44 ILE B N 1
ATOM 2651 C CA . ILE B 1 44 ? -21.168 -38.422 4.538 1.00 13.51 44 ILE B CA 1
ATOM 2652 C C . ILE B 1 44 ? -21.344 -36.941 4.227 1.00 13.22 44 ILE B C 1
ATOM 2653 O O . ILE B 1 44 ? -21.365 -36.074 5.148 1.00 12.95 44 ILE B O 1
ATOM 2658 N N . THR B 1 45 ? -21.428 -36.635 2.933 1.00 13.36 45 THR B N 1
ATOM 2659 C CA . THR B 1 45 ? -21.540 -35.252 2.487 1.00 13.44 45 THR B CA 1
ATOM 2660 C C . THR B 1 45 ? -22.449 -35.145 1.278 1.00 14.08 45 THR B C 1
ATOM 2661 O O . THR B 1 45 ? -22.952 -36.159 0.791 1.00 14.75 45 THR B O 1
ATOM 2665 N N . LYS B 1 46 ? -22.704 -33.909 0.866 1.00 14.57 46 LYS B N 1
ATOM 2666 C CA . LYS B 1 46 ? -23.564 -33.577 -0.252 1.00 15.49 46 LYS B CA 1
ATOM 2667 C C . LYS B 1 46 ? -22.918 -32.465 -1.015 1.00 15.35 46 LYS B C 1
ATOM 2668 O O . LYS B 1 46 ? -22.433 -31.536 -0.378 1.00 14.87 46 LYS B O 1
ATOM 2674 N N . CYS B 1 47 ? -23.016 -32.526 -2.337 1.00 15.63 47 CYS B N 1
ATOM 2675 C CA . CYS B 1 47 ? -22.588 -31.427 -3.213 1.00 15.79 47 CYS B CA 1
ATOM 2676 C C . CYS B 1 47 ? -23.031 -31.770 -4.630 1.00 16.27 47 CYS B C 1
ATOM 2677 O O . CYS B 1 47 ? -23.571 -32.847 -4.864 1.00 16.42 47 CYS B O 1
ATOM 2680 N N . THR B 1 48 ? -22.795 -30.873 -5.576 1.00 16.56 48 THR B N 1
ATOM 2681 C CA . THR B 1 48 ? -23.116 -31.203 -6.966 1.00 17.42 48 THR B CA 1
ATOM 2682 C C . THR B 1 48 ? -22.204 -32.324 -7.505 1.00 17.88 48 THR B C 1
ATOM 2683 O O . THR B 1 48 ? -21.055 -32.507 -7.047 1.00 16.90 48 THR B O 1
ATOM 2687 N N . ARG B 1 49 ? -22.735 -33.039 -8.497 1.00 19.25 49 ARG B N 1
ATOM 2688 C CA . ARG B 1 49 ? -21.950 -34.018 -9.249 1.00 20.26 49 ARG B CA 1
ATOM 2689 C C . ARG B 1 49 ? -20.626 -33.408 -9.774 1.00 20.74 49 ARG B C 1
ATOM 2690 O O . ARG B 1 49 ? -19.546 -34.000 -9.621 1.00 20.78 49 ARG B O 1
ATOM 2692 N N . GLU B 1 50 ? -20.709 -32.187 -10.261 1.00 21.23 50 GLU B N 1
ATOM 2693 C CA . GLU B 1 50 ? -19.567 -31.496 -10.866 1.00 22.14 50 GLU B CA 1
ATOM 2694 C C . GLU B 1 50 ? -18.505 -31.103 -9.884 1.00 21.12 50 GLU B C 1
ATOM 2695 O O . GLU B 1 50 ? -17.332 -31.054 -10.195 1.00 22.41 50 GLU B O 1
ATOM 2701 N N . ASP B 1 51 ? -18.904 -30.828 -8.656 1.00 19.43 51 ASP B N 1
ATOM 2702 C CA . ASP B 1 51 ? -17.911 -30.431 -7.654 1.00 18.49 51 ASP B CA 1
ATOM 2703 C C . ASP B 1 51 ? -17.267 -31.563 -6.851 1.00 17.97 51 ASP B C 1
ATOM 2704 O O . ASP B 1 51 ? -16.392 -31.316 -6.043 1.00 17.59 51 ASP B O 1
ATOM 2709 N N . VAL B 1 52 ? -17.649 -32.826 -7.089 1.00 18.13 52 VAL B N 1
ATOM 2710 C CA . VAL B 1 52 ? -17.092 -33.913 -6.289 1.00 18.16 52 VAL B CA 1
ATOM 2711 C C . VAL B 1 52 ? -15.562 -33.946 -6.475 1.00 18.49 52 VAL B C 1
ATOM 2712 O O . VAL B 1 52 ? -14.840 -34.244 -5.528 1.00 17.96 52 VAL B O 1
ATOM 2716 N N . SER B 1 53 ? -15.093 -33.550 -7.652 1.00 19.37 53 SER B N 1
ATOM 2717 C CA . SER B 1 53 ? -13.662 -33.611 -7.908 1.00 20.33 53 SER B CA 1
ATOM 2718 C C . SER B 1 53 ? -12.837 -32.547 -7.231 1.00 19.98 53 SER B C 1
ATOM 2719 O O . SER B 1 53 ? -11.641 -32.732 -7.061 1.00 19.99 53 SER B O 1
ATOM 2722 N N . LYS B 1 54 ? -13.464 -31.459 -6.806 1.00 19.25 54 LYS B N 1
ATOM 2723 C CA . LYS B 1 54 ? -12.757 -30.471 -5.976 1.00 19.34 54 LYS B CA 1
ATOM 2724 C C . LYS B 1 54 ? -12.327 -31.122 -4.651 1.00 18.20 54 LYS B C 1
ATOM 2725 O O . LYS B 1 54 ? -11.472 -30.585 -3.943 1.00 17.77 54 LYS B O 1
ATOM 2731 N N . PHE B 1 55 ? -12.964 -32.254 -4.259 1.00 17.32 55 PHE B N 1
ATOM 2732 C CA . PHE B 1 55 ? -12.668 -32.920 -3.007 1.00 16.55 55 PHE B CA 1
ATOM 2733 C C . PHE B 1 55 ? -11.992 -34.261 -3.262 1.00 17.52 55 PHE B C 1
ATOM 2734 O O . PHE B 1 55 ? -12.008 -35.114 -2.372 1.00 17.13 55 PHE B O 1
ATOM 2742 N N . SER B 1 56 ? -11.334 -34.376 -4.420 1.00 18.55 56 SER B N 1
ATOM 2743 C CA . SER B 1 56 ? -10.794 -35.648 -4.900 1.00 19.84 56 SER B CA 1
ATOM 2744 C C . SER B 1 56 ? -9.624 -36.142 -4.046 1.00 20.38 56 SER B C 1
ATOM 2745 O O . SER B 1 56 ? -9.277 -37.332 -4.086 1.00 20.84 56 SER B O 1
ATOM 2748 N N . PHE B 1 57 ? -9.088 -35.241 -3.226 1.00 20.38 57 PHE B N 1
ATOM 2749 C CA . PHE B 1 57 ? -7.903 -35.503 -2.401 1.00 20.97 57 PHE B CA 1
ATOM 2750 C C . PHE B 1 57 ? -8.202 -36.346 -1.163 1.00 20.61 57 PHE B C 1
ATOM 2751 O O . PHE B 1 57 ? -7.267 -36.789 -0.473 1.00 21.13 57 PHE B O 1
ATOM 2759 N N . LEU B 1 58 ? -9.477 -36.609 -0.872 1.00 20.12 58 LEU B N 1
ATOM 2760 C CA . LEU B 1 58 ? -9.813 -37.398 0.307 1.00 19.68 58 LEU B CA 1
ATOM 2761 C C . LEU B 1 58 ? -9.256 -38.832 0.337 1.00 20.01 58 LEU B C 1
ATOM 2762 O O . LEU B 1 58 ? -8.791 -39.288 1.405 1.00 19.96 58 LEU B O 1
ATOM 2767 N N . ARG B 1 59 ? -9.274 -39.556 -0.791 1.00 20.74 59 ARG B N 1
ATOM 2768 C CA . ARG B 1 59 ? -8.728 -40.926 -0.821 1.00 21.68 59 ARG B CA 1
ATOM 2769 C C . ARG B 1 59 ? -7.277 -40.954 -0.419 1.00 22.48 59 ARG B C 1
ATOM 2770 O O . ARG B 1 59 ? -6.851 -41.823 0.363 1.00 22.45 59 ARG B O 1
ATOM 2778 N N . ASP B 1 60 ? -6.512 -40.002 -0.955 1.00 23.00 60 ASP B N 1
ATOM 2779 C CA . ASP B 1 60 ? -5.072 -39.933 -0.700 1.00 24.18 60 ASP B CA 1
ATOM 2780 C C . ASP B 1 60 ? -4.800 -39.748 0.812 1.00 23.42 60 ASP B C 1
ATOM 2781 O O . ASP B 1 60 ? -3.756 -40.193 1.305 1.00 24.50 60 ASP B O 1
ATOM 2786 N N . ASN B 1 61 ? -5.743 -39.161 1.537 1.00 22.68 61 ASN B N 1
ATOM 2787 C CA . ASN B 1 61 ? -5.612 -39.045 2.985 1.00 22.14 61 ASN B CA 1
ATOM 2788 C C . ASN B 1 61 ? -6.287 -40.154 3.775 1.00 21.42 61 ASN B C 1
ATOM 2789 O O . ASN B 1 61 ? -6.499 -39.987 4.985 1.00 21.09 61 ASN B O 1
ATOM 2794 N N . GLY B 1 62 ? -6.741 -41.200 3.096 1.00 21.47 62 GLY B N 1
ATOM 2795 C CA . GLY B 1 62 ? -7.351 -42.394 3.683 1.00 21.48 62 GLY B CA 1
ATOM 2796 C C . GLY B 1 62 ? -8.792 -42.281 4.133 1.00 20.78 62 GLY B C 1
ATOM 2797 O O . GLY B 1 62 ? -9.284 -43.198 4.770 1.00 21.05 62 GLY B O 1
ATOM 2798 N N . VAL B 1 63 ? -9.471 -41.210 3.747 1.00 19.95 63 VAL B N 1
ATOM 2799 C CA . VAL B 1 63 ? -10.848 -40.960 4.173 1.00 19.54 63 VAL B CA 1
ATOM 2800 C C . VAL B 1 63 ? -11.809 -41.531 3.155 1.00 20.09 63 VAL B C 1
ATOM 2801 O O . VAL B 1 63 ? -11.716 -41.226 1.950 1.00 20.51 63 VAL B O 1
ATOM 2805 N N . GLU B 1 64 ? -12.698 -42.392 3.652 1.00 19.85 64 GLU B N 1
ATOM 2806 C CA . GLU B 1 64 ? -13.783 -42.956 2.859 1.00 20.41 64 GLU B CA 1
ATOM 2807 C C . GLU B 1 64 ? -14.887 -41.912 2.799 1.00 18.58 64 GLU B C 1
ATOM 2808 O O . GLU B 1 64 ? -15.157 -41.191 3.809 1.00 17.83 64 GLU B O 1
ATOM 2814 N N . VAL B 1 65 ? -15.603 -41.878 1.679 1.00 18.24 65 VAL B N 1
ATOM 2815 C CA . VAL B 1 65 ? -16.558 -40.794 1.485 1.00 17.32 65 VAL B CA 1
ATOM 2816 C C . VAL B 1 65 ? -17.688 -41.239 0.574 1.00 17.37 65 VAL B C 1
ATOM 2817 O O . VAL B 1 65 ? -17.495 -42.021 -0.350 1.00 18.25 65 VAL B O 1
ATOM 2821 N N . VAL B 1 66 ? -18.886 -40.781 0.898 1.00 16.45 66 VAL B N 1
ATOM 2822 C CA . VAL B 1 66 ? -20.005 -40.870 -0.019 1.00 16.61 66 VAL B CA 1
ATOM 2823 C C . VAL B 1 66 ? -20.464 -39.460 -0.291 1.00 15.96 66 VAL B C 1
ATOM 2824 O O . VAL B 1 66 ? -20.728 -38.674 0.653 1.00 14.82 66 VAL B O 1
ATOM 2828 N N . PHE B 1 67 ? -20.585 -39.147 -1.584 1.00 16.54 67 PHE B N 1
ATOM 2829 C CA . PHE B 1 67 ? -21.107 -37.838 -1.990 1.00 16.64 67 PHE B CA 1
ATOM 2830 C C . PHE B 1 67 ? -22.547 -38.006 -2.443 1.00 17.45 67 PHE B C 1
ATOM 2831 O O . PHE B 1 67 ? -22.813 -38.534 -3.497 1.00 18.72 67 PHE B O 1
ATOM 2839 N N . LEU B 1 68 ? -23.495 -37.530 -1.655 1.00 17.62 68 LEU B N 1
ATOM 2840 C CA . LEU B 1 68 ? -24.901 -37.648 -2.007 1.00 18.90 68 LEU B CA 1
ATOM 2841 C C . LEU B 1 68 ? -25.297 -36.439 -2.840 1.00 19.26 68 LEU B C 1
ATOM 2842 O O . LEU B 1 68 ? -24.694 -35.392 -2.741 1.00 19.50 68 LEU B O 1
ATOM 2847 N N . LYS B 1 69 ? -26.303 -36.594 -3.671 1.00 21.05 69 LYS B N 1
ATOM 2848 C CA . LYS B 1 69 ? -26.594 -35.520 -4.611 1.00 21.23 69 LYS B CA 1
ATOM 2849 C C . LYS B 1 69 ? -27.257 -34.303 -3.980 1.00 20.66 69 LYS B C 1
ATOM 2850 O O . LYS B 1 69 ? -28.043 -34.393 -3.032 1.00 21.29 69 LYS B O 1
ATOM 2854 N N . SER B 1 70 ? -26.903 -33.144 -4.528 1.00 19.97 70 SER B N 1
ATOM 2855 C CA . SER B 1 70 ? -27.546 -31.879 -4.178 1.00 19.51 70 SER B CA 1
ATOM 2856 C C . SER B 1 70 ? -27.478 -31.022 -5.430 1.00 20.03 70 SER B C 1
ATOM 2857 O O . SER B 1 70 ? -26.509 -31.152 -6.201 1.00 19.75 70 SER B O 1
ATOM 2860 N N . PRO B 1 71 ? -28.465 -30.138 -5.638 1.00 20.52 71 PRO B N 1
ATOM 2861 C CA . PRO B 1 71 ? -28.413 -29.247 -6.798 1.00 21.32 71 PRO B CA 1
ATOM 2862 C C . PRO B 1 71 ? -27.405 -28.140 -6.641 1.00 20.49 71 PRO B C 1
ATOM 2863 O O . PRO B 1 71 ? -27.012 -27.557 -7.655 1.00 21.16 71 PRO B O 1
ATOM 2867 N N . ARG B 1 72 ? -27.011 -27.838 -5.395 1.00 19.81 72 ARG B N 1
ATOM 2868 C CA . ARG B 1 72 ? -25.922 -26.875 -5.150 1.00 19.47 72 ARG B CA 1
ATOM 2869 C C . ARG B 1 72 ? -24.876 -27.456 -4.216 1.00 17.82 72 ARG B C 1
ATOM 2870 O O . ARG B 1 72 ? -25.140 -28.388 -3.478 1.00 17.01 72 ARG B O 1
ATOM 2878 N N . THR B 1 73 ? -23.691 -26.861 -4.246 1.00 16.63 73 THR B N 1
ATOM 2879 C CA . THR B 1 73 ? -22.614 -27.166 -3.377 1.00 15.62 73 THR B CA 1
ATOM 2880 C C . THR B 1 73 ? -22.523 -25.989 -2.411 1.00 14.94 73 THR B C 1
ATOM 2881 O O . THR B 1 73 ? -22.672 -24.838 -2.800 1.00 15.23 73 THR B O 1
ATOM 2885 N N . THR B 1 74 ? -22.246 -26.260 -1.160 1.00 14.07 74 THR B N 1
ATOM 2886 C CA . THR B 1 74 ? -21.984 -25.181 -0.187 1.00 13.92 74 THR B CA 1
ATOM 2887 C C . THR B 1 74 ? -20.700 -24.440 -0.530 1.00 14.07 74 THR B C 1
ATOM 2888 O O . THR B 1 74 ? -19.671 -25.023 -0.896 1.00 14.32 74 THR B O 1
ATOM 2892 N N . SER B 1 75 ? -20.771 -23.104 -0.465 1.00 14.19 75 SER B N 1
ATOM 2893 C CA . SER B 1 75 ? -19.626 -22.252 -0.765 1.00 14.33 75 SER B CA 1
ATOM 2894 C C . SER B 1 75 ? -19.736 -21.072 0.158 1.00 14.34 75 SER B C 1
ATOM 2895 O O . SER B 1 75 ? -20.826 -20.513 0.329 1.00 14.72 75 SER B O 1
ATOM 2898 N N . ILE B 1 76 ? -18.602 -20.717 0.762 1.00 14.13 76 ILE B N 1
ATOM 2899 C CA . ILE B 1 76 ? -18.536 -19.676 1.780 1.00 14.28 76 ILE B CA 1
ATOM 2900 C C . ILE B 1 76 ? -17.445 -18.699 1.435 1.00 14.87 76 ILE B C 1
ATOM 2901 O O . ILE B 1 76 ? -16.353 -19.088 1.055 1.00 14.93 76 ILE B O 1
ATOM 2906 N N . GLU B 1 77 ? -17.757 -17.418 1.607 1.00 15.36 77 GLU B N 1
ATOM 2907 C CA . GLU B 1 77 ? -16.738 -16.378 1.481 1.00 16.22 77 GLU B CA 1
ATOM 2908 C C . GLU B 1 77 ? -16.381 -15.893 2.870 1.00 16.16 77 GLU B C 1
ATOM 2909 O O . GLU B 1 77 ? -17.273 -15.471 3.599 1.00 16.19 77 GLU B O 1
ATOM 2914 N N . ASN B 1 78 ? -15.088 -15.980 3.225 1.00 16.43 78 ASN B N 1
ATOM 2915 C CA . ASN B 1 78 ? -14.597 -15.593 4.547 1.00 16.71 78 ASN B CA 1
ATOM 2916 C C . ASN B 1 78 ? -13.789 -14.351 4.359 1.00 18.15 78 ASN B C 1
ATOM 2917 O O . ASN B 1 78 ? -12.746 -14.373 3.724 1.00 18.39 78 ASN B O 1
ATOM 2922 N N . ARG B 1 79 ? -14.324 -13.238 4.833 1.00 19.41 79 ARG B N 1
ATOM 2923 C CA . ARG B 1 79 ? -13.609 -11.971 4.748 1.00 21.52 79 ARG B CA 1
ATOM 2924 C C . ARG B 1 79 ? -12.873 -11.718 6.062 1.00 22.71 79 ARG B C 1
ATOM 2925 O O . ARG B 1 79 ? -13.444 -11.836 7.134 1.00 22.37 79 ARG B O 1
ATOM 2933 N N . TYR B 1 80 ? -11.585 -11.473 5.962 1.00 24.06 80 TYR B N 1
ATOM 2934 C CA . TYR B 1 80 ? -10.789 -11.073 7.123 1.00 25.79 80 TYR B CA 1
ATOM 2935 C C . TYR B 1 80 ? -10.069 -9.754 6.880 1.00 27.69 80 TYR B C 1
ATOM 2936 O O . TYR B 1 80 ? -9.421 -9.567 5.825 1.00 28.64 80 TYR B O 1
ATOM 2945 N N . GLY B 1 81 ? -10.143 -8.856 7.864 1.00 28.84 81 GLY B N 1
ATOM 2946 C CA . GLY B 1 81 ? -9.267 -7.686 7.947 1.00 30.63 81 GLY B CA 1
ATOM 2947 C C . GLY B 1 81 ? -8.832 -7.443 9.393 1.00 31.48 81 GLY B C 1
ATOM 2948 O O . GLY B 1 81 ? -9.235 -8.212 10.285 1.00 30.89 81 GLY B O 1
ATOM 2949 N N . SER B 1 82 ? -8.000 -6.417 9.605 1.00 33.09 82 SER B N 1
ATOM 2950 C CA . SER B 1 82 ? -7.508 -6.010 10.944 1.0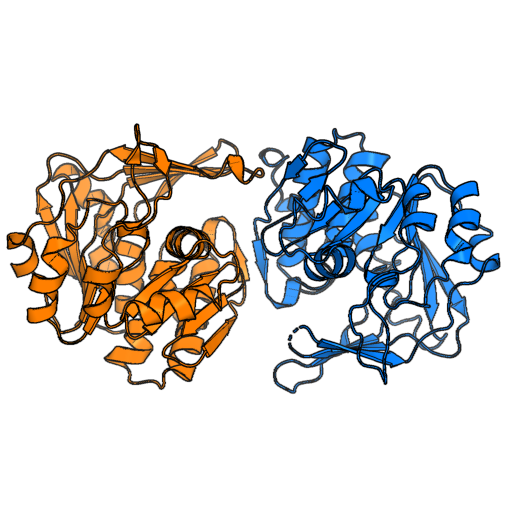0 34.16 82 SER B CA 1
ATOM 2951 C C . SER B 1 82 ? -8.668 -5.773 11.916 1.00 34.10 82 SER B C 1
ATOM 2952 O O . SER B 1 82 ? -8.621 -6.202 13.060 1.00 33.24 82 SER B O 1
ATOM 2954 N N . ASP B 1 83 ? -9.716 -5.084 11.441 1.00 34.54 83 ASP B N 1
ATOM 2955 C CA . ASP B 1 83 ? -10.840 -4.706 12.303 1.00 34.96 83 ASP B CA 1
ATOM 2956 C C . ASP B 1 83 ? -11.718 -5.932 12.552 1.00 33.65 83 ASP B C 1
ATOM 2957 O O . ASP B 1 83 ? -12.205 -6.550 11.598 1.00 32.68 83 ASP B O 1
ATOM 2962 N N . PRO B 1 84 ? -11.948 -6.303 13.823 1.00 34.19 84 PRO B N 1
ATOM 2963 C CA . PRO B 1 84 ? -12.823 -7.427 14.119 1.00 33.41 84 PRO B CA 1
ATOM 2964 C C . PRO B 1 84 ? -14.244 -7.307 13.559 1.00 33.86 84 PRO B C 1
ATOM 2965 O O . PRO B 1 84 ? -14.867 -8.327 13.291 1.00 33.07 84 PRO B O 1
ATOM 2969 N N . ASP B 1 85 ? -14.746 -6.089 13.385 1.00 36.21 85 ASP B N 1
ATOM 2970 C CA . ASP B 1 85 ? -16.034 -5.906 12.716 1.00 36.94 85 ASP B CA 1
ATOM 2971 C C . ASP B 1 85 ? -16.018 -6.412 11.272 1.00 36.22 85 ASP B C 1
ATOM 2972 O O . ASP B 1 85 ? -17.044 -6.886 10.799 1.00 36.59 85 ASP B O 1
ATOM 2974 N N . THR B 1 86 ? -14.862 -6.346 10.590 1.00 36.62 86 THR B N 1
ATOM 2975 C CA . THR B 1 86 ? -14.664 -6.961 9.235 1.00 35.83 86 THR B CA 1
ATOM 2976 C C . THR B 1 86 ? -14.727 -8.459 9.124 1.00 34.06 86 THR B C 1
ATOM 2977 O O . THR B 1 86 ? -14.969 -8.992 8.036 1.00 33.50 86 THR B O 1
ATOM 2981 N N . ARG B 1 87 ? -14.447 -9.168 10.207 1.00 33.18 87 ARG B N 1
ATOM 2982 C CA . ARG B 1 87 ? -14.455 -10.607 10.180 1.00 31.31 87 ARG B CA 1
ATOM 2983 C C . ARG B 1 87 ? -15.895 -11.099 9.967 1.00 30.02 87 ARG B C 1
ATOM 2984 O O . ARG B 1 87 ? -16.718 -11.024 10.870 1.00 30.59 87 ARG B O 1
ATOM 2992 N N . GLU B 1 88 ? -16.184 -11.569 8.754 1.00 28.52 88 GLU B N 1
ATOM 2993 C CA . GLU B 1 88 ? -17.532 -11.915 8.346 1.00 27.11 88 GLU B CA 1
ATOM 2994 C C . GLU B 1 88 ? -17.470 -13.033 7.373 1.00 24.69 88 GLU B C 1
ATOM 2995 O O . GLU B 1 88 ? -16.548 -13.140 6.572 1.00 25.20 88 GLU B O 1
ATOM 2999 N N . SER B 1 89 ? -18.466 -13.879 7.456 1.00 20.20 89 SER B N 1
ATOM 3000 C CA . SER B 1 89 ? -18.570 -14.990 6.527 1.00 18.71 89 SER B CA 1
ATOM 3001 C C . SER B 1 89 ? -19.916 -14.918 5.842 1.00 17.77 89 SER B C 1
ATOM 3002 O O . SER B 1 89 ? -20.904 -14.480 6.467 1.00 17.43 89 SER B O 1
ATOM 3005 N N . PHE B 1 90 ? -19.937 -15.272 4.543 1.00 16.90 90 PHE B N 1
ATOM 3006 C CA . PHE B 1 90 ? -21.191 -15.342 3.782 1.00 16.75 90 PHE B CA 1
ATOM 3007 C C . PHE B 1 90 ? -21.369 -16.708 3.158 1.00 16.19 90 PHE B C 1
ATOM 3008 O O . PHE B 1 90 ? -20.427 -17.244 2.612 1.00 16.05 90 PHE B O 1
ATOM 3016 N N . LEU B 1 91 ? -22.599 -17.201 3.188 1.00 15.99 91 LEU B N 1
ATOM 3017 C CA . LEU B 1 91 ? -22.969 -18.393 2.476 1.00 16.04 91 LEU B CA 1
ATOM 3018 C C . LEU B 1 91 ? -23.339 -18.010 1.072 1.00 16.62 91 LEU B C 1
ATOM 3019 O O . LEU B 1 91 ? -24.458 -17.516 0.829 1.00 17.08 91 LEU B O 1
ATOM 3024 N N . ILE B 1 92 ? -22.392 -18.160 0.176 1.00 16.53 92 ILE B N 1
ATOM 3025 C CA . ILE B 1 92 ? -22.592 -17.903 -1.252 1.00 17.26 92 ILE B CA 1
ATOM 3026 C C . ILE B 1 92 ? -23.689 -18.803 -1.782 1.00 17.25 92 ILE B C 1
ATOM 3027 O O . ILE B 1 92 ? -24.568 -18.354 -2.520 1.00 17.80 92 ILE B O 1
ATOM 3032 N N . SER B 1 93 ? -23.600 -20.081 -1.425 1.00 16.63 93 SER B N 1
ATOM 3033 C CA . SER B 1 93 ? -24.564 -21.081 -1.892 1.00 16.69 93 SER B CA 1
ATOM 3034 C C . SER B 1 93 ? -24.607 -22.174 -0.831 1.00 15.88 93 SER B C 1
ATOM 3035 O O . SER B 1 93 ? -23.646 -22.364 -0.069 1.00 15.05 93 SER B O 1
ATOM 3038 N N . ALA B 1 94 ? -25.702 -22.904 -0.790 1.00 15.96 94 ALA B N 1
ATOM 3039 C CA . ALA B 1 94 ? -25.892 -23.957 0.228 1.00 15.33 94 ALA B CA 1
ATOM 3040 C C . ALA B 1 94 ? -26.374 -25.253 -0.394 1.00 15.69 94 ALA B C 1
ATOM 3041 O O . ALA B 1 94 ? -27.404 -25.261 -1.069 1.00 16.36 94 ALA B O 1
ATOM 3043 N N . ALA B 1 95 ? -25.666 -26.359 -0.107 1.00 15.35 95 ALA B N 1
ATOM 3044 C CA . ALA B 1 95 ? -26.137 -27.692 -0.474 1.00 15.61 95 ALA B CA 1
ATOM 3045 C C . ALA B 1 95 ? -27.384 -28.024 0.348 1.00 16.01 95 ALA B C 1
ATOM 3046 O O . ALA B 1 95 ? -27.715 -27.373 1.316 1.00 15.49 95 ALA B O 1
ATOM 3048 N N . ASP B 1 96 ? -28.110 -29.025 -0.106 1.00 16.73 96 ASP B N 1
ATOM 3049 C CA . ASP B 1 96 ? -29.334 -29.442 0.558 1.00 17.31 96 ASP B CA 1
ATOM 3050 C C . ASP B 1 96 ? -29.012 -29.958 1.952 1.00 16.48 96 ASP B C 1
ATOM 3051 O O . ASP B 1 96 ? -27.922 -30.534 2.198 1.00 16.08 96 ASP B O 1
ATOM 3056 N N . PRO B 1 97 ? -29.945 -29.760 2.885 1.00 16.16 97 PRO B N 1
ATOM 3057 C CA . PRO B 1 97 ? -29.791 -30.388 4.196 1.00 15.64 97 PRO B CA 1
ATOM 3058 C C . PRO B 1 97 ? -29.706 -31.898 4.157 1.00 15.59 97 PRO B C 1
ATOM 3059 O O . PRO B 1 97 ? -30.218 -32.544 3.201 1.00 15.93 97 PRO B O 1
ATOM 3063 N N . PHE B 1 98 ? -29.112 -32.443 5.213 1.00 14.96 98 PHE B N 1
ATOM 3064 C CA . PHE B 1 98 ? -29.158 -33.883 5.511 1.00 15.30 98 PHE B CA 1
ATOM 3065 C C . PHE B 1 98 ? -30.573 -34.303 5.861 1.00 16.33 98 PHE B C 1
ATOM 3066 O O . PHE B 1 98 ? -31.390 -33.508 6.383 1.00 16.50 98 PHE B O 1
ATOM 3074 N N . THR B 1 99 ? -30.868 -35.566 5.535 1.00 17.11 99 THR B N 1
ATOM 3075 C CA . THR B 1 99 ? -32.183 -36.171 5.837 1.00 18.37 99 THR B CA 1
ATOM 3076 C C . THR B 1 99 ? -31.917 -37.483 6.526 1.00 18.82 99 THR B C 1
ATOM 3077 O O . THR B 1 99 ? -30.779 -38.000 6.470 1.00 18.39 99 THR B O 1
ATOM 3081 N N . GLU B 1 100 ? -32.993 -38.098 7.043 1.00 20.12 100 GLU B N 1
ATOM 3082 C CA . GLU B 1 100 ? -32.893 -39.326 7.748 1.00 20.89 100 GLU B CA 1
ATOM 3083 C C . GLU B 1 100 ? -32.385 -40.442 6.860 1.00 20.90 100 GLU B C 1
ATOM 3084 O O . GLU B 1 100 ? -31.670 -41.301 7.336 1.00 20.79 100 GLU B O 1
ATOM 3090 N N . SER B 1 101 ? -32.778 -40.441 5.587 1.00 21.08 101 SER B N 1
ATOM 3091 C CA . SER B 1 101 ? -32.282 -41.418 4.624 1.00 21.68 101 SER B CA 1
ATOM 3092 C C . SER B 1 101 ? -30.751 -41.401 4.489 1.00 20.48 101 SER B C 1
ATOM 3093 O O . SER B 1 101 ? -30.145 -42.447 4.331 1.00 21.15 101 SER B O 1
ATOM 3096 N N . ASP B 1 102 ? -30.131 -40.221 4.597 1.00 19.12 102 ASP B N 1
ATOM 3097 C CA . ASP B 1 102 ? -28.667 -40.112 4.490 1.00 18.25 102 ASP B CA 1
ATOM 3098 C C . ASP B 1 102 ? -27.927 -40.817 5.622 1.00 18.03 102 ASP B C 1
ATOM 3099 O O . ASP B 1 102 ? -26.790 -41.217 5.466 1.00 17.82 102 ASP B O 1
ATOM 3104 N N . LEU B 1 103 ? -28.608 -41.029 6.754 1.00 18.05 103 LEU B N 1
ATOM 3105 C CA . LEU B 1 103 ? -28.001 -41.734 7.888 1.00 17.96 103 LEU B CA 1
ATOM 3106 C C . LEU B 1 103 ? -27.746 -43.219 7.619 1.00 18.38 103 LEU B C 1
ATOM 3107 O O . LEU B 1 103 ? -27.008 -43.893 8.352 1.00 18.46 103 LEU B O 1
ATOM 3112 N N . ALA B 1 104 ? -28.312 -43.760 6.536 1.00 18.79 104 ALA B N 1
ATOM 3113 C CA . ALA B 1 104 ? -28.041 -45.131 6.181 1.00 19.41 104 ALA B CA 1
ATOM 3114 C C . ALA B 1 104 ? -26.595 -45.413 5.935 1.00 18.90 104 ALA B C 1
ATOM 3115 O O . ALA B 1 104 ? -26.197 -46.593 5.906 1.00 19.36 104 ALA B O 1
ATOM 3117 N N . PHE B 1 105 ? -25.829 -44.362 5.677 1.00 17.86 105 PHE B N 1
ATOM 3118 C CA . PHE B 1 105 ? -24.433 -44.485 5.300 1.00 17.68 105 PHE B CA 1
ATOM 3119 C C . PHE B 1 105 ? -23.480 -44.429 6.464 1.00 17.49 105 PHE B C 1
ATOM 3120 O O . PHE B 1 105 ? -22.285 -44.531 6.279 1.00 17.29 105 PHE B O 1
ATOM 3128 N N . ILE B 1 106 ? -23.985 -44.308 7.684 1.00 17.81 106 ILE B N 1
ATOM 3129 C CA . ILE B 1 106 ? -23.094 -44.271 8.844 1.00 17.98 106 ILE B CA 1
ATOM 3130 C C . ILE B 1 106 ? -22.307 -45.580 8.991 1.00 18.70 106 ILE B C 1
ATOM 3131 O O . ILE B 1 106 ? -22.848 -46.687 8.806 1.00 19.43 106 ILE B O 1
ATOM 3135 N N . GLU B 1 107 ? -21.020 -45.462 9.287 1.00 18.77 107 GLU B N 1
ATOM 3136 C CA . GLU B 1 107 ? -20.182 -46.604 9.665 1.00 19.97 107 GLU B CA 1
ATOM 3137 C C . GLU B 1 107 ? -19.468 -46.319 11.001 1.00 19.85 107 GLU B C 1
ATOM 3138 O O . GLU B 1 107 ? -19.010 -45.219 11.241 1.00 19.59 107 GLU B O 1
ATOM 3144 N N . GLY B 1 108 ? -19.429 -47.324 11.876 1.00 20.55 108 GLY B N 1
ATOM 3145 C CA . GLY B 1 108 ? -18.742 -47.219 13.150 1.00 20.73 108 GLY B CA 1
ATOM 3146 C C . GLY B 1 108 ? -19.669 -46.808 14.267 1.00 20.69 108 GLY B C 1
ATOM 3147 O O . GLY B 1 108 ? -20.882 -46.643 14.048 1.00 21.37 108 GLY B O 1
ATOM 3148 N N . GLU B 1 109 ? -19.103 -46.668 15.456 1.00 20.67 109 GLU B N 1
ATOM 3149 C CA . GLU B 1 109 ? -19.916 -46.365 16.630 1.00 20.79 109 GLU B CA 1
ATOM 3150 C C . GLU B 1 109 ? -19.680 -44.979 17.200 1.00 19.27 109 GLU B C 1
ATOM 3151 O O . GLU B 1 109 ? -20.164 -44.687 18.277 1.00 19.15 109 GLU B O 1
ATOM 3157 N N . ALA B 1 110 ? -18.956 -44.129 16.484 1.00 17.98 110 ALA B N 1
ATOM 3158 C CA . ALA B 1 110 ? -18.952 -42.710 16.737 1.00 16.86 110 ALA B CA 1
ATOM 3159 C C . ALA B 1 110 ? -19.325 -41.956 15.508 1.00 15.92 110 ALA B C 1
ATOM 3160 O O . ALA B 1 110 ? -18.855 -42.249 14.412 1.00 15.62 110 ALA B O 1
ATOM 3162 N N . VAL B 1 111 ? -20.127 -40.907 15.722 1.00 15.13 111 VAL B N 1
ATOM 3163 C CA . VAL B 1 111 ? -20.495 -39.958 14.668 1.00 14.55 111 VAL B CA 1
ATOM 3164 C C . VAL B 1 111 ? -20.312 -38.561 15.222 1.00 13.79 111 VAL B C 1
ATOM 3165 O O . VAL B 1 111 ? -20.752 -38.253 16.348 1.00 13.92 111 VAL B O 1
ATOM 3169 N N . HIS B 1 112 ? -19.733 -37.698 14.382 1.00 13.33 112 HIS B N 1
ATOM 3170 C CA . HIS B 1 112 ? -19.641 -36.301 14.676 1.00 13.01 112 HIS B CA 1
ATOM 3171 C C . HIS B 1 112 ? -20.504 -35.533 13.655 1.00 12.83 112 HIS B C 1
ATOM 3172 O O . HIS B 1 112 ? -20.276 -35.586 12.472 1.00 12.54 112 HIS B O 1
ATOM 3179 N N . ILE B 1 113 ? -21.454 -34.771 14.176 1.00 13.15 113 ILE B N 1
ATOM 3180 C CA . ILE B 1 113 ? -22.322 -33.876 13.424 1.00 13.28 113 ILE B CA 1
ATOM 3181 C C . ILE B 1 113 ? -21.526 -32.592 13.248 1.00 13.34 113 ILE B C 1
ATOM 3182 O O . ILE B 1 113 ? -21.253 -31.869 14.223 1.00 13.01 113 ILE B O 1
ATOM 3187 N N . ASN B 1 114 ? -21.190 -32.305 12.019 1.00 13.86 114 ASN B N 1
ATOM 3188 C CA . ASN B 1 114 ? -20.180 -31.317 11.711 1.00 14.03 114 ASN B CA 1
ATOM 3189 C C . ASN B 1 114 ? -20.695 -30.281 10.664 1.00 13.81 114 ASN B C 1
ATOM 3190 O O . ASN B 1 114 ? -20.165 -30.232 9.559 1.00 13.34 114 ASN B O 1
ATOM 3195 N N . PRO B 1 115 ? -21.662 -29.432 11.018 1.00 13.13 115 PRO B N 1
ATOM 3196 C CA . PRO B 1 115 ? -22.298 -28.547 10.028 1.00 13.04 115 PRO B CA 1
ATOM 3197 C C . PRO B 1 115 ? -21.715 -27.179 9.988 1.00 12.90 115 PRO B C 1
ATOM 3198 O O . PRO B 1 115 ? -21.192 -26.708 10.983 1.00 12.96 115 PRO B O 1
ATOM 3202 N N . LEU B 1 116 ? -21.835 -26.535 8.844 1.00 12.92 116 LEU B N 1
ATOM 3203 C CA . LEU B 1 116 ? -21.379 -25.175 8.578 1.00 13.26 116 LEU B CA 1
ATOM 3204 C C . LEU B 1 116 ? -22.409 -24.121 8.920 1.00 13.29 116 LEU B C 1
ATOM 3205 O O . LEU B 1 116 ? -22.046 -22.934 9.174 1.00 13.63 116 LEU B O 1
ATOM 3210 N N . TRP B 1 117 ? -23.696 -24.488 8.855 1.00 13.35 117 TRP B N 1
ATOM 3211 C CA . TRP B 1 117 ? -24.744 -23.491 8.997 1.00 13.52 117 TRP B CA 1
ATOM 3212 C C . TRP B 1 117 ? -25.987 -24.130 9.544 1.00 13.89 117 TRP B C 1
ATOM 3213 O O . TRP B 1 117 ? -26.291 -25.277 9.283 1.00 13.84 117 TRP B O 1
ATOM 3224 N N . TYR B 1 118 ? -26.697 -23.369 10.360 1.00 14.30 118 TYR B N 1
ATOM 3225 C CA . TYR B 1 118 ? -27.955 -23.824 10.994 1.00 14.88 118 TYR B CA 1
ATOM 3226 C C . TYR B 1 118 ? -29.032 -24.131 9.964 1.00 15.09 118 TYR B C 1
ATOM 3227 O O . TYR B 1 118 ? -29.498 -23.232 9.221 1.00 15.61 118 TYR B O 1
ATOM 3236 N N . GLY B 1 119 ? -29.433 -25.412 9.936 1.00 14.94 119 GLY B N 1
ATOM 3237 C CA . GLY B 1 119 ? -30.275 -25.951 8.882 1.00 15.60 119 GLY B CA 1
ATOM 3238 C C . GLY B 1 119 ? -29.628 -27.002 8.019 1.00 15.49 119 GLY B C 1
ATOM 3239 O O . GLY B 1 119 ? -30.354 -27.810 7.394 1.00 16.39 119 GLY B O 1
ATOM 3240 N N . GLU B 1 120 ? -28.316 -27.000 7.946 1.00 14.33 120 GLU B N 1
ATOM 3241 C CA . GLU B 1 120 ? -27.619 -28.091 7.234 1.00 14.03 120 GLU B CA 1
ATOM 3242 C C . GLU B 1 120 ? -27.957 -29.454 7.811 1.00 14.25 120 GLU B C 1
ATOM 3243 O O . GLU B 1 120 ? -28.191 -30.394 7.076 1.00 14.51 120 GLU B O 1
ATOM 3249 N N . PHE B 1 121 ? -27.995 -29.547 9.137 1.00 14.61 121 PHE B N 1
ATOM 3250 C CA . PHE B 1 121 ? -28.270 -30.789 9.839 1.00 15.20 121 PHE B CA 1
ATOM 3251 C C . PHE B 1 121 ? -29.489 -30.528 10.728 1.00 15.93 121 PHE B C 1
ATOM 3252 O O . PHE B 1 121 ? -29.342 -29.915 11.778 1.00 16.02 121 PHE B O 1
ATOM 3260 N N A PRO B 1 122 ? -30.680 -30.977 10.304 0.50 16.84 122 PRO B N 1
ATOM 3261 N N B PRO B 1 122 ? -30.663 -31.022 10.327 0.50 16.98 122 PRO B N 1
ATOM 3262 C CA A PRO B 1 122 ? -31.892 -30.794 11.096 0.50 17.72 122 PRO B CA 1
ATOM 3263 C CA B PRO B 1 122 ? -31.844 -30.710 11.117 0.50 17.85 122 PRO B CA 1
ATOM 3264 C C A PRO B 1 122 ? -31.751 -31.328 12.528 0.50 18.20 122 PRO B C 1
ATOM 3265 C C B PRO B 1 122 ? -31.749 -31.309 12.522 0.50 18.29 122 PRO B C 1
ATOM 3266 O O A PRO B 1 122 ? -31.336 -32.472 12.736 0.50 18.02 122 PRO B O 1
ATOM 3267 O O B PRO B 1 122 ? -31.356 -32.465 12.704 0.50 18.13 122 PRO B O 1
ATOM 3274 N N . GLU B 1 123 ? -32.075 -30.478 13.511 1.00 19.19 123 GLU B N 1
ATOM 3275 C CA . GLU B 1 123 ? -31.956 -30.849 14.904 1.00 20.14 123 GLU B CA 1
ATOM 3276 C C . GLU B 1 123 ? -32.837 -32.027 15.275 1.00 21.19 123 GLU B C 1
ATOM 3277 O O . GLU B 1 123 ? -32.455 -32.821 16.124 1.00 21.21 123 GLU B O 1
ATOM 3283 N N . ASP B 1 124 ? -33.961 -32.211 14.585 1.00 22.18 124 ASP B N 1
ATOM 3284 C CA . ASP B 1 124 ? -34.797 -33.358 14.890 1.00 23.80 124 ASP B CA 1
ATOM 3285 C C . ASP B 1 124 ? -34.221 -34.730 14.415 1.00 23.59 124 ASP B C 1
ATOM 3286 O O . ASP B 1 124 ? -34.769 -35.768 14.794 1.00 24.54 124 ASP B O 1
ATOM 3291 N N . LEU B 1 125 ? -33.143 -34.739 13.617 1.00 22.47 125 LEU B N 1
ATOM 3292 C CA . LEU B 1 125 ? -32.393 -35.976 13.358 1.00 22.25 125 LEU B CA 1
ATOM 3293 C C . LEU B 1 125 ? -31.464 -36.376 14.524 1.00 21.39 125 LEU B C 1
ATOM 3294 O O . LEU B 1 125 ? -30.969 -37.494 14.545 1.00 21.31 125 LEU B O 1
ATOM 3299 N N . ILE B 1 126 ? -31.219 -35.482 15.488 1.00 20.91 126 ILE B N 1
ATOM 3300 C CA . ILE B 1 126 ? -30.311 -35.799 16.596 1.00 20.57 126 ILE B CA 1
ATOM 3301 C C . ILE B 1 126 ? -30.804 -37.060 17.372 1.00 21.54 126 ILE B C 1
ATOM 3302 O O . ILE B 1 126 ? -30.009 -37.968 17.623 1.00 21.46 126 ILE B O 1
ATOM 3307 N N . PRO B 1 127 ? -32.103 -37.116 17.785 1.00 22.39 127 PRO B N 1
ATOM 3308 C CA . PRO B 1 127 ? -32.541 -38.333 18.481 1.00 23.31 127 PRO B CA 1
ATOM 3309 C C . PRO B 1 127 ? -32.564 -39.611 17.627 1.00 23.56 127 PRO B C 1
ATOM 3310 O O . PRO B 1 127 ? -32.353 -40.694 18.158 1.00 23.79 127 PRO B O 1
ATOM 3314 N N . VAL B 1 128 ? -32.787 -39.478 16.316 1.00 23.36 128 VAL B N 1
ATOM 3315 C CA . VAL B 1 128 ? -32.707 -40.602 15.384 1.00 24.02 128 VAL B CA 1
ATOM 3316 C C . VAL B 1 128 ? -31.283 -41.188 15.334 1.00 23.22 128 VAL B C 1
ATOM 3317 O O . VAL B 1 128 ? -31.060 -42.413 15.501 1.00 23.43 128 VAL B O 1
ATOM 3321 N N . LEU B 1 129 ? -30.318 -40.276 15.172 1.00 22.44 129 LEU B N 1
ATOM 3322 C CA . LEU B 1 129 ? -28.915 -40.616 15.195 1.00 21.78 129 LEU B CA 1
ATOM 3323 C C . LEU B 1 129 ? -28.419 -41.228 16.505 1.00 21.75 129 LEU B C 1
ATOM 3324 O O . LEU B 1 129 ? -27.639 -42.186 16.531 1.00 22.46 129 LEU B O 1
ATOM 3329 N N . ARG B 1 130 ? -28.862 -40.650 17.597 1.00 21.36 130 ARG B N 1
ATOM 3330 C CA . ARG B 1 130 ? -28.551 -41.124 18.934 1.00 21.92 130 ARG B CA 1
ATOM 3331 C C . ARG B 1 130 ? -28.779 -42.629 19.093 1.00 22.83 130 ARG B C 1
ATOM 3332 O O . ARG B 1 130 ? -27.986 -43.334 19.745 1.00 23.06 130 ARG B O 1
ATOM 3340 N N . ARG B 1 131 ? -29.913 -43.094 18.562 1.00 23.47 131 ARG B N 1
ATOM 3341 C CA . ARG B 1 131 ? -30.279 -44.500 18.641 1.00 24.88 131 ARG B CA 1
ATOM 3342 C C . ARG B 1 131 ? -29.275 -45.415 17.882 1.00 24.71 131 ARG B C 1
ATOM 3343 O O . ARG B 1 131 ? -29.150 -46.608 18.229 1.00 26.04 131 ARG B O 1
ATOM 3345 N N . LYS B 1 132 ? -28.554 -44.852 16.901 1.00 23.68 132 LYS B N 1
ATOM 3346 C CA . LYS B 1 132 ? -27.670 -45.610 15.989 1.00 23.75 132 LYS B CA 1
ATOM 3347 C C . LYS B 1 132 ? -26.168 -45.751 16.380 1.00 23.30 132 LYS B C 1
ATOM 3348 O O . LYS B 1 132 ? -25.473 -46.609 15.835 1.00 24.06 132 LYS B O 1
ATOM 3351 N N . VAL B 1 133 ? -25.669 -44.930 17.313 1.00 22.27 133 VAL B N 1
ATOM 3352 C CA . VAL B 1 133 ? -24.256 -44.959 17.685 1.00 21.76 133 VAL B CA 1
ATOM 3353 C C . VAL B 1 133 ? -24.036 -44.865 19.173 1.00 21.95 133 VAL B C 1
ATOM 3354 O O . VAL B 1 133 ? -24.903 -44.342 19.890 1.00 21.99 133 VAL B O 1
ATOM 3357 N N . MET B 1 134 ? -22.865 -45.345 19.620 1.00 22.37 134 MET B N 1
ATOM 3358 C CA . MET B 1 134 ? -22.477 -45.314 21.035 1.00 23.17 134 MET B CA 1
ATOM 3359 C C . MET B 1 134 ? -21.936 -43.977 21.458 1.00 21.52 134 MET B C 1
ATOM 3360 O O . MET B 1 134 ? -22.099 -43.598 22.622 1.00 21.70 134 MET B O 1
ATOM 3365 N N . PHE B 1 135 ? -21.301 -43.250 20.529 1.00 19.64 135 PHE B N 1
ATOM 3366 C CA . PHE B 1 135 ? -20.748 -41.938 20.880 1.00 18.36 135 PHE B CA 1
ATOM 3367 C C . PHE B 1 135 ? -21.182 -40.940 19.841 1.00 17.17 135 PHE B C 1
ATOM 3368 O O . PHE B 1 135 ? -20.920 -41.139 18.678 1.00 16.37 135 PHE B O 1
ATOM 3376 N N . LEU B 1 136 ? -21.896 -39.909 20.278 1.00 16.60 136 LEU B N 1
ATOM 3377 C CA . LEU B 1 136 ? -22.404 -38.884 19.377 1.00 15.99 136 LEU B CA 1
ATOM 3378 C C . LEU B 1 136 ? -21.890 -37.519 19.808 1.00 15.29 136 LEU B C 1
ATOM 3379 O O . LEU B 1 136 ? -21.997 -37.120 20.983 1.00 15.61 136 LEU B O 1
ATOM 3384 N N . SER B 1 137 ? -21.325 -36.783 18.851 1.00 14.69 137 SER B N 1
ATOM 3385 C CA . SER B 1 137 ? -20.822 -35.448 19.103 1.00 14.38 137 SER B CA 1
ATOM 3386 C C . SER B 1 137 ? -21.324 -34.476 18.081 1.00 13.76 137 SER B C 1
ATOM 3387 O O . SER B 1 137 ? -21.848 -34.888 17.047 1.00 13.71 137 SER B O 1
ATOM 3390 N N . ALA B 1 138 ? -21.235 -33.182 18.398 1.00 13.49 138 ALA B N 1
ATOM 3391 C CA . ALA B 1 138 ? -21.685 -32.159 17.455 1.00 13.14 138 ALA B CA 1
ATOM 3392 C C . ALA B 1 138 ? -20.956 -30.869 17.681 1.00 13.18 138 ALA B C 1
ATOM 3393 O O . ALA B 1 138 ? -20.459 -30.621 18.781 1.00 13.48 138 ALA B O 1
ATOM 3395 N N A ASP B 1 139 ? -20.931 -30.030 16.652 0.80 13.05 139 ASP B N 1
ATOM 3396 N N B ASP B 1 139 ? -20.932 -30.059 16.620 0.20 12.76 139 ASP B N 1
ATOM 3397 C CA A ASP B 1 139 ? -20.268 -28.724 16.661 0.80 13.49 139 ASP B CA 1
ATOM 3398 C CA B ASP B 1 139 ? -20.389 -28.709 16.608 0.20 12.73 139 ASP B CA 1
ATOM 3399 C C A ASP B 1 139 ? -21.320 -27.609 16.691 0.80 13.16 139 ASP B C 1
ATOM 3400 C C B ASP B 1 139 ? -21.477 -27.695 16.798 0.20 12.84 139 ASP B C 1
ATOM 3401 O O A ASP B 1 139 ? -22.227 -27.565 15.861 0.80 13.17 139 ASP B O 1
ATOM 3402 O O B ASP B 1 139 ? -22.512 -27.744 16.116 0.20 12.79 139 ASP B O 1
ATOM 3411 N N . ALA B 1 140 ? -21.254 -26.771 17.716 1.00 13.16 140 ALA B N 1
ATOM 3412 C CA . ALA B 1 140 ? -22.173 -25.681 17.884 1.00 13.29 140 ALA B CA 1
ATOM 3413 C C . ALA B 1 140 ? -22.316 -24.812 16.669 1.00 13.23 140 ALA B C 1
ATOM 3414 O O . ALA B 1 140 ? -23.383 -24.186 16.526 1.00 13.09 140 ALA B O 1
ATOM 3416 N N . GLN B 1 141 ? -21.268 -24.703 15.841 1.00 13.22 141 GLN B N 1
ATOM 3417 C CA . GLN B 1 141 ? -21.368 -23.879 14.612 1.00 13.64 141 GLN B CA 1
ATOM 3418 C C . GLN B 1 141 ? -22.639 -24.205 13.829 1.00 13.73 141 GLN B C 1
ATOM 3419 O O . GLN B 1 141 ? -23.289 -23.301 13.252 1.00 13.55 141 GLN B O 1
ATOM 3425 N N . GLY B 1 142 ? -23.011 -25.482 13.819 1.00 13.35 142 GLY B N 1
ATOM 3426 C CA . GLY B 1 142 ? -24.108 -25.934 12.983 1.00 13.60 142 GLY B CA 1
ATOM 3427 C C . GLY B 1 142 ? -25.464 -25.606 13.581 1.00 13.78 142 GLY B C 1
ATOM 3428 O O . GLY B 1 142 ? -26.464 -25.916 13.000 1.00 14.20 142 GLY B O 1
ATOM 3429 N N . PHE B 1 143 ? -25.513 -24.969 14.765 1.00 13.86 143 PHE B N 1
ATOM 3430 C CA . PHE B 1 143 ? -26.788 -24.641 15.458 1.00 14.31 143 PHE B CA 1
ATOM 3431 C C . PHE B 1 143 ? -26.857 -23.213 15.916 1.00 14.62 143 PHE B C 1
ATOM 3432 O O . PHE B 1 143 ? -27.937 -22.783 16.271 1.00 15.49 143 PHE B O 1
ATOM 3440 N N . VAL B 1 144 ? -25.754 -22.462 15.858 1.00 14.21 144 VAL B N 1
ATOM 3441 C CA . VAL B 1 144 ? -25.803 -21.056 16.182 1.00 14.40 144 VAL B CA 1
ATOM 3442 C C . VAL B 1 144 ? -25.415 -20.149 15.030 1.00 14.33 144 VAL B C 1
ATOM 3443 O O . VAL B 1 144 ? -25.620 -18.953 15.098 1.00 14.79 144 VAL B O 1
ATOM 3447 N N . ARG B 1 145 ? -24.820 -20.687 13.950 1.00 13.56 145 ARG B N 1
ATOM 3448 C CA . ARG B 1 145 ? -24.341 -19.792 12.874 1.00 13.70 145 ARG B CA 1
ATOM 3449 C C . ARG B 1 145 ? -25.395 -19.896 11.789 1.00 14.00 145 ARG B C 1
ATOM 3450 O O . ARG B 1 145 ? -25.497 -20.918 11.139 1.00 14.13 145 ARG B O 1
ATOM 3458 N N A VAL B 1 146 ? -26.186 -18.835 11.624 0.50 14.32 146 VAL B N 1
ATOM 3459 N N B VAL B 1 146 ? -26.167 -18.855 11.577 0.50 14.41 146 VAL B N 1
ATOM 3460 C CA A VAL B 1 146 ? -27.423 -18.795 10.839 0.50 14.51 146 VAL B CA 1
ATOM 3461 C CA B VAL B 1 146 ? -27.357 -18.958 10.779 0.50 14.61 146 VAL B CA 1
ATOM 3462 C C A VAL B 1 146 ? -27.240 -17.862 9.626 0.50 14.80 146 VAL B C 1
ATOM 3463 C C B VAL B 1 146 ? -27.264 -17.918 9.643 0.50 14.89 146 VAL B C 1
ATOM 3464 O O A VAL B 1 146 ? -26.849 -16.711 9.797 0.50 14.79 146 VAL B O 1
ATOM 3465 O O B VAL B 1 146 ? -26.909 -16.765 9.874 0.50 14.87 146 VAL B O 1
ATOM 3472 N N . PRO B 1 147 ? -27.555 -18.325 8.396 1.00 14.76 147 PRO B N 1
ATOM 3473 C CA . PRO B 1 147 ? -27.529 -17.369 7.285 1.00 15.52 147 PRO B CA 1
ATOM 3474 C C . PRO B 1 147 ? -28.738 -16.437 7.300 1.00 16.44 147 PRO B C 1
ATOM 3475 O O . PRO B 1 147 ? -29.898 -16.901 7.492 1.00 17.16 147 PRO B O 1
ATOM 3479 N N . GLU B 1 148 ? -28.472 -15.131 7.134 1.00 17.04 148 GLU B N 1
ATOM 3480 C CA . GLU B 1 148 ? -29.503 -14.103 7.041 1.00 18.13 148 GLU B CA 1
ATOM 3481 C C . GLU B 1 148 ? -29.067 -13.207 5.888 1.00 18.71 148 GLU B C 1
ATOM 3482 O O . GLU B 1 148 ? -28.093 -12.484 6.005 1.00 18.51 148 GLU B O 1
ATOM 3488 N N . ASN B 1 149 ? -29.768 -13.296 4.757 1.00 19.69 149 ASN B N 1
ATOM 3489 C CA . ASN B 1 149 ? -29.363 -12.604 3.530 1.00 20.71 149 ASN B CA 1
ATOM 3490 C C . ASN B 1 149 ? -27.920 -12.952 3.194 1.00 20.04 149 ASN B C 1
ATOM 3491 O O . ASN B 1 149 ? -27.088 -12.096 2.875 1.00 19.87 149 ASN B O 1
ATOM 3496 N N . GLU B 1 150 ? -27.668 -14.253 3.315 1.00 19.63 150 GLU B N 1
ATOM 3497 C CA . GLU B 1 150 ? -26.402 -14.917 3.049 1.00 19.84 150 GLU B CA 1
ATOM 3498 C C . GLU B 1 150 ? -25.302 -14.587 4.067 1.00 18.93 150 GLU B C 1
ATOM 3499 O O . GLU B 1 150 ? -24.333 -15.308 4.108 1.00 19.73 150 GLU B O 1
ATOM 3505 N N . LYS B 1 151 ? -25.463 -13.598 4.938 1.00 18.43 151 LYS B N 1
ATOM 3506 C CA . LYS B 1 151 ? -24.479 -13.326 5.984 1.00 17.92 151 LYS B CA 1
ATOM 3507 C C . LYS B 1 151 ? -24.647 -14.333 7.091 1.00 16.78 151 LYS B C 1
ATOM 3508 O O . LYS B 1 151 ? -25.770 -14.576 7.558 1.00 16.82 151 LYS B O 1
ATOM 3512 N N . LEU B 1 152 ? -23.544 -14.924 7.539 1.00 16.11 152 LEU B N 1
ATOM 3513 C CA . LEU B 1 152 ? -23.580 -15.935 8.616 1.00 15.65 152 LEU B CA 1
ATOM 3514 C C . LEU B 1 152 ? -23.459 -15.227 9.971 1.00 15.79 152 LEU B C 1
ATOM 3515 O O . LEU B 1 152 ? -22.396 -14.667 10.315 1.00 16.58 152 LEU B O 1
ATOM 3520 N N . VAL B 1 153 ? -24.581 -15.175 10.686 1.00 15.42 153 VAL B N 1
ATOM 3521 C CA . VAL B 1 153 ? -24.676 -14.435 11.966 1.00 15.83 153 VAL B CA 1
ATOM 3522 C C . VAL B 1 153 ? -24.864 -15.418 13.125 1.00 15.33 153 VAL B C 1
ATOM 3523 O O . VAL B 1 153 ? -25.161 -16.574 12.917 1.00 15.17 153 VAL B O 1
ATOM 3527 N N . TYR B 1 154 ? -24.659 -14.942 14.341 1.00 15.56 154 TYR B N 1
ATOM 3528 C CA . TYR B 1 154 ? -24.703 -15.784 15.501 1.00 15.12 154 TYR B CA 1
ATOM 3529 C C . TYR B 1 154 ? -26.003 -15.556 16.255 1.00 15.21 154 TYR B C 1
ATOM 3530 O O . TYR B 1 154 ? -26.305 -14.441 16.669 1.00 15.73 154 TYR B O 1
ATOM 3539 N N . ARG B 1 155 ? -26.780 -16.630 16.391 1.00 14.64 155 ARG B N 1
ATOM 3540 C CA . ARG B 1 155 ? -28.045 -16.612 17.148 1.00 15.10 155 ARG B CA 1
ATOM 3541 C C . ARG B 1 155 ? -28.101 -17.798 18.093 1.00 15.21 155 ARG B C 1
ATOM 3542 O O . ARG B 1 155 ? -27.657 -18.885 17.741 1.00 14.69 155 ARG B O 1
ATOM 3550 N N . ASP B 1 156 ? -28.736 -17.618 19.250 1.00 16.30 156 ASP B N 1
ATOM 3551 C CA . ASP B 1 156 ? -28.829 -18.688 20.251 1.00 16.73 156 ASP B CA 1
ATOM 3552 C C . ASP B 1 156 ? -29.580 -19.887 19.651 1.00 16.80 156 ASP B C 1
ATOM 3553 O O . ASP B 1 156 ? -30.394 -19.724 18.732 1.00 16.92 156 ASP B O 1
ATOM 3558 N N . TRP B 1 157 ? -29.226 -21.071 20.142 1.00 16.91 157 TRP B N 1
ATOM 3559 C CA . TRP B 1 157 ? -29.875 -22.305 19.687 1.00 17.11 157 TRP B CA 1
ATOM 3560 C C . TRP B 1 157 ? -31.114 -22.496 20.514 1.00 18.39 157 TRP B C 1
ATOM 3561 O O . TRP B 1 157 ? -31.046 -22.925 21.666 1.00 18.53 157 TRP B O 1
ATOM 3572 N N . GLU B 1 158 ? -32.264 -22.137 19.939 1.00 19.00 158 GLU B N 1
ATOM 3573 C CA . GLU B 1 158 ? -33.512 -22.109 20.698 1.00 20.74 158 GLU B CA 1
ATOM 3574 C C . GLU B 1 158 ? -33.863 -23.436 21.355 1.00 21.13 158 GLU B C 1
ATOM 3575 O O . GLU B 1 158 ? -34.321 -23.456 22.469 1.00 22.07 158 GLU B O 1
ATOM 3581 N N A MET B 1 159 ? -33.620 -24.548 20.670 0.70 20.64 159 MET B N 1
ATOM 3582 N N B MET B 1 159 ? -33.631 -24.546 20.660 0.30 20.80 159 MET B N 1
ATOM 3583 C CA A MET B 1 159 ? -33.910 -25.855 21.248 0.70 21.12 159 MET B CA 1
ATOM 3584 C CA B MET B 1 159 ? -33.921 -25.862 21.223 0.30 21.33 159 MET B CA 1
ATOM 3585 C C A MET B 1 159 ? -32.702 -26.568 21.892 0.70 20.76 159 MET B C 1
ATOM 3586 C C B MET B 1 159 ? -32.699 -26.568 21.856 0.30 20.81 159 MET B C 1
ATOM 3587 O O A MET B 1 159 ? -32.725 -27.792 22.075 0.70 20.27 159 MET B O 1
ATOM 3588 O O B MET B 1 159 ? -32.715 -27.793 21.996 0.30 20.65 159 MET B O 1
ATOM 3597 N N . LYS B 1 160 ? -31.662 -25.816 22.262 1.00 20.16 160 LYS B N 1
ATOM 3598 C CA . LYS B 1 160 ? -30.459 -26.432 22.936 1.00 19.90 160 LYS B CA 1
ATOM 3599 C C . LYS B 1 160 ? -30.794 -27.307 24.191 1.00 20.84 160 LYS B C 1
ATOM 3600 O O . LYS B 1 160 ? -30.204 -28.355 24.391 1.00 20.57 160 LYS B O 1
ATOM 3606 N N . GLU B 1 161 ? -31.751 -26.879 25.004 1.00 21.95 161 GLU B N 1
ATOM 3607 C CA . GLU B 1 161 ? -32.087 -27.630 26.234 1.00 23.42 161 GLU B CA 1
ATOM 3608 C C . GLU B 1 161 ? -32.738 -28.960 25.915 1.00 23.89 161 GLU B C 1
ATOM 3609 O O . GLU B 1 161 ? -32.687 -29.882 26.753 1.00 25.87 161 GLU B O 1
ATOM 3612 N N . LYS B 1 162 ? -33.376 -29.052 24.754 1.00 23.37 162 LYS B N 1
ATOM 3613 C CA . LYS B 1 162 ? -33.971 -30.298 24.277 1.00 23.74 162 LYS B CA 1
ATOM 3614 C C . LYS B 1 162 ? -32.875 -31.230 23.792 1.00 22.86 162 LYS B C 1
ATOM 3615 O O . LYS B 1 162 ? -32.788 -32.376 24.202 1.00 23.66 162 LYS B O 1
ATOM 3620 N N . TYR B 1 163 ? -31.992 -30.715 22.971 1.00 21.24 163 TYR B N 1
ATOM 3621 C CA . TYR B 1 163 ? -31.116 -31.581 22.183 1.00 20.48 163 TYR B CA 1
ATOM 3622 C C . TYR B 1 163 ? -29.757 -31.834 22.754 1.00 19.77 163 TYR B C 1
ATOM 3623 O O . TYR B 1 163 ? -29.129 -32.869 22.392 1.00 19.17 163 TYR B O 1
ATOM 3632 N N . LEU B 1 164 ? -29.241 -30.956 23.612 1.00 19.62 164 LEU B N 1
ATOM 3633 C CA . LEU B 1 164 ? -27.889 -31.208 24.185 1.00 19.35 164 LEU B CA 1
ATOM 3634 C C . LEU B 1 164 ? -27.778 -32.500 25.023 1.00 20.04 164 LEU B C 1
ATOM 3635 O O . LEU B 1 164 ? -26.705 -33.076 25.109 1.00 19.52 164 LEU B O 1
ATOM 3640 N N . LYS B 1 165 ? -28.872 -32.941 25.629 1.00 21.32 165 LYS B N 1
ATOM 3641 C CA . LYS B 1 165 ? -28.831 -34.174 26.434 1.00 22.45 165 LYS B CA 1
ATOM 3642 C C . LYS B 1 165 ? -28.541 -35.430 25.590 1.00 21.93 165 LYS B C 1
ATOM 3643 O O . LYS B 1 165 ? -28.193 -36.481 26.141 1.00 22.55 165 LYS B O 1
ATOM 3649 N N . TYR B 1 166 ? -28.681 -35.328 24.271 1.00 20.63 166 TYR B N 1
ATOM 3650 C CA . TYR B 1 166 ? -28.369 -36.460 23.421 1.00 20.47 166 TYR B CA 1
ATOM 3651 C C . TYR B 1 166 ? -26.885 -36.565 23.109 1.00 19.31 166 TYR B C 1
ATOM 3652 O O . TYR B 1 166 ? -26.434 -37.547 22.488 1.00 19.31 166 TYR B O 1
ATOM 3661 N N . LEU B 1 167 ? -26.104 -35.569 23.509 1.00 18.31 167 LEU B N 1
ATOM 3662 C CA . LEU B 1 167 ? -24.722 -35.541 23.060 1.00 17.37 167 LEU B CA 1
ATOM 3663 C C . LEU B 1 167 ? -23.714 -35.977 24.093 1.00 17.47 167 LEU B C 1
ATOM 3664 O O . LEU B 1 167 ? -23.747 -35.534 25.249 1.00 17.97 167 LEU B O 1
ATOM 3669 N N . ASP B 1 168 ? -22.784 -36.814 23.643 1.00 16.95 168 ASP B N 1
ATOM 3670 C CA . ASP B 1 168 ? -21.650 -37.203 24.484 1.00 17.23 168 ASP B CA 1
ATOM 3671 C C . ASP B 1 168 ? -20.544 -36.125 24.508 1.00 16.61 168 ASP B C 1
ATOM 3672 O O . ASP B 1 168 ? -19.777 -36.019 25.503 1.00 16.90 168 ASP B O 1
ATOM 3677 N N . LEU B 1 169 ? -20.482 -35.328 23.441 1.00 15.61 169 LEU B N 1
ATOM 3678 C CA . LEU B 1 169 ? -19.516 -34.241 23.357 1.00 15.38 169 LEU B CA 1
ATOM 3679 C C . LEU B 1 169 ? -20.081 -33.135 22.518 1.00 14.61 169 LEU B C 1
ATOM 3680 O O . LEU B 1 169 ? -20.659 -33.421 21.481 1.00 14.26 169 LEU B O 1
ATOM 3685 N N . PHE B 1 170 ? -19.916 -31.896 22.972 1.00 14.43 170 PHE B N 1
ATOM 3686 C CA . PHE B 1 170 ? -20.351 -30.750 22.223 1.00 13.96 170 PHE B CA 1
ATOM 3687 C C . PHE B 1 170 ? -19.215 -29.749 22.106 1.00 14.01 170 PHE B C 1
ATOM 3688 O O . PHE B 1 170 ? -18.637 -29.397 23.138 1.00 14.30 170 PHE B O 1
ATOM 3696 N N . LYS B 1 171 ? -18.862 -29.309 20.880 1.00 13.91 171 LYS B N 1
ATOM 3697 C CA . LYS B 1 171 ? -17.736 -28.400 20.665 1.00 14.59 171 LYS B CA 1
ATOM 3698 C C . LYS B 1 171 ? -18.253 -26.979 20.474 1.00 14.50 171 LYS B C 1
ATOM 3699 O O . LYS B 1 171 ? -19.204 -26.761 19.716 1.00 14.28 171 LYS B O 1
ATOM 3703 N N . VAL B 1 172 ? -17.667 -26.040 21.201 1.00 15.16 172 VAL B N 1
ATOM 3704 C CA . VAL B 1 172 ? -17.896 -24.608 21.003 1.00 15.26 172 VAL B CA 1
ATOM 3705 C C . VAL B 1 172 ? -16.567 -23.898 20.777 1.00 15.65 172 VAL B C 1
ATOM 3706 O O . VAL B 1 172 ? -15.520 -24.408 21.203 1.00 16.63 172 VAL B O 1
ATOM 3710 N N . ASP B 1 173 ? -16.569 -22.739 20.091 1.00 15.61 173 ASP B N 1
ATOM 3711 C CA . ASP B 1 173 ? -15.485 -21.752 20.246 1.00 16.28 173 ASP B CA 1
ATOM 3712 C C . ASP B 1 173 ? -15.972 -20.581 21.096 1.00 16.51 173 ASP B C 1
ATOM 3713 O O . ASP B 1 173 ? -17.106 -20.614 21.602 1.00 16.18 173 ASP B O 1
ATOM 3718 N N . SER B 1 174 ? -15.135 -19.576 21.317 1.00 17.20 174 SER B N 1
ATOM 3719 C CA . SER B 1 174 ? -15.540 -18.456 22.180 1.00 17.98 174 SER B CA 1
ATOM 3720 C C . SER B 1 174 ? -16.817 -17.758 21.737 1.00 17.94 174 SER B C 1
ATOM 3721 O O . SER B 1 174 ? -17.692 -17.449 22.567 1.00 18.04 174 SER B O 1
ATOM 3724 N N . ARG B 1 175 ? -16.897 -17.472 20.438 1.00 17.84 175 ARG B N 1
ATOM 3725 C CA . ARG B 1 175 ? -18.055 -16.790 19.884 1.00 18.09 175 ARG B CA 1
ATOM 3726 C C . ARG B 1 175 ? -19.339 -17.589 20.035 1.00 17.34 175 ARG B C 1
ATOM 3727 O O . ARG B 1 175 ? -20.349 -17.072 20.508 1.00 17.83 175 ARG B O 1
ATOM 3731 N N . GLU B 1 176 ? -19.275 -18.873 19.740 1.00 16.11 176 GLU B N 1
ATOM 3732 C CA . GLU B 1 176 ? -20.425 -19.728 19.877 1.00 15.58 176 GLU B CA 1
ATOM 3733 C C . GLU B 1 176 ? -20.841 -19.922 21.346 1.00 15.90 176 GLU B C 1
ATOM 3734 O O . GLU B 1 176 ? -22.035 -19.929 21.643 1.00 15.97 176 GLU B O 1
ATOM 3740 N N . ALA B 1 177 ? -19.883 -19.995 22.249 1.00 16.19 177 ALA B N 1
ATOM 3741 C CA . ALA B 1 177 ? -20.181 -20.201 23.656 1.00 17.04 177 ALA B CA 1
ATOM 3742 C C . ALA B 1 177 ? -20.921 -18.976 24.197 1.00 17.91 177 ALA B C 1
ATOM 3743 O O . ALA B 1 177 ? -21.937 -19.142 24.901 1.00 17.89 177 ALA B O 1
ATOM 3745 N N . GLU B 1 178 ? -20.460 -17.774 23.852 1.00 18.68 178 GLU B N 1
ATOM 3746 C CA . GLU B 1 178 ? -21.145 -16.551 24.336 1.00 20.02 178 GLU B CA 1
ATOM 3747 C C . GLU B 1 178 ? -22.559 -16.435 23.763 1.00 19.37 178 GLU B C 1
ATOM 3748 O O . GLU B 1 178 ? -23.493 -16.002 24.457 1.00 19.75 178 GLU B O 1
ATOM 3754 N N . THR B 1 179 ? -22.737 -16.840 22.498 1.00 18.36 179 THR B N 1
ATO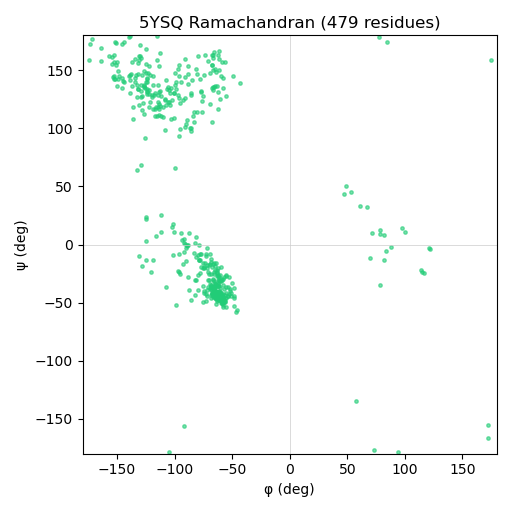M 3755 C CA . THR B 1 179 ? -24.081 -16.787 21.901 1.00 18.22 179 THR B CA 1
ATOM 3756 C C . THR B 1 179 ? -25.068 -17.697 22.663 1.00 18.09 179 THR B C 1
ATOM 3757 O O . THR B 1 179 ? -26.238 -17.351 22.848 1.00 18.50 179 THR B O 1
ATOM 3761 N N . LEU B 1 180 ? -24.572 -18.852 23.145 1.00 17.61 180 LEU B N 1
ATOM 3762 C CA . LEU B 1 180 ? -25.412 -19.849 23.843 1.00 18.10 180 LEU B CA 1
ATOM 3763 C C . LEU B 1 180 ? -25.728 -19.491 25.288 1.00 19.01 180 LEU B C 1
ATOM 3764 O O . LEU B 1 180 ? -26.706 -19.993 25.881 1.00 20.12 180 LEU B O 1
ATOM 3769 N N . THR B 1 181 ? -24.879 -18.687 25.908 1.00 19.65 181 THR B N 1
ATOM 3770 C CA . THR B 1 181 ? -24.956 -18.484 27.358 1.00 20.71 181 THR B CA 1
ATOM 3771 C C . THR B 1 181 ? -25.177 -17.048 27.836 1.00 21.50 181 THR B C 1
ATOM 3772 O O . THR B 1 181 ? -25.707 -16.842 28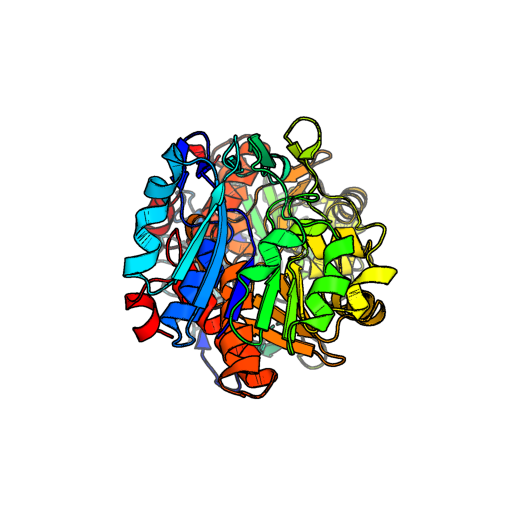.959 1.00 22.58 181 THR B O 1
ATOM 3776 N N . GLY B 1 182 ? -24.806 -16.071 27.002 1.00 21.01 182 GLY B N 1
ATOM 3777 C CA . GLY B 1 182 ? -24.885 -14.657 27.378 1.00 21.93 182 GLY B CA 1
ATOM 3778 C C . GLY B 1 182 ? -23.752 -14.206 28.271 1.00 22.77 182 GLY B C 1
ATOM 3779 O O . GLY B 1 182 ? -23.832 -13.103 28.833 1.00 23.46 182 GLY B O 1
ATOM 3780 N N . THR B 1 183 ? -22.733 -15.035 28.479 1.00 22.63 183 THR B N 1
ATOM 3781 C CA . THR B 1 183 ? -21.604 -14.661 29.328 1.00 23.49 183 THR B CA 1
ATOM 3782 C C . THR B 1 183 ? -20.330 -14.737 28.510 1.00 23.10 183 THR B C 1
ATOM 3783 O O . THR B 1 183 ? -20.196 -15.586 27.629 1.00 22.06 183 THR B O 1
ATOM 3787 N N . ASN B 1 184 ? -19.409 -13.836 28.822 1.00 24.08 184 ASN B N 1
ATOM 3788 C CA . ASN B 1 184 ? -18.085 -13.800 28.197 1.00 24.20 184 ASN B CA 1
ATOM 3789 C C . ASN B 1 184 ? -17.054 -14.685 28.955 1.00 24.86 184 ASN B C 1
ATOM 3790 O O . ASN B 1 184 ? -15.914 -14.785 28.520 1.00 25.21 184 ASN B O 1
ATOM 3795 N N . ASP B 1 185 ? -17.456 -15.346 30.047 1.00 25.34 185 ASP B N 1
ATOM 3796 C CA . ASP B 1 185 ? -16.564 -16.230 30.837 1.00 25.91 185 ASP B CA 1
ATOM 3797 C C . ASP B 1 185 ? -16.693 -17.633 30.229 1.00 24.57 185 ASP B C 1
ATOM 3798 O O . ASP B 1 185 ? -17.662 -18.337 30.506 1.00 24.20 185 ASP B O 1
ATOM 3803 N N . LEU B 1 186 ? -15.686 -18.038 29.469 1.00 24.09 186 LEU B N 1
ATOM 3804 C CA . LEU B 1 186 ? -15.747 -19.295 28.709 1.00 23.25 186 LEU B CA 1
ATOM 3805 C C . LEU B 1 186 ? -15.837 -20.517 29.618 1.00 23.70 186 LEU B C 1
ATOM 3806 O O . LEU B 1 186 ? -16.577 -21.477 29.309 1.00 23.17 186 LEU B O 1
ATOM 3811 N N A ARG B 1 187 ? -15.098 -20.480 30.736 0.50 24.80 187 ARG B N 1
ATOM 3812 N N B ARG B 1 187 ? -15.134 -20.478 30.745 0.50 24.87 187 ARG B N 1
ATOM 3813 C CA A ARG B 1 187 ? -15.214 -21.475 31.801 0.50 25.39 187 ARG B CA 1
ATOM 3814 C CA B ARG B 1 187 ? -15.246 -21.524 31.732 0.50 25.44 187 ARG B CA 1
ATOM 3815 C C A ARG B 1 187 ? -16.673 -21.582 32.253 0.50 25.36 187 ARG B C 1
ATOM 3816 C C B ARG B 1 187 ? -16.677 -21.599 32.292 0.50 25.47 187 ARG B C 1
ATOM 3817 O O A ARG B 1 187 ? -17.248 -22.654 32.207 0.50 25.05 187 ARG B O 1
ATOM 3818 O O B ARG B 1 187 ? -17.245 -22.678 32.354 0.50 25.26 187 ARG B O 1
ATOM 3829 N N . GLU B 1 188 ? -17.298 -20.462 32.633 1.00 26.00 188 GLU B N 1
ATOM 3830 C CA . GLU B 1 188 ? -18.726 -20.487 33.070 1.00 26.37 188 GLU B CA 1
ATOM 3831 C C . GLU B 1 188 ? -19.656 -20.931 31.934 1.00 24.63 188 GLU B C 1
ATOM 3832 O O . GLU B 1 188 ? -20.599 -21.688 32.171 1.00 24.47 188 GLU B O 1
ATOM 3838 N N . SER B 1 189 ? -19.351 -20.576 30.688 1.00 23.58 189 SER B N 1
ATOM 3839 C CA . SER B 1 189 ? -20.147 -21.098 29.575 1.00 22.30 189 SER B CA 1
ATOM 3840 C C . SER B 1 189 ? -20.088 -22.597 29.478 1.00 21.63 189 SER B C 1
ATOM 3841 O O . SER B 1 189 ? -21.089 -23.220 29.159 1.00 21.14 189 SER B O 1
ATOM 3844 N N . CYS B 1 190 ? -18.934 -23.196 29.780 1.00 21.76 190 CYS B N 1
ATOM 3845 C CA . CYS B 1 190 ? -18.863 -24.671 29.816 1.00 21.73 190 CYS B CA 1
ATOM 3846 C C . CYS B 1 190 ? -19.766 -25.299 30.913 1.00 22.69 190 CYS B C 1
ATOM 3847 O O . CYS B 1 190 ? -20.453 -26.326 30.673 1.00 22.12 190 CYS B O 1
ATOM 3850 N N . ARG B 1 191 ? -19.732 -24.732 32.114 1.00 24.49 191 ARG B N 1
ATOM 3851 C CA . ARG B 1 191 ? -20.615 -25.193 33.198 1.00 25.79 191 ARG B CA 1
ATOM 3852 C C . ARG B 1 191 ? -22.105 -25.117 32.804 1.00 25.28 191 ARG B C 1
ATOM 3853 O O . ARG B 1 191 ? -22.846 -26.080 32.966 1.00 25.35 191 ARG B O 1
ATOM 3861 N N . ILE B 1 192 ? -22.510 -23.960 32.282 1.00 24.95 192 ILE B N 1
ATOM 3862 C CA . ILE B 1 192 ? -23.876 -23.723 31.776 1.00 24.52 192 ILE B CA 1
ATOM 3863 C C . ILE B 1 192 ? -24.298 -24.730 30.694 1.00 23.76 192 ILE B C 1
ATOM 3864 O O . ILE B 1 192 ? -25.326 -25.381 30.828 1.00 24.19 192 ILE B O 1
ATOM 3869 N N . ILE B 1 193 ? -23.456 -24.939 29.679 1.00 26.42 193 ILE B N 1
ATOM 3870 C CA . ILE B 1 193 ? -23.832 -25.818 28.583 1.00 25.37 193 ILE B CA 1
ATOM 3871 C C . ILE B 1 193 ? -23.923 -27.282 29.063 1.00 25.86 193 ILE B C 1
ATOM 3872 O O . ILE B 1 193 ? -24.896 -27.985 28.752 1.00 26.64 193 ILE B O 1
ATOM 3877 N N . ARG B 1 194 ? -22.957 -27.707 29.886 1.00 26.21 194 ARG B N 1
ATOM 3878 C CA . ARG B 1 194 ? -23.019 -29.011 30.555 1.00 27.76 194 ARG B CA 1
ATOM 3879 C C . ARG B 1 194 ? -24.349 -29.197 31.282 1.00 30.07 194 ARG B C 1
ATOM 3880 O O . ARG B 1 194 ? -24.961 -30.244 31.175 1.00 31.00 194 ARG B O 1
ATOM 3888 N N . SER B 1 195 ? -24.849 -28.149 31.929 1.00 31.66 195 SER B N 1
ATOM 3889 C CA . SER B 1 195 ? -26.124 -28.228 32.665 1.00 34.60 195 SER B CA 1
ATOM 3890 C C . SER B 1 195 ? -27.351 -28.468 31.760 1.00 34.91 195 SER B C 1
ATOM 3891 O O . SER B 1 195 ? -28.379 -28.955 32.258 1.00 37.31 195 SER B O 1
ATOM 3894 N N . PHE B 1 196 ? -27.257 -28.106 30.474 1.00 33.01 196 PHE B N 1
ATOM 3895 C CA . PHE B 1 196 ? -28.277 -28.486 29.479 1.00 33.40 196 PHE B CA 1
ATOM 3896 C C . PHE B 1 196 ? -28.218 -30.003 29.139 1.00 32.45 196 PHE B C 1
ATOM 3897 O O . PHE B 1 196 ? -29.165 -30.540 28.547 1.00 33.50 196 PHE B O 1
ATOM 3905 N N . GLY B 1 197 ? -27.115 -30.686 29.455 1.00 30.38 197 GLY B N 1
ATOM 3906 C CA . GLY B 1 197 ? -27.080 -32.172 29.472 1.00 30.23 197 GLY B CA 1
ATOM 3907 C C . GLY B 1 197 ? -26.066 -32.850 28.543 1.00 27.69 197 GLY B C 1
ATOM 3908 O O . GLY B 1 197 ? -25.948 -34.063 28.548 1.00 28.24 197 GLY B O 1
ATOM 3909 N N . ALA B 1 198 ? -25.337 -32.087 27.747 1.00 25.35 198 ALA B N 1
ATOM 3910 C CA . ALA B 1 198 ? -24.170 -32.630 26.971 1.00 23.45 198 ALA B CA 1
ATOM 3911 C C . ALA B 1 198 ? -23.061 -33.039 27.942 1.00 23.01 198 ALA B C 1
ATOM 3912 O O . ALA B 1 198 ? -22.683 -32.235 28.812 1.00 23.03 198 ALA B O 1
ATOM 3914 N N . LYS B 1 199 ? -22.499 -34.237 27.766 1.00 22.89 199 LYS B N 1
ATOM 3915 C CA . LYS B 1 199 ? -21.651 -34.839 28.823 1.00 23.53 199 LYS B CA 1
ATOM 3916 C C . LYS B 1 199 ? -20.262 -34.186 28.926 1.00 21.79 199 LYS B C 1
ATOM 3917 O O . LYS B 1 199 ? -19.704 -33.986 30.044 1.00 22.63 199 LYS B O 1
ATOM 3922 N N . ILE B 1 200 ? -19.699 -33.881 27.769 1.00 19.49 200 ILE B N 1
ATOM 3923 C CA . ILE B 1 200 ? -18.419 -33.207 27.669 1.00 18.01 200 ILE B CA 1
ATOM 3924 C C . ILE B 1 200 ? -18.558 -31.974 26.790 1.00 16.50 200 ILE B C 1
ATOM 3925 O O . ILE B 1 200 ? -19.150 -32.030 25.730 1.00 15.98 200 ILE B O 1
ATOM 3930 N N . ILE B 1 201 ? -17.956 -30.875 27.235 1.00 16.04 201 ILE B N 1
ATOM 3931 C CA . ILE B 1 201 ? -17.890 -29.668 26.429 1.00 15.34 201 ILE B CA 1
ATOM 3932 C C . ILE B 1 201 ? -16.436 -29.473 26.053 1.00 14.69 201 ILE B C 1
ATOM 3933 O O . ILE B 1 201 ? -15.587 -29.497 26.915 1.00 15.55 201 ILE B O 1
ATOM 3938 N N . LEU B 1 202 ? -16.173 -29.304 24.752 1.00 14.26 202 LEU B N 1
ATOM 3939 C CA . LEU B 1 202 ? -14.820 -29.007 24.303 1.00 13.98 202 LEU B CA 1
ATOM 3940 C C . LEU B 1 202 ? -14.862 -27.604 23.746 1.00 13.96 202 LEU B C 1
ATOM 3941 O O . LEU B 1 202 ? -15.602 -27.323 22.830 1.00 14.08 202 LEU B O 1
ATOM 3946 N N . ALA B 1 203 ? -14.123 -26.702 24.367 1.00 14.21 203 ALA B N 1
ATOM 3947 C CA . ALA B 1 203 ? -14.187 -25.284 24.046 1.00 14.67 203 ALA B CA 1
ATOM 3948 C C . ALA B 1 203 ? -12.842 -24.810 23.555 1.00 14.89 203 ALA B C 1
ATOM 3949 O O . ALA B 1 203 ? -11.853 -24.786 24.320 1.00 15.74 203 ALA B O 1
ATOM 3951 N N . THR B 1 204 ? -12.793 -24.373 22.300 1.00 15.34 204 THR B N 1
ATOM 3952 C CA . THR B 1 204 ? -11.570 -23.852 21.705 1.00 15.99 204 THR B CA 1
ATOM 3953 C C . THR B 1 204 ? -11.586 -22.330 21.808 1.00 16.91 204 THR B C 1
ATOM 3954 O O . THR B 1 204 ? -12.630 -21.659 21.715 1.00 17.24 204 THR B O 1
ATOM 3958 N N . HIS B 1 205 ? -10.399 -21.786 22.011 1.00 17.39 205 HIS B N 1
ATOM 3959 C CA . HIS B 1 205 ? -10.201 -20.363 22.055 1.00 18.40 205 HIS B CA 1
ATOM 3960 C C . HIS B 1 205 ? -8.771 -20.118 21.588 1.00 19.16 205 HIS B C 1
ATOM 3961 O O . HIS B 1 205 ? -8.050 -21.066 21.333 1.00 19.15 205 HIS B O 1
ATOM 3968 N N . ALA B 1 206 ? -8.403 -18.854 21.439 1.00 20.52 206 ALA B N 1
ATOM 3969 C CA . ALA B 1 206 ? -7.161 -18.465 20.769 1.00 21.63 206 ALA B CA 1
ATOM 3970 C C . ALA B 1 206 ? -5.914 -19.201 21.307 1.00 21.53 206 ALA B C 1
ATOM 3971 O O . ALA B 1 206 ? -5.117 -19.739 20.523 1.00 22.23 206 ALA B O 1
ATOM 3973 N N . SER B 1 207 ? -5.800 -19.314 22.627 1.00 20.77 207 SER B N 1
ATOM 3974 C CA . SER B 1 207 ? -4.591 -19.832 23.256 1.00 21.19 207 SER B CA 1
ATOM 3975 C C . SER B 1 207 ? -4.644 -21.321 23.609 1.00 20.02 207 SER B C 1
ATOM 3976 O O . SER B 1 207 ? -3.657 -21.882 24.049 1.00 20.66 207 SER B O 1
ATOM 3979 N N . GLY B 1 208 ? -5.796 -21.967 23.475 1.00 18.61 208 GLY B N 1
ATOM 3980 C CA . GLY B 1 208 ? -5.854 -23.374 23.850 1.00 18.17 208 GLY B CA 1
ATOM 3981 C C . GLY B 1 208 ? -7.244 -23.979 23.844 1.00 16.94 208 GLY B C 1
ATOM 3982 O O . GLY B 1 208 ? -8.183 -23.454 23.261 1.00 16.47 208 GLY B O 1
ATOM 3983 N N . VAL B 1 209 ? -7.328 -25.158 24.442 1.00 17.15 209 VAL B N 1
ATOM 3984 C CA . VAL B 1 209 ? -8.578 -25.886 24.600 1.00 16.23 209 VAL B CA 1
ATOM 3985 C C . VAL B 1 209 ? -8.930 -26.100 26.052 1.00 16.52 209 VAL B C 1
ATOM 3986 O O . VAL B 1 209 ? -8.052 -26.256 26.912 1.00 17.39 209 VAL B O 1
ATOM 3990 N N . ILE B 1 210 ? -10.234 -26.047 26.314 1.00 17.38 210 ILE B N 1
ATOM 3991 C CA . ILE B 1 210 ? -10.773 -26.365 27.619 1.00 18.06 210 ILE B CA 1
ATOM 3992 C C . ILE B 1 210 ? -11.677 -27.550 27.395 1.00 17.65 210 ILE B C 1
ATOM 3993 O O . ILE B 1 210 ? -12.559 -27.509 26.541 1.00 17.75 210 ILE B O 1
ATOM 3998 N N . VAL B 1 211 ? -11.489 -28.601 28.172 1.00 17.72 211 VAL B N 1
ATOM 3999 C CA . VAL B 1 211 ? -12.439 -29.725 28.151 1.00 17.67 211 VAL B CA 1
ATOM 4000 C C . VAL B 1 211 ? -13.133 -29.802 29.514 1.00 18.17 211 VAL B C 1
ATOM 4001 O O . VAL B 1 211 ? -12.477 -29.884 30.557 1.00 19.12 211 VAL B O 1
ATOM 4005 N N . PHE B 1 212 ? -14.451 -29.851 29.503 1.00 17.86 212 PHE B N 1
ATOM 4006 C CA . PHE B 1 212 ? -15.222 -29.853 30.744 1.00 18.36 212 PHE B CA 1
ATOM 4007 C C . PHE B 1 212 ? -16.194 -30.992 30.773 1.00 18.45 212 PHE B C 1
ATOM 4008 O O . PHE B 1 212 ? -17.060 -31.059 29.901 1.00 18.08 212 PHE B O 1
ATOM 4016 N N . ASP B 1 213 ? -16.092 -31.864 31.798 1.00 18.84 213 ASP B N 1
ATOM 4017 C CA . ASP B 1 213 ? -17.033 -32.940 31.963 1.00 19.37 213 ASP B CA 1
ATOM 4018 C C . ASP B 1 213 ? -17.689 -32.899 33.376 1.00 20.33 213 ASP B C 1
ATOM 4019 O O . ASP B 1 213 ? -18.207 -33.892 33.884 1.00 20.81 213 ASP B O 1
ATOM 4024 N N . GLY B 1 214 ? -17.665 -31.721 33.985 1.00 20.81 214 GLY B N 1
ATOM 4025 C CA . GLY B 1 214 ? -18.014 -31.547 35.410 1.00 22.04 214 GLY B CA 1
ATOM 4026 C C . GLY B 1 214 ? -16.788 -31.101 36.199 1.00 22.50 214 GLY B C 1
ATOM 4027 O O . GLY B 1 214 ? -16.948 -30.559 37.303 1.00 23.67 214 GLY B O 1
ATOM 4028 N N . ASN B 1 215 ? -15.590 -31.382 35.649 1.00 22.04 215 ASN B N 1
ATOM 4029 C CA . ASN B 1 215 ? -14.326 -30.818 36.077 1.00 22.28 215 ASN B CA 1
ATOM 4030 C C . ASN B 1 215 ? -13.571 -30.332 34.854 1.00 21.41 215 ASN B C 1
ATOM 4031 O O . ASN B 1 215 ? -13.833 -30.781 33.713 1.00 20.27 215 ASN B O 1
ATOM 4036 N N . PHE B 1 216 ? -12.664 -29.384 35.064 1.00 21.95 216 PHE B N 1
ATOM 4037 C CA . PHE B 1 216 ? -11.964 -28.727 33.948 1.00 21.38 216 PHE B CA 1
ATOM 4038 C C . PHE B 1 216 ? -10.624 -29.410 33.674 1.00 21.36 216 PHE B C 1
ATOM 4039 O O . PHE B 1 216 ? -9.904 -29.772 34.620 1.00 21.84 216 PHE B O 1
ATOM 4047 N N . TYR B 1 217 ? -10.312 -29.549 32.378 1.00 20.61 217 TYR B N 1
ATOM 4048 C CA . TYR B 1 217 ? -9.002 -29.947 31.874 1.00 20.76 217 TYR B CA 1
ATOM 4049 C C . TYR B 1 217 ? -8.640 -28.920 30.820 1.00 20.45 217 TYR B C 1
ATOM 4050 O O . TYR B 1 217 ? -9.486 -28.567 29.974 1.00 19.92 217 TYR B O 1
ATOM 4059 N N . GLU B 1 218 ? -7.424 -28.397 30.875 1.00 20.95 218 GLU B N 1
ATOM 4060 C CA . GLU B 1 218 ? -6.991 -27.337 29.975 1.00 20.92 218 GLU B CA 1
ATOM 4061 C C . GLU B 1 218 ? -5.693 -27.799 29.307 1.00 20.75 218 GLU B C 1
ATOM 4062 O O . GLU B 1 218 ? -4.883 -28.524 29.914 1.00 21.71 218 GLU B O 1
ATOM 4065 N N . ALA B 1 219 ? -5.472 -27.348 28.071 1.00 19.85 219 ALA B N 1
ATOM 4066 C CA . ALA B 1 219 ? -4.155 -27.483 27.433 1.00 19.80 219 ALA B CA 1
ATOM 4067 C C . ALA B 1 219 ? -3.945 -26.364 26.439 1.00 19.52 219 ALA B C 1
ATOM 4068 O O . ALA B 1 219 ? -4.875 -25.928 25.758 1.00 19.30 219 ALA B O 1
ATOM 4070 N N . SER B 1 220 ? -2.711 -25.888 26.380 1.00 19.88 220 SER B N 1
ATOM 4071 C CA . SER B 1 220 ? -2.352 -24.787 25.515 1.00 19.88 220 SER B CA 1
ATOM 4072 C C . SER B 1 220 ? -1.941 -25.237 24.147 1.00 18.75 220 SER B C 1
ATOM 4073 O O . SER B 1 220 ? -1.355 -26.305 23.956 1.00 18.70 220 SER B O 1
ATOM 4076 N N . PHE B 1 221 ? -2.256 -24.400 23.149 1.00 17.43 221 PHE B N 1
ATOM 4077 C CA . PHE B 1 221 ? -1.665 -24.574 21.838 1.00 16.69 221 PHE B CA 1
ATOM 4078 C C . PHE B 1 221 ? -0.276 -23.952 21.847 1.00 16.67 221 PHE B C 1
ATOM 4079 O O . PHE B 1 221 ? -0.034 -23.046 22.649 1.00 17.08 221 PHE B O 1
ATOM 4087 N N . ARG B 1 222 ? 0.622 -24.493 21.010 1.00 16.01 222 ARG B N 1
ATOM 4088 C CA . ARG B 1 222 ? 2.003 -23.932 20.934 1.00 16.48 222 ARG B CA 1
ATOM 4089 C C . ARG B 1 222 ? 2.006 -22.598 20.212 1.00 16.28 222 ARG B C 1
ATOM 4090 O O . ARG B 1 222 ? 2.641 -21.641 20.670 1.00 16.41 222 ARG B O 1
ATOM 4094 N N . SER B 1 223 ? 1.354 -22.568 19.063 1.00 15.51 223 SER B N 1
ATOM 4095 C CA . SER B 1 223 ? 1.286 -21.380 18.225 1.00 15.86 223 SER B CA 1
ATOM 4096 C C . SER B 1 223 ? 0.194 -21.468 17.198 1.00 15.50 223 SER B C 1
ATOM 4097 O O . SER B 1 223 ? -0.382 -22.544 16.978 1.00 15.15 223 SER B O 1
ATOM 4100 N N . TRP B 1 224 ? -0.097 -20.337 16.541 1.00 15.87 224 TRP B N 1
ATOM 4101 C CA . TRP B 1 224 ? -0.915 -20.338 15.347 1.00 15.97 224 TRP B CA 1
ATOM 4102 C C . TRP B 1 224 ? -0.577 -19.140 14.507 1.00 16.57 224 TRP B C 1
ATOM 4103 O O . TRP B 1 224 ? -0.068 -18.104 15.016 1.00 16.63 224 TRP B O 1
ATOM 4114 N N . SER B 1 225 ? -0.855 -19.322 13.224 1.00 17.32 225 SER B N 1
ATOM 4115 C CA . SER B 1 225 ? -0.727 -18.279 12.196 1.00 18.58 225 SER B CA 1
ATOM 4116 C C . SER B 1 225 ? -2.134 -18.012 11.680 1.00 19.10 225 SER B C 1
ATOM 4117 O O . SER B 1 225 ? -3.038 -18.831 11.791 1.00 18.81 225 SER B O 1
ATOM 4120 N N . LEU B 1 226 ? -2.330 -16.850 11.094 1.00 20.46 226 LEU B N 1
ATOM 4121 C CA . LEU B 1 226 ? -3.676 -16.507 10.629 1.00 21.14 226 LEU B CA 1
ATOM 4122 C C . LEU B 1 226 ? -4.205 -17.547 9.629 1.00 20.77 226 LEU B C 1
ATOM 4123 O O . LEU B 1 226 ? -5.301 -18.043 9.780 1.00 20.69 226 LEU B O 1
ATOM 4128 N N . GLU B 1 227 ? -3.369 -17.901 8.686 1.00 21.05 227 GLU B N 1
ATOM 4129 C CA . GLU B 1 227 ? -3.730 -18.879 7.664 1.00 21.08 227 GLU B CA 1
ATOM 4130 C C . GLU B 1 227 ? -3.960 -20.254 8.275 1.00 19.99 227 GLU B C 1
ATOM 4131 O O . GLU B 1 227 ? -4.801 -21.048 7.763 1.00 19.61 227 GLU B O 1
ATOM 4134 N N . GLY B 1 228 ? -3.202 -20.530 9.330 1.00 18.93 228 GLY B N 1
ATOM 4135 C CA . GLY B 1 228 ? -3.304 -21.840 10.047 1.00 18.23 228 GLY B CA 1
ATOM 4136 C C . GLY B 1 228 ? -4.492 -22.050 10.954 1.00 18.20 228 GLY B C 1
ATOM 4137 O O . GLY B 1 228 ? -4.779 -23.201 11.371 1.00 17.33 228 GLY B O 1
ATOM 4138 N N . ARG B 1 229 ? -5.174 -20.970 11.311 1.00 18.62 229 ARG B N 1
ATOM 4139 C CA . ARG B 1 229 ? -6.222 -21.039 12.297 1.00 18.78 229 ARG B CA 1
ATOM 4140 C C . ARG B 1 229 ? -7.503 -21.723 11.840 1.00 18.32 229 ARG B C 1
ATOM 4141 O O . ARG B 1 229 ? -8.110 -22.423 12.609 1.00 18.24 229 ARG B O 1
ATOM 4145 N N . THR B 1 230 ? -7.942 -21.512 10.619 1.00 18.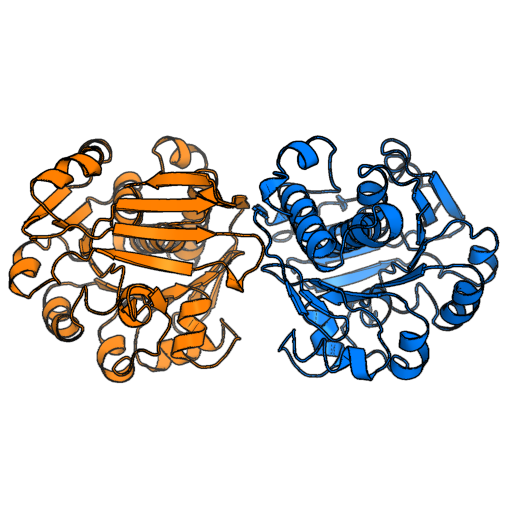14 230 THR B N 1
ATOM 4146 C CA . THR B 1 230 ? -9.212 -22.062 10.221 1.00 18.14 230 THR B CA 1
ATOM 4147 C C . THR B 1 230 ? -9.122 -23.597 10.228 1.00 17.45 230 THR B C 1
ATOM 4148 O O . THR B 1 230 ? -8.122 -24.171 9.811 1.00 16.73 230 THR B O 1
ATOM 4152 N N . GLY B 1 231 ? -10.146 -24.234 10.761 1.00 17.31 231 GLY B N 1
ATOM 4153 C CA . GLY B 1 231 ? -10.124 -25.653 10.991 1.00 17.00 231 GLY B CA 1
ATOM 4154 C C . GLY B 1 231 ? -9.549 -26.096 12.339 1.00 16.62 231 GLY B C 1
ATOM 4155 O O . GLY B 1 231 ? -9.519 -27.284 12.629 1.00 16.57 231 GLY B O 1
ATOM 4156 N N . ARG B 1 232 ? -9.084 -25.147 13.160 1.00 16.64 232 ARG B N 1
ATOM 4157 C CA . ARG B 1 232 ? -8.595 -25.394 14.523 1.00 16.44 232 ARG B CA 1
ATOM 4158 C C . ARG B 1 232 ? -9.555 -26.316 15.273 1.00 16.19 232 ARG B C 1
ATOM 4159 O O . ARG B 1 232 ? -9.124 -27.333 15.771 1.00 16.24 232 ARG B O 1
ATOM 4167 N N . GLY B 1 233 ? -10.827 -25.907 15.362 1.00 16.63 233 GLY B N 1
ATOM 4168 C CA . GLY B 1 233 ? -11.833 -26.532 16.195 1.00 16.77 233 GLY B CA 1
ATOM 4169 C C . GLY B 1 233 ? -12.152 -27.936 15.750 1.00 16.90 233 GLY B C 1
ATOM 4170 O O . GLY B 1 233 ? -12.300 -28.850 16.573 1.00 16.70 233 GLY B O 1
ATOM 4171 N N . ASP B 1 234 ? -12.245 -28.111 14.447 1.00 17.55 234 ASP B N 1
ATOM 4172 C CA . ASP B 1 234 ? -12.584 -29.413 13.894 1.00 17.99 234 ASP B CA 1
ATOM 4173 C C . ASP B 1 234 ? -11.393 -30.345 13.969 1.00 16.83 234 ASP B C 1
ATOM 4174 O O . ASP B 1 234 ? -11.572 -31.510 14.318 1.00 16.89 234 ASP B O 1
ATOM 4179 N N . THR B 1 235 ? -10.173 -29.800 13.786 1.00 15.84 235 THR B N 1
ATOM 4180 C CA . THR B 1 235 ? -8.960 -30.559 14.023 1.00 15.37 235 THR B CA 1
ATOM 4181 C C . THR B 1 235 ? -8.868 -31.009 15.507 1.00 14.94 235 THR B C 1
ATOM 4182 O O . THR B 1 235 ? -8.647 -32.176 15.769 1.00 15.36 235 THR B O 1
ATOM 4186 N N . CYS B 1 236 ? -9.107 -30.093 16.444 1.00 14.98 236 CYS B N 1
ATOM 4187 C CA . CYS B 1 236 ? -9.014 -30.378 17.871 1.00 15.14 236 CYS B CA 1
ATOM 4188 C C . CYS B 1 236 ? -10.091 -31.371 18.323 1.00 14.80 236 CYS B C 1
ATOM 4189 O O . CYS B 1 236 ? -9.798 -32.274 19.110 1.00 14.72 236 CYS B O 1
ATOM 4192 N N . THR B 1 237 ? -11.318 -31.198 17.846 1.00 14.66 237 THR B N 1
ATOM 4193 C CA . THR B 1 237 ? -12.401 -32.137 18.146 1.00 14.79 237 THR B CA 1
ATOM 4194 C C . THR B 1 237 ? -12.042 -33.546 17.672 1.00 14.47 237 THR B C 1
ATOM 4195 O O . THR B 1 237 ? -12.150 -34.547 18.435 1.00 14.25 237 THR B O 1
ATOM 4199 N N . ALA B 1 238 ? -11.623 -33.639 16.419 1.00 14.51 238 ALA B N 1
ATOM 4200 C CA . ALA B 1 238 ? -11.237 -34.938 15.884 1.00 14.59 238 ALA B CA 1
ATOM 4201 C C . ALA B 1 238 ? -10.128 -35.608 16.658 1.00 14.54 238 ALA B C 1
ATOM 4202 O O . ALA B 1 238 ? -10.214 -36.803 17.002 1.00 14.83 238 ALA B O 1
ATOM 4204 N N . ALA B 1 239 ? -9.089 -34.837 16.994 1.00 13.95 239 ALA B N 1
ATOM 4205 C CA . ALA B 1 239 ? -7.994 -35.457 17.750 1.00 14.12 239 ALA B CA 1
ATOM 4206 C C . ALA B 1 239 ? -8.474 -35.891 19.118 1.00 14.09 239 ALA B C 1
ATOM 4207 O O . ALA B 1 239 ? -8.051 -36.906 19.656 1.00 14.43 239 ALA B O 1
ATOM 4209 N N . PHE B 1 240 ? -9.311 -35.081 19.766 1.00 14.02 240 PHE B N 1
ATOM 4210 C CA . PHE B 1 240 ? -9.841 -35.510 21.030 1.00 14.09 240 PHE B CA 1
ATOM 4211 C C . PHE B 1 240 ? -10.669 -36.787 20.987 1.00 14.47 240 PHE B C 1
ATOM 4212 O O . PHE B 1 240 ? -10.545 -37.681 21.840 1.00 14.70 240 PHE B O 1
ATOM 4220 N N . LEU B 1 241 ? -11.494 -36.893 19.967 1.00 14.46 241 LEU B N 1
ATOM 4221 C CA . LEU B 1 241 ? -12.323 -38.089 19.776 1.00 15.04 241 LEU B CA 1
ATOM 4222 C C . LEU B 1 241 ? -11.418 -39.308 19.563 1.00 15.32 241 LEU B C 1
ATOM 4223 O O . LEU B 1 241 ? -11.610 -40.336 20.178 1.00 15.99 241 LEU B O 1
ATOM 4228 N N . VAL B 1 242 ? -10.401 -39.172 18.736 1.00 15.35 242 VAL B N 1
ATOM 4229 C CA . VAL B 1 242 ? -9.453 -40.281 18.569 1.00 15.89 242 VAL B CA 1
ATOM 4230 C C . VAL B 1 242 ? -8.824 -40.654 19.933 1.00 16.47 242 VAL B C 1
ATOM 4231 O O . VAL B 1 242 ? -8.808 -41.863 20.296 1.00 17.36 242 VAL B O 1
ATOM 4235 N N . GLY B 1 243 ? -8.362 -39.636 20.676 1.00 16.29 243 GLY B N 1
ATOM 4236 C CA . GLY B 1 243 ? -7.625 -39.873 21.920 1.00 16.96 243 GLY B CA 1
ATOM 4237 C C . GLY B 1 243 ? -8.516 -40.556 22.947 1.00 17.60 243 GLY B C 1
ATOM 4238 O O . GLY B 1 243 ? -8.220 -41.660 23.498 1.00 18.56 243 GLY B O 1
ATOM 4239 N N . PHE B 1 244 ? -9.669 -39.949 23.136 1.00 17.36 244 PHE B N 1
ATOM 4240 C CA . PHE B 1 244 ? -10.573 -40.317 24.176 1.00 17.93 244 PHE B CA 1
ATOM 4241 C C . PHE B 1 244 ? -11.474 -41.499 23.879 1.00 18.41 244 PHE B C 1
ATOM 4242 O O . PHE B 1 244 ? -11.636 -42.365 24.725 1.00 19.43 244 PHE B O 1
ATOM 4250 N N . VAL B 1 245 ? -12.042 -41.569 22.675 1.00 18.16 245 VAL B N 1
ATOM 4251 C CA . VAL B 1 245 ? -13.010 -42.602 22.330 1.00 18.91 245 VAL B CA 1
ATOM 4252 C C . VAL B 1 245 ? -12.324 -43.866 21.809 1.00 19.49 245 VAL B C 1
ATOM 4253 O O . VAL B 1 245 ? -12.787 -44.954 22.120 1.00 20.27 245 VAL B O 1
ATOM 4257 N N . PHE B 1 246 ? -11.261 -43.714 21.018 1.00 19.26 246 PHE B N 1
ATOM 4258 C CA . PHE B 1 246 ? -10.652 -44.839 20.323 1.00 20.05 246 PHE B CA 1
ATOM 4259 C C . PHE B 1 246 ? -9.436 -45.376 21.038 1.00 21.03 246 PHE B C 1
ATOM 4260 O O . PHE B 1 246 ? -9.406 -46.595 21.370 1.00 22.02 246 PHE B O 1
ATOM 4268 N N . LYS B 1 247 ? -8.499 -44.474 21.350 1.00 20.76 247 LYS B N 1
ATOM 4269 C CA . LYS B 1 247 ? -7.257 -44.843 22.049 1.00 21.62 247 LYS B CA 1
ATOM 4270 C C . LYS B 1 247 ? -7.428 -45.077 23.554 1.00 22.54 247 LYS B C 1
ATOM 4271 O O . LYS B 1 247 ? -6.606 -45.770 24.170 1.00 23.85 247 LYS B O 1
ATOM 4275 N N . LYS B 1 248 ? -8.505 -44.571 24.131 1.00 22.17 248 LYS B N 1
ATOM 4276 C CA . LYS B 1 248 ? -8.841 -44.775 25.557 1.00 22.90 248 LYS B CA 1
ATOM 4277 C C . LYS B 1 248 ? -7.853 -44.088 26.487 1.00 22.76 248 LYS B C 1
ATOM 4278 O O . LYS B 1 248 ? -7.604 -44.516 27.621 1.00 23.27 248 LYS B O 1
ATOM 4283 N N . MET B 1 249 ? -7.340 -42.965 26.012 1.00 21.79 249 MET B N 1
ATOM 4284 C CA . MET B 1 249 ? -6.575 -42.070 26.867 1.00 21.88 249 MET B CA 1
ATOM 4285 C C . MET B 1 249 ? -7.513 -41.524 27.933 1.00 21.88 249 MET B C 1
ATOM 4286 O O . MET B 1 249 ? -8.725 -41.349 27.696 1.00 21.59 249 MET B O 1
ATOM 4291 N N . SER B 1 250 ? -6.952 -41.202 29.087 1.00 22.52 250 SER B N 1
ATOM 4292 C CA . SER B 1 250 ? -7.723 -40.462 30.115 1.00 22.57 250 SER B CA 1
ATOM 4293 C C . SER B 1 250 ? -8.132 -39.126 29.522 1.00 21.56 250 SER B C 1
ATOM 4294 O O . SER B 1 250 ? -7.549 -38.690 28.541 1.00 20.71 250 SER B O 1
ATOM 4297 N N . ILE B 1 251 ? -9.149 -38.505 30.097 1.00 21.57 251 ILE B N 1
ATOM 4298 C CA . ILE B 1 251 ? -9.636 -37.218 29.585 1.00 21.02 251 ILE B CA 1
ATOM 4299 C C . ILE B 1 251 ? -8.539 -36.157 29.680 1.00 21.10 251 ILE B C 1
ATOM 4300 O O . ILE B 1 251 ? -8.450 -35.309 28.812 1.00 19.93 251 ILE B O 1
ATOM 4305 N N . GLU B 1 252 ? -7.709 -36.208 30.718 1.00 22.36 252 GLU B N 1
ATOM 4306 C CA . GLU B 1 252 ? -6.598 -35.235 30.814 1.00 22.99 252 GLU B CA 1
ATOM 4307 C C . GLU B 1 252 ? -5.545 -35.483 29.711 1.00 22.29 252 GLU B C 1
ATOM 4308 O O . GLU B 1 252 ? -5.102 -34.549 29.025 1.00 22.13 252 GLU B O 1
ATOM 4311 N N . LYS B 1 253 ? -5.181 -36.725 29.454 1.00 22.30 253 LYS B N 1
ATOM 4312 C CA . LYS B 1 253 ? -4.234 -36.991 28.352 1.00 21.57 253 LYS B CA 1
ATOM 4313 C C . LYS B 1 253 ? -4.814 -36.675 26.951 1.00 20.17 253 LYS B C 1
ATOM 4314 O O . LYS B 1 253 ? -4.098 -36.158 26.083 1.00 19.21 253 LYS B O 1
ATOM 4317 N N . ALA B 1 254 ? -6.087 -37.010 26.728 1.00 19.32 254 ALA B N 1
ATOM 4318 C CA . ALA B 1 254 ? -6.722 -36.733 25.424 1.00 18.24 254 ALA B CA 1
ATOM 4319 C C . ALA B 1 254 ? -6.803 -35.238 25.215 1.00 17.36 254 ALA B C 1
ATOM 4320 O O . ALA B 1 254 ? -6.703 -34.785 24.075 1.00 16.90 254 ALA B O 1
ATOM 4322 N N . THR B 1 255 ? -7.002 -34.469 26.293 1.00 17.46 255 THR B N 1
ATOM 4323 C CA . THR B 1 255 ? -7.018 -32.997 26.141 1.00 17.06 255 THR B CA 1
ATOM 4324 C C . THR B 1 255 ? -5.659 -32.470 25.689 1.00 16.84 255 THR B C 1
ATOM 4325 O O . THR B 1 255 ? -5.559 -31.668 24.740 1.00 16.39 255 THR B O 1
ATOM 4329 N N . LYS B 1 256 ? -4.618 -32.934 26.336 1.00 17.17 256 LYS B N 1
ATOM 4330 C CA . LYS B 1 256 ? -3.216 -32.607 25.953 1.00 17.33 256 LYS B CA 1
ATOM 4331 C C . LYS B 1 256 ? -2.893 -33.017 24.496 1.00 17.01 256 LYS B C 1
ATOM 4332 O O . LYS B 1 256 ? -2.323 -32.261 23.737 1.00 16.41 256 LYS B O 1
ATOM 4334 N N . PHE B 1 257 ? -3.274 -34.245 24.151 1.00 17.05 257 PHE B N 1
ATOM 4335 C CA . PHE B 1 257 ? -3.073 -34.807 22.798 1.00 16.65 257 PHE B CA 1
ATOM 4336 C C . PHE B 1 257 ? -3.748 -33.966 21.714 1.00 16.25 257 PHE B C 1
ATOM 4337 O O . PHE B 1 257 ? -3.147 -33.559 20.696 1.00 16.60 257 PHE B O 1
ATOM 4345 N N . ALA B 1 258 ? -5.015 -33.638 21.993 1.00 16.03 258 ALA B N 1
ATOM 4346 C CA . ALA B 1 258 ? -5.835 -32.826 21.072 1.00 15.71 258 ALA B CA 1
ATOM 4347 C C . ALA B 1 258 ? -5.199 -31.476 20.799 1.00 15.48 258 ALA B C 1
ATOM 4348 O O . ALA B 1 258 ? -5.071 -31.050 19.659 1.00 15.41 258 ALA B O 1
ATOM 4350 N N . ALA B 1 259 ? -4.695 -30.833 21.847 1.00 16.04 259 ALA B N 1
ATOM 4351 C CA . ALA B 1 259 ? -4.000 -29.559 21.670 1.00 16.07 259 ALA B CA 1
ATOM 4352 C C . ALA B 1 259 ? -2.701 -29.696 20.896 1.00 16.14 259 ALA B C 1
ATOM 4353 O O . ALA B 1 259 ? -2.367 -28.812 20.089 1.00 16.08 259 ALA B O 1
ATOM 4355 N N . ALA B 1 260 ? -1.997 -30.785 21.125 1.00 16.39 260 ALA B N 1
ATOM 4356 C CA . ALA B 1 260 ? -0.742 -31.064 20.417 1.00 16.60 260 ALA B CA 1
ATOM 4357 C C . ALA B 1 260 ? -0.934 -31.253 18.906 1.00 16.35 260 ALA B C 1
ATOM 4358 O O . ALA B 1 260 ? -0.186 -30.727 18.094 1.00 16.53 260 ALA B O 1
ATOM 4360 N N . VAL B 1 261 ? -1.968 -32.011 18.546 1.00 15.75 261 VAL B N 1
ATOM 4361 C CA . VAL B 1 261 ? -2.280 -32.241 17.149 1.00 15.63 261 VAL B CA 1
ATOM 4362 C C . VAL B 1 261 ? -2.710 -30.932 16.469 1.00 15.00 261 VAL B C 1
ATOM 4363 O O . VAL B 1 261 ? -2.232 -30.613 15.372 1.00 15.33 261 VAL B O 1
ATOM 4367 N N . THR B 1 262 ? -3.549 -30.169 17.170 1.00 14.92 262 THR B N 1
ATOM 4368 C CA . THR B 1 262 ? -4.045 -28.900 16.648 1.00 14.79 262 THR B CA 1
ATOM 4369 C C . THR B 1 262 ? -2.866 -27.955 16.385 1.00 15.01 262 THR B C 1
ATOM 4370 O O . THR B 1 262 ? -2.775 -27.316 15.333 1.00 14.85 262 THR B O 1
ATOM 4374 N N . SER B 1 263 ? -1.921 -27.933 17.319 1.00 15.47 263 SER B N 1
ATOM 4375 C CA . SER B 1 263 ? -0.752 -27.055 17.251 1.00 15.92 263 SER B CA 1
ATOM 4376 C C . SER B 1 263 ? 0.031 -27.261 15.962 1.00 16.13 263 SER B C 1
ATOM 4377 O O . SER B 1 263 ? 0.358 -26.297 15.251 1.00 16.41 263 SER B O 1
ATOM 4380 N N . VAL B 1 264 ? 0.327 -28.506 15.609 1.00 16.35 264 VAL B N 1
ATOM 4381 C CA . VAL B 1 264 ? 1.112 -28.755 14.400 1.00 16.80 264 VAL B CA 1
ATOM 4382 C C . VAL B 1 264 ? 0.318 -28.393 13.132 1.00 16.51 264 VAL B C 1
ATOM 4383 O O . VAL B 1 264 ? 0.899 -27.861 12.179 1.00 17.12 264 VAL B O 1
ATOM 4387 N N . LYS B 1 265 ? -0.993 -28.629 13.154 1.00 17.95 265 LYS B N 1
ATOM 4388 C CA . LYS B 1 265 ? -1.854 -28.227 12.041 1.00 16.67 265 LYS B CA 1
ATOM 4389 C C . LYS B 1 265 ? -1.898 -26.704 11.844 1.00 16.26 265 LYS B C 1
ATOM 4390 O O . LYS B 1 265 ? -1.978 -26.225 10.714 1.00 15.89 265 LYS B O 1
ATOM 4396 N N . MET B 1 266 ? -1.812 -25.937 12.928 1.00 16.65 266 MET B N 1
ATOM 4397 C CA . MET B 1 266 ? -2.030 -24.508 12.813 1.00 16.59 266 MET B CA 1
ATOM 4398 C C . MET B 1 266 ? -0.808 -23.770 12.319 1.00 17.85 266 MET B C 1
ATOM 4399 O O . MET B 1 266 ? -0.829 -22.552 12.266 1.00 18.33 266 MET B O 1
ATOM 4404 N N . ARG B 1 267 ? 0.242 -24.516 11.933 1.00 18.82 267 ARG B N 1
ATOM 4405 C CA . ARG B 1 267 ? 1.453 -23.936 11.319 1.00 20.74 267 ARG B CA 1
ATOM 4406 C C . ARG B 1 267 ? 1.311 -23.623 9.854 1.00 20.60 267 ARG B C 1
ATOM 4407 O O . ARG B 1 267 ? 2.194 -22.956 9.279 1.00 22.40 267 ARG B O 1
ATOM 4415 N N . HIS B 1 268 ? 0.207 -24.059 9.253 1.00 19.09 268 HIS B N 1
ATOM 4416 C CA . HIS B 1 268 ? -0.009 -23.953 7.801 1.00 19.31 268 HIS B CA 1
ATOM 4417 C C . HIS B 1 268 ? -1.502 -23.923 7.466 1.00 17.54 268 HIS B C 1
ATOM 4418 O O . HIS B 1 268 ? -2.333 -24.376 8.251 1.00 16.28 268 HIS B O 1
ATOM 4425 N N . PRO B 1 269 ? -1.860 -23.448 6.261 1.00 17.95 269 PRO B N 1
ATOM 4426 C CA . PRO B 1 269 ? -3.256 -23.573 5.831 1.00 17.08 269 PRO B CA 1
ATOM 4427 C C . PRO B 1 269 ? -3.657 -25.029 5.614 1.00 16.69 269 PRO B C 1
ATOM 4428 O O . PRO B 1 269 ? -2.804 -25.892 5.382 1.00 17.68 269 PRO B O 1
ATOM 4432 N N . GLY B 1 270 ? -4.967 -25.266 5.623 1.00 15.98 270 GLY B N 1
ATOM 4433 C CA . GLY B 1 270 ? -5.520 -26.543 5.235 1.00 16.18 270 GLY B CA 1
ATOM 4434 C C . GLY B 1 270 ? -5.392 -27.629 6.283 1.00 15.59 270 GLY B C 1
ATOM 4435 O O . GLY B 1 270 ? -4.890 -27.412 7.370 1.00 14.80 270 GLY B O 1
ATOM 4436 N N . PRO B 1 271 ? -5.920 -28.809 5.963 1.00 16.40 271 PRO B N 1
ATOM 4437 C CA . PRO B 1 271 ? -5.937 -29.875 6.962 1.00 16.49 271 PRO B CA 1
ATOM 4438 C C . PRO B 1 271 ? -4.552 -30.326 7.433 1.00 17.07 271 PRO B C 1
ATOM 4439 O O . PRO B 1 271 ? -3.564 -30.116 6.735 1.00 17.14 271 PRO B O 1
ATOM 4443 N N . LEU B 1 272 ? -4.565 -31.033 8.572 1.00 16.93 272 LEU B N 1
ATOM 4444 C CA . LEU B 1 272 ? -3.411 -31.803 9.092 1.00 17.97 272 LEU B CA 1
ATOM 4445 C C . LEU B 1 272 ? -2.776 -32.547 7.937 1.00 19.79 272 LEU B C 1
ATOM 4446 O O . LEU B 1 272 ? -3.461 -33.089 7.065 1.00 20.36 272 LEU B O 1
ATOM 4451 N N . ARG B 1 273 ? -1.445 -32.564 7.939 1.00 21.14 273 ARG B N 1
ATOM 4452 C CA . ARG B 1 273 ? -0.651 -33.227 6.914 1.00 23.27 273 ARG B CA 1
ATOM 4453 C C . ARG B 1 273 ? 0.086 -34.408 7.548 1.00 24.96 273 ARG B C 1
ATOM 4454 O O . ARG B 1 273 ? 0.352 -34.378 8.749 1.00 24.49 273 ARG B O 1
ATOM 4462 N N . ARG B 1 274 ? 0.410 -35.428 6.747 1.00 27.27 274 ARG B N 1
ATOM 4463 C CA . ARG B 1 274 ? 1.139 -36.610 7.228 1.00 29.47 274 ARG B CA 1
ATOM 4464 C C . ARG B 1 274 ? 2.442 -36.215 7.948 1.00 30.55 274 ARG B C 1
ATOM 4465 O O . ARG B 1 274 ? 2.719 -36.700 9.040 1.00 31.04 274 ARG B O 1
ATOM 4467 N N . GLU B 1 275 ? 3.171 -35.273 7.353 1.00 31.41 275 GLU B N 1
ATOM 4468 C CA . GLU B 1 275 ? 4.430 -34.712 7.909 1.00 33.12 275 GLU B CA 1
ATOM 4469 C C . GLU B 1 275 ? 4.316 -33.959 9.272 1.00 31.59 275 GLU B C 1
ATOM 4470 O O . GLU B 1 275 ? 5.290 -33.907 10.042 1.00 33.09 275 GLU B O 1
ATOM 4476 N N . ASP B 1 276 ? 3.148 -33.404 9.577 1.00 29.07 276 ASP B N 1
ATOM 4477 C CA . ASP B 1 276 ? 2.885 -32.846 10.913 1.00 28.01 276 ASP B CA 1
ATOM 4478 C C . ASP B 1 276 ? 3.014 -33.869 12.049 1.00 29.17 276 ASP B C 1
ATOM 4479 O O . ASP B 1 276 ? 3.327 -33.492 13.174 1.00 29.43 276 ASP B O 1
ATOM 4484 N N . LEU B 1 277 ? 2.729 -35.144 11.763 1.00 30.14 277 LEU B N 1
ATOM 4485 C CA . LEU B 1 277 ? 2.675 -36.216 12.775 1.00 31.69 277 LEU B CA 1
ATOM 4486 C C . LEU B 1 277 ? 4.015 -36.413 13.488 1.00 34.19 277 LEU B C 1
ATOM 4487 O O . LEU B 1 277 ? 4.039 -36.592 14.704 1.00 35.51 277 LEU B O 1
ATOM 4489 N N . GLU B 1 278 ? 5.102 -36.351 12.720 1.00 35.89 278 GLU B N 1
ATOM 4490 C CA . GLU B 1 278 ? 6.481 -36.392 13.243 1.00 38.78 278 GLU B CA 1
ATOM 4491 C C . GLU B 1 278 ? 6.784 -35.412 14.397 1.00 39.37 278 GLU B C 1
ATOM 4492 O O . GLU B 1 278 ? 7.609 -35.700 15.267 1.00 41.61 278 GLU B O 1
ATOM 4495 N N . ALA B 1 279 ? 6.149 -34.246 14.378 1.00 37.87 279 ALA B N 1
ATOM 4496 C CA . ALA B 1 279 ? 6.308 -33.254 15.430 1.00 38.91 279 ALA B CA 1
ATOM 4497 C C . ALA B 1 279 ? 5.250 -33.341 16.566 1.00 38.90 279 ALA B C 1
ATOM 4498 O O . ALA B 1 279 ? 5.268 -32.491 17.466 1.00 40.51 279 ALA B O 1
ATOM 4500 N N . ILE B 1 280 ? 4.349 -34.330 16.562 1.00 38.82 280 ILE B N 1
ATOM 4501 C CA . ILE B 1 280 ? 3.223 -34.353 17.540 1.00 38.04 280 ILE B CA 1
ATOM 4502 C C . ILE B 1 280 ? 3.673 -34.681 18.971 1.00 40.78 280 ILE B C 1
ATOM 4503 O O . ILE B 1 280 ? 4.708 -35.326 19.188 1.00 42.71 280 ILE B O 1
#

Sequence (559 aa):
MITFIGHVSKDVNVVDGKREEIAYYGGGGGGVVVVMGAITSSLLLGVKTKVITKCTRREDVSKKFSFLRRDNGVEVVFLKSPRTTSIENRYRESFLISSAADPPFTESDLAFIEGEAVHINPLWYGEFPEDLIPVLRRKVVMFLSADAQGFVRRVPEENEKLVVYRDWEMMKEKYLKYLDLFKVDSREAETLTGTNDLRESSCRRIIRSFGAKIIILATHASGVVIVFDGNNFYEASFRSWSLEGRTTGRGDTCTAAFLVGFVFKKMSIEKATKFAAAVTSVKMRHPGPLRRREDLEAISGDQYMITFIGHVSKDVNVVDGKREIAYGGGVVMGAITSSLLGVKKTKVITKCTREDVSKFSFLRDNGVEVVFLKSPRTTSIENRYGSDPDTRESFLISAADPFTESDLAFIEGEAVHINPLWYGEFPPEDLIPVLRRKVMFLSADDAQGFVRVVPENEKLVYRDWEMMKEKYLKYLDLFKVDSREAETLTGTNDLRRESCRIIRSFGAKIILATHASGVIVFDGNFYEASFRSWSLEGRTGRGDTCTAAFLVGFVFKKMSIEKATKFAAAVTSVKMRHPGPLRREDLEAI